Protein AF-A0A927XWP4-F1 (afdb_monomer)

Radius of gyration: 29.41 Å; Cα contacts (8 Å, |Δi|>4): 535; chains: 1; bounding box: 81×92×84 Å

Sequence (425 aa):
MRPLINTHCVRSLQINNTHRIYSVPASEQNDVKWNNGICENERYNKIMNNSNMYHSLSYTDRSGYPLALPHPRPQCYNRPTKLPAAYLSPHPLTPHRRPTMQTPLFEYPNPAPRPQILLLGNGLEHKSGQKSWNKLLDSLKADPALTIPEDVKNSIPFPLLYQLLAARLPMPAQLSTEDIKQEEDRLAKAMQMMIHSSNEHLDRLPGLDVDHILTTNYSYCIEKAFYPKADFGSSRVRGQKRFYLAKKPGTNEPFRERDYRLHTGYLAKSVNRQTGIWHIHGECFTPKGIVLGHDRYGRLLQRIADICASQKYNKTEREAPTKRYTSWPELFLHGDVYVLGLGLETNELDLRWLIRRKQRERYATGRIYYYEREPVDGFTRPKHLLMQANGIRLCSAGCTEAVAFDAFYQAALDEIARRVREARA

pLDDT: mean 75.97, std 27.31, range [21.17, 98.81]

Structure (mmCIF, N/CA/C/O backbone):
data_AF-A0A927XWP4-F1
#
_entry.id   AF-A0A927XWP4-F1
#
loop_
_atom_site.group_PDB
_atom_site.id
_atom_site.type_symbol
_atom_site.label_atom_id
_atom_site.label_alt_id
_atom_site.label_comp_id
_atom_site.label_asym_id
_atom_site.label_entity_id
_atom_site.label_seq_id
_atom_site.pdbx_PDB_ins_code
_atom_site.Cartn_x
_atom_site.Cartn_y
_atom_site.Cartn_z
_atom_site.occupancy
_atom_site.B_iso_or_equiv
_atom_site.auth_seq_id
_atom_site.auth_comp_id
_atom_site.auth_asym_id
_atom_site.auth_atom_id
_atom_site.pdbx_PDB_model_num
ATOM 1 N N . MET A 1 1 ? 8.117 -41.003 51.515 1.00 31.44 1 MET A N 1
ATOM 2 C CA . MET A 1 1 ? 9.497 -41.504 51.284 1.00 31.44 1 MET A CA 1
ATOM 3 C C . MET A 1 1 ? 9.881 -41.237 49.822 1.00 31.44 1 MET A C 1
ATOM 5 O O . MET A 1 1 ? 8.972 -41.038 49.027 1.00 31.44 1 MET A O 1
ATOM 9 N N . ARG A 1 2 ? 11.179 -41.174 49.476 1.00 29.38 2 ARG A N 1
ATOM 10 C CA . ARG A 1 2 ? 11.702 -41.144 48.079 1.00 29.38 2 ARG A CA 1
ATOM 11 C C . ARG A 1 2 ? 12.137 -42.565 47.649 1.00 29.38 2 ARG A C 1
ATOM 13 O O . ARG A 1 2 ? 12.200 -43.417 48.536 1.00 29.38 2 ARG A O 1
ATOM 20 N N . PRO A 1 3 ? 12.392 -42.847 46.351 1.00 37.94 3 PRO A N 1
ATOM 21 C CA . PRO A 1 3 ? 13.735 -42.656 45.729 1.00 37.94 3 PRO A CA 1
ATOM 22 C C . PRO A 1 3 ? 13.744 -41.623 44.562 1.00 37.94 3 PRO A C 1
ATOM 24 O O . PRO A 1 3 ? 12.679 -41.281 44.065 1.00 37.94 3 PRO A O 1
ATOM 27 N N . LEU A 1 4 ? 14.826 -40.872 44.270 1.00 26.20 4 LEU A N 1
ATOM 28 C CA . LEU A 1 4 ? 16.047 -41.173 43.460 1.00 26.20 4 LEU A CA 1
ATOM 29 C C . LEU A 1 4 ? 15.737 -41.421 41.959 1.00 26.20 4 LEU A C 1
ATOM 31 O O . LEU A 1 4 ? 14.947 -42.311 41.682 1.00 26.20 4 LEU A O 1
ATOM 35 N N . ILE A 1 5 ? 16.187 -40.666 40.933 1.00 27.16 5 ILE A N 1
ATOM 36 C CA . ILE A 1 5 ? 17.389 -39.838 40.597 1.00 27.16 5 ILE A CA 1
ATOM 37 C C . ILE A 1 5 ? 18.546 -40.607 39.914 1.00 27.16 5 ILE A C 1
ATOM 39 O O . ILE A 1 5 ? 19.322 -41.273 40.591 1.00 27.16 5 ILE A O 1
ATOM 43 N N . ASN A 1 6 ? 18.663 -40.432 38.585 1.00 23.61 6 ASN A N 1
ATOM 44 C CA . ASN A 1 6 ? 19.865 -40.183 37.740 1.00 23.61 6 ASN A CA 1
ATOM 45 C C . ASN A 1 6 ? 19.393 -40.248 36.260 1.00 23.61 6 ASN A C 1
ATOM 47 O O . ASN A 1 6 ? 18.649 -41.161 35.928 1.00 23.61 6 ASN A O 1
ATOM 51 N N . THR A 1 7 ? 19.587 -39.312 35.318 1.00 26.34 7 THR A N 1
ATOM 52 C CA . THR A 1 7 ? 20.747 -38.529 34.821 1.00 26.34 7 THR A CA 1
ATOM 53 C C . THR A 1 7 ? 21.889 -39.344 34.208 1.00 26.34 7 THR A C 1
ATOM 55 O O . THR A 1 7 ? 22.695 -39.922 34.927 1.00 26.34 7 THR A O 1
ATOM 58 N N . HIS A 1 8 ? 22.025 -39.255 32.881 1.00 25.42 8 HIS A N 1
ATOM 59 C CA . HIS A 1 8 ? 23.279 -39.430 32.138 1.00 25.42 8 HIS A CA 1
ATOM 60 C C . HIS A 1 8 ? 23.352 -38.397 31.001 1.00 25.42 8 HIS A C 1
ATOM 62 O O . HIS A 1 8 ? 22.331 -37.837 30.603 1.00 25.42 8 HIS A O 1
ATOM 68 N N . CYS A 1 9 ? 24.562 -38.095 30.524 1.00 22.00 9 CYS A N 1
ATOM 69 C CA . CYS A 1 9 ? 24.837 -36.975 29.622 1.00 22.00 9 CYS A CA 1
ATOM 70 C C . CYS A 1 9 ? 26.048 -37.269 28.711 1.00 22.00 9 CYS A C 1
ATOM 72 O O . CYS A 1 9 ? 26.849 -38.145 29.024 1.00 22.00 9 CYS A O 1
ATOM 74 N N . VAL A 1 10 ? 26.196 -36.465 27.650 1.00 23.06 10 VAL A N 1
ATOM 75 C CA . VAL A 1 10 ? 27.363 -36.337 26.748 1.00 23.06 10 VAL A CA 1
ATOM 76 C C . VAL A 1 10 ? 27.734 -37.560 25.890 1.00 23.06 10 VAL A C 1
ATOM 78 O O . VAL A 1 10 ? 28.297 -38.539 26.370 1.00 23.06 10 VAL A O 1
ATOM 81 N N . ARG A 1 11 ? 27.646 -37.387 24.562 1.00 23.59 11 ARG A N 1
ATOM 82 C CA . ARG A 1 11 ? 28.803 -37.604 23.671 1.00 23.59 11 ARG A CA 1
ATOM 83 C C . ARG A 1 11 ? 28.729 -36.717 22.429 1.00 23.59 11 ARG A C 1
ATOM 85 O O . ARG A 1 11 ? 27.703 -36.645 21.764 1.00 23.59 11 ARG A O 1
ATOM 92 N N . SER A 1 12 ? 29.827 -36.019 22.163 1.00 23.73 12 SER A N 1
ATOM 93 C CA . SER A 1 12 ? 30.061 -35.190 20.980 1.00 23.73 12 SER A CA 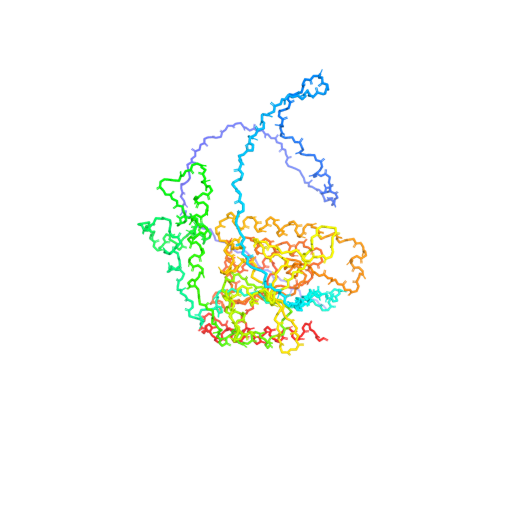1
ATOM 94 C C . SER A 1 12 ? 30.770 -35.991 19.882 1.00 23.73 12 SER A C 1
ATOM 96 O O . SER A 1 12 ? 31.355 -37.042 20.147 1.00 23.73 12 SER A O 1
ATOM 98 N N . LEU A 1 13 ? 30.747 -35.473 18.652 1.00 23.77 13 LEU A N 1
ATOM 99 C CA . LEU A 1 13 ? 31.514 -35.987 17.516 1.00 23.77 13 LEU A CA 1
ATOM 100 C C . LEU A 1 13 ? 32.206 -34.820 16.796 1.00 23.77 13 LEU A C 1
ATOM 102 O O . LEU A 1 13 ? 31.550 -33.860 16.400 1.00 23.77 13 LEU A O 1
ATOM 106 N N . GLN A 1 14 ? 33.526 -34.921 16.626 1.00 22.70 14 GLN A N 1
ATOM 107 C CA . GLN A 1 14 ? 34.341 -34.066 15.757 1.00 22.70 14 GLN A CA 1
ATOM 108 C C . GLN A 1 14 ? 34.963 -34.931 14.660 1.00 22.70 14 GLN A C 1
ATOM 110 O O . GLN A 1 14 ? 35.535 -35.968 14.987 1.00 22.70 14 GLN A O 1
ATOM 115 N N . ILE A 1 15 ? 34.954 -34.466 13.407 1.00 24.75 15 ILE A N 1
ATOM 116 C CA . ILE A 1 15 ? 35.895 -34.882 12.351 1.00 24.75 15 ILE A CA 1
ATOM 117 C C . ILE A 1 15 ? 36.240 -33.638 11.506 1.00 24.75 15 ILE A C 1
ATOM 119 O O . ILE A 1 15 ? 35.397 -32.761 11.325 1.00 24.75 15 ILE A O 1
ATOM 123 N N . ASN A 1 16 ? 37.480 -33.562 11.014 1.00 24.36 16 ASN A N 1
ATOM 124 C CA . ASN A 1 16 ? 38.016 -32.494 10.152 1.00 24.36 16 ASN A CA 1
ATOM 125 C C . ASN A 1 16 ? 38.367 -33.096 8.766 1.00 24.36 16 ASN A C 1
ATOM 127 O O . ASN A 1 16 ? 38.393 -34.316 8.633 1.00 24.36 16 ASN A O 1
ATOM 131 N N . ASN A 1 17 ? 38.689 -32.372 7.691 1.00 26.33 17 ASN A N 1
ATOM 132 C CA . ASN A 1 17 ? 39.116 -30.974 7.494 1.00 26.33 17 ASN A CA 1
ATOM 133 C C . ASN A 1 17 ? 38.682 -30.558 6.045 1.00 26.33 17 ASN A C 1
ATOM 135 O O . ASN A 1 17 ? 38.060 -31.362 5.360 1.00 26.33 17 ASN A O 1
ATOM 139 N N . THR A 1 18 ? 38.928 -29.393 5.428 1.00 25.09 18 THR A N 1
ATOM 140 C CA . THR A 1 18 ? 39.894 -28.291 5.652 1.00 25.09 18 THR A CA 1
ATOM 141 C C . THR A 1 18 ? 39.208 -26.932 5.282 1.00 25.09 18 THR A C 1
ATOM 143 O O . THR A 1 18 ? 38.046 -26.794 5.638 1.00 25.09 18 THR A O 1
ATOM 146 N N . HIS A 1 19 ? 39.729 -25.877 4.617 1.00 25.75 19 HIS A N 1
ATOM 147 C CA . HIS A 1 19 ? 40.982 -25.602 3.890 1.00 25.75 19 HIS A CA 1
ATOM 148 C C . HIS A 1 19 ? 41.358 -24.101 3.885 1.00 25.75 19 HIS A C 1
ATOM 150 O O . HIS A 1 19 ? 40.495 -23.238 3.974 1.00 25.75 19 HIS A O 1
ATOM 156 N N . ARG A 1 20 ? 42.669 -23.838 3.757 1.00 25.52 20 ARG A N 1
ATOM 157 C CA . ARG A 1 20 ? 43.384 -22.580 3.418 1.00 25.52 20 ARG A CA 1
ATOM 158 C C . ARG A 1 20 ? 42.668 -21.222 3.597 1.00 25.52 20 ARG A C 1
ATOM 160 O O . ARG A 1 20 ? 41.929 -20.776 2.726 1.00 25.52 20 ARG A O 1
ATOM 167 N N . ILE A 1 21 ? 43.122 -20.471 4.604 1.00 25.95 21 ILE A N 1
ATOM 168 C CA . ILE A 1 21 ? 43.220 -18.999 4.575 1.00 25.95 21 ILE A CA 1
ATOM 169 C C . ILE A 1 21 ? 44.716 -18.637 4.637 1.00 25.95 21 ILE A C 1
ATOM 171 O O . ILE A 1 21 ? 45.498 -19.372 5.242 1.00 25.95 21 ILE A O 1
ATOM 175 N N . TYR A 1 22 ? 45.130 -17.553 3.974 1.00 25.19 22 TYR A N 1
ATOM 176 C CA . TYR A 1 22 ? 46.528 -17.106 3.938 1.00 25.19 22 TYR A CA 1
ATOM 177 C C . TYR A 1 22 ? 46.957 -16.437 5.253 1.00 25.19 22 TYR A C 1
ATOM 179 O O . TYR A 1 22 ? 46.199 -15.682 5.856 1.00 25.19 22 TYR A O 1
ATOM 187 N N . SER A 1 23 ? 48.197 -16.693 5.670 1.00 24.53 23 SER A N 1
ATOM 188 C CA . SER A 1 23 ? 48.814 -16.145 6.881 1.00 24.53 23 SER A CA 1
ATOM 189 C C . SER A 1 23 ? 49.643 -14.887 6.603 1.00 24.53 23 SER A C 1
ATOM 191 O O . SER A 1 23 ? 50.438 -14.873 5.664 1.00 24.53 23 SER A O 1
ATOM 193 N N . VAL A 1 24 ? 49.544 -13.893 7.488 1.00 26.92 24 VAL A N 1
ATOM 194 C CA . VAL A 1 24 ? 50.471 -12.752 7.607 1.00 26.92 24 VAL A CA 1
ATOM 195 C C . VAL A 1 24 ? 50.978 -12.721 9.062 1.00 26.92 24 VAL A C 1
ATOM 197 O O . VAL A 1 24 ? 50.186 -13.047 9.950 1.00 26.92 24 VAL A O 1
ATOM 200 N N . PRO A 1 25 ? 52.262 -12.416 9.346 1.00 27.33 25 PRO A N 1
ATOM 201 C CA . PRO A 1 25 ? 52.806 -12.530 10.703 1.00 27.33 25 PRO A CA 1
ATOM 202 C C . PRO A 1 25 ? 52.229 -11.504 11.686 1.00 27.33 25 PRO A C 1
ATOM 204 O O . PRO A 1 25 ? 51.873 -10.394 11.300 1.00 27.33 25 PRO A O 1
ATOM 207 N N . ALA A 1 26 ? 52.207 -11.868 12.969 1.00 24.86 26 ALA A N 1
ATOM 208 C CA . ALA A 1 26 ? 51.909 -10.955 14.068 1.00 24.86 26 ALA A CA 1
ATOM 209 C C . ALA A 1 26 ? 53.202 -10.433 14.714 1.00 24.86 26 ALA A C 1
ATOM 211 O O . ALA A 1 26 ? 54.187 -11.164 14.824 1.00 24.86 26 ALA A O 1
ATOM 212 N N . SER A 1 27 ? 53.163 -9.198 15.208 1.00 25.47 27 SER A N 1
ATOM 213 C CA . SER A 1 27 ? 54.183 -8.609 16.076 1.00 25.47 27 SER A CA 1
ATOM 214 C C . SER A 1 27 ? 53.523 -7.736 17.145 1.00 25.47 27 SER A C 1
ATOM 216 O O . SER A 1 27 ? 52.460 -7.174 16.905 1.00 25.47 27 SER A O 1
ATOM 218 N N . GLU A 1 28 ? 54.204 -7.611 18.284 1.00 27.03 28 GLU A N 1
ATOM 219 C CA . GLU A 1 28 ? 53.872 -6.754 19.435 1.00 27.03 28 GLU A CA 1
ATOM 220 C C . GLU A 1 28 ? 52.633 -7.160 20.258 1.00 27.03 28 GLU A C 1
ATOM 222 O O . GLU A 1 28 ? 51.476 -6.894 19.942 1.00 27.03 28 GLU A O 1
ATOM 227 N N . GLN A 1 29 ? 52.925 -7.800 21.392 1.00 25.38 29 GLN A N 1
ATOM 228 C CA . GLN A 1 29 ? 52.006 -7.986 22.513 1.00 25.38 29 GLN A CA 1
ATOM 229 C C . GLN A 1 29 ? 51.829 -6.665 23.275 1.00 25.38 29 GLN A C 1
ATOM 231 O O . GLN A 1 29 ? 52.765 -5.874 23.355 1.00 25.38 29 GLN A O 1
ATOM 236 N N . ASN A 1 30 ? 50.698 -6.497 23.963 1.00 25.78 30 ASN A N 1
ATOM 237 C CA . ASN A 1 30 ? 50.681 -5.834 25.270 1.00 25.78 30 ASN A CA 1
ATOM 238 C C . ASN A 1 30 ? 49.474 -6.302 26.098 1.00 25.78 30 ASN A C 1
ATOM 240 O O . ASN A 1 30 ? 48.344 -6.327 25.609 1.00 25.78 30 ASN A O 1
ATOM 244 N N . ASP A 1 31 ? 49.721 -6.682 27.351 1.00 24.47 31 ASP A N 1
ATOM 245 C CA . ASP A 1 31 ? 48.703 -7.164 28.286 1.00 24.47 31 ASP A CA 1
ATOM 246 C C . ASP A 1 31 ? 47.906 -6.020 28.926 1.00 24.47 31 ASP A C 1
ATOM 248 O O . ASP A 1 31 ? 48.490 -5.133 29.546 1.00 24.47 31 ASP A O 1
ATOM 252 N N . VAL A 1 32 ? 46.573 -6.139 28.962 1.00 25.52 32 VAL A N 1
ATOM 253 C CA . VAL A 1 32 ? 45.780 -5.732 30.140 1.00 25.52 32 VAL A CA 1
ATOM 254 C C . VAL A 1 32 ? 44.690 -6.776 30.400 1.00 25.52 32 VAL A C 1
ATOM 256 O O . VAL A 1 32 ? 44.030 -7.270 29.487 1.00 25.52 32 VAL A O 1
ATOM 259 N N . LYS A 1 33 ? 44.510 -7.125 31.676 1.00 24.91 33 LYS A N 1
ATOM 260 C CA . LYS A 1 33 ? 43.604 -8.180 32.149 1.00 24.91 33 LYS A CA 1
ATOM 261 C C . LYS A 1 33 ? 42.133 -7.772 32.024 1.00 24.91 33 LYS A C 1
ATOM 263 O O . LYS A 1 33 ? 41.750 -6.698 32.483 1.00 24.91 33 LYS A O 1
ATOM 268 N N . TRP A 1 34 ? 41.293 -8.684 31.537 1.00 21.17 34 TRP A N 1
ATOM 269 C CA . TRP A 1 34 ? 39.855 -8.641 31.818 1.00 21.17 34 TRP A CA 1
ATOM 270 C C . TRP A 1 34 ? 39.598 -9.020 33.278 1.00 21.17 34 TRP A C 1
ATOM 272 O O . TRP A 1 34 ? 40.260 -9.910 33.815 1.00 21.17 34 TRP A O 1
ATOM 282 N N . ASN A 1 35 ? 38.626 -8.370 33.917 1.00 24.30 35 ASN A N 1
ATOM 283 C CA . ASN A 1 35 ? 38.164 -8.739 35.251 1.00 24.30 35 ASN A CA 1
ATOM 284 C C . ASN A 1 35 ? 36.635 -8.607 35.342 1.00 24.30 35 ASN A C 1
ATOM 286 O O . ASN A 1 35 ? 36.025 -7.877 34.559 1.00 24.30 35 ASN A O 1
ATOM 290 N N . ASN A 1 36 ? 36.014 -9.372 36.241 1.00 26.61 36 ASN A N 1
ATOM 291 C CA . ASN A 1 36 ? 34.571 -9.630 36.197 1.00 26.61 36 ASN A CA 1
ATOM 292 C C . ASN A 1 36 ? 33.708 -8.417 36.589 1.00 26.61 36 ASN A C 1
ATOM 294 O O . ASN A 1 36 ? 34.111 -7.572 37.385 1.00 26.61 36 ASN A O 1
ATOM 298 N N . GLY A 1 37 ? 32.515 -8.333 35.991 1.00 23.25 37 GLY A N 1
ATOM 299 C CA . GLY A 1 37 ? 31.647 -7.156 36.073 1.00 23.25 37 GLY A CA 1
ATOM 300 C C . GLY A 1 37 ? 30.669 -7.135 37.250 1.00 23.25 37 GLY A C 1
ATOM 301 O O . GLY A 1 37 ? 30.614 -8.053 38.062 1.00 23.25 37 GLY A O 1
ATOM 302 N N . ILE A 1 38 ? 29.838 -6.090 37.265 1.00 23.86 38 ILE A N 1
ATOM 303 C CA . ILE A 1 38 ? 28.607 -5.940 38.056 1.00 23.86 38 ILE A CA 1
ATOM 304 C C . ILE A 1 38 ? 27.566 -5.218 37.179 1.00 23.86 38 ILE A C 1
ATOM 306 O O . ILE A 1 38 ? 27.916 -4.534 36.215 1.00 23.86 38 ILE A O 1
ATOM 310 N N . CYS A 1 39 ? 26.279 -5.425 37.464 1.00 25.73 39 CYS A N 1
ATOM 311 C CA . CYS A 1 39 ? 25.165 -4.845 36.714 1.00 25.73 39 CYS A CA 1
ATOM 312 C C . CYS A 1 39 ? 24.779 -3.465 37.267 1.00 25.73 39 CYS A C 1
ATOM 314 O O . CYS A 1 39 ? 24.546 -3.351 38.466 1.00 25.73 39 CYS A O 1
ATOM 316 N N . GLU A 1 40 ? 24.620 -2.451 36.408 1.00 25.83 40 GLU A N 1
ATOM 317 C CA . GLU A 1 40 ? 23.975 -1.192 36.800 1.00 25.83 40 GLU A CA 1
ATOM 318 C C . GLU A 1 40 ? 23.259 -0.521 35.612 1.00 25.83 40 GLU A C 1
ATOM 320 O O . GLU A 1 40 ? 23.787 -0.441 34.501 1.00 25.83 40 GLU A O 1
ATOM 325 N N . ASN A 1 41 ? 22.011 -0.093 35.823 1.00 36.31 41 ASN A N 1
ATOM 326 C CA . ASN A 1 41 ? 21.003 0.025 34.758 1.00 36.31 41 ASN A CA 1
ATOM 327 C C . ASN A 1 41 ? 20.550 1.474 34.480 1.00 36.31 41 ASN A C 1
ATOM 329 O O . ASN A 1 41 ? 19.358 1.730 34.324 1.00 36.31 41 ASN A O 1
ATOM 333 N N . GLU A 1 42 ? 21.478 2.442 34.449 1.00 29.33 42 GLU A N 1
ATOM 334 C CA . GLU A 1 42 ? 21.089 3.870 34.408 1.00 29.33 42 GLU A CA 1
ATOM 335 C C . GLU A 1 42 ? 21.908 4.791 33.473 1.00 29.33 42 GLU A C 1
ATOM 337 O O . GLU A 1 42 ? 21.663 5.995 33.395 1.00 29.33 42 GLU A O 1
ATOM 342 N N . ARG A 1 43 ? 22.854 4.262 32.678 1.00 27.88 43 ARG A N 1
ATOM 343 C CA . ARG A 1 43 ? 23.800 5.106 31.906 1.00 27.88 43 ARG A CA 1
ATOM 344 C C . ARG A 1 43 ? 23.415 5.439 30.452 1.00 27.88 43 ARG A C 1
ATOM 346 O O . ARG A 1 43 ? 24.166 6.139 29.776 1.00 27.88 43 ARG A O 1
ATOM 353 N N . TYR A 1 44 ? 22.253 4.999 29.959 1.00 27.30 44 TYR A N 1
ATOM 354 C CA . TYR A 1 44 ? 21.909 5.086 28.524 1.00 27.30 44 TYR A CA 1
ATOM 355 C C . TYR A 1 44 ? 21.337 6.441 28.043 1.00 27.30 44 TYR A C 1
ATOM 357 O O . TYR A 1 44 ? 21.219 6.661 26.842 1.00 27.30 44 TYR A O 1
ATOM 365 N N . ASN A 1 45 ? 21.018 7.376 28.948 1.00 30.75 45 ASN A N 1
ATOM 366 C CA . ASN A 1 45 ? 20.410 8.679 28.607 1.00 30.75 45 ASN A CA 1
ATOM 367 C C . ASN A 1 45 ? 21.391 9.873 28.609 1.00 30.75 45 ASN A C 1
ATOM 369 O O . ASN A 1 45 ? 20.949 11.020 28.573 1.00 30.75 45 ASN A O 1
ATOM 373 N N . LYS A 1 46 ? 22.715 9.644 28.661 1.00 27.62 46 LYS A N 1
ATOM 374 C CA . LYS A 1 46 ? 23.717 10.731 28.770 1.00 27.62 46 LYS A CA 1
ATOM 375 C C . LYS A 1 46 ? 24.835 10.716 27.715 1.00 27.62 46 LYS A C 1
ATOM 377 O O . LYS A 1 46 ? 25.765 11.506 27.819 1.00 27.62 46 LYS A O 1
ATOM 382 N N . ILE A 1 47 ? 24.726 9.872 26.681 1.00 28.12 47 ILE A N 1
ATOM 383 C CA . ILE A 1 47 ? 25.692 9.765 2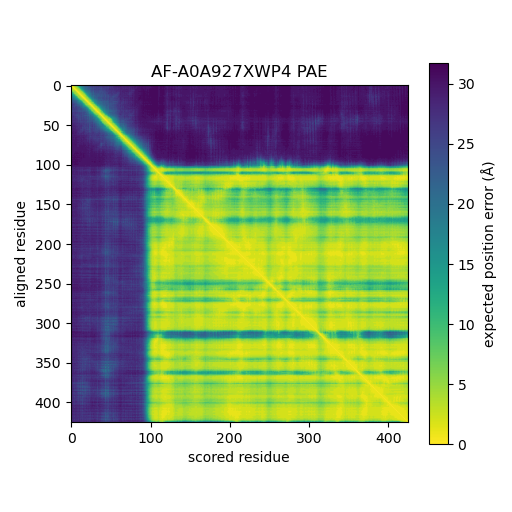5.562 1.00 28.12 47 ILE A CA 1
ATOM 384 C C . ILE A 1 47 ? 24.986 9.988 24.205 1.00 28.12 47 ILE A C 1
ATOM 386 O O . ILE A 1 47 ? 25.191 9.269 23.236 1.00 28.12 47 ILE A O 1
ATOM 390 N N . MET A 1 48 ? 24.101 10.989 24.153 1.00 27.77 48 MET A N 1
ATOM 391 C CA . MET A 1 48 ? 23.509 11.528 22.911 1.00 27.77 48 MET A CA 1
ATOM 392 C C . MET A 1 48 ? 23.609 13.064 22.813 1.00 27.77 48 MET A C 1
ATOM 394 O O . MET A 1 48 ? 23.230 13.641 21.802 1.00 27.77 48 MET A O 1
ATOM 398 N N . ASN A 1 49 ? 24.190 13.724 23.825 1.00 31.06 49 ASN A N 1
ATOM 399 C CA . ASN A 1 49 ? 24.468 15.164 23.846 1.00 31.06 49 ASN A CA 1
ATOM 400 C C . ASN A 1 49 ? 25.985 15.422 23.912 1.00 31.06 49 ASN A C 1
ATOM 402 O O . ASN A 1 49 ? 26.467 15.965 24.901 1.00 31.06 49 ASN A O 1
ATOM 406 N N . ASN A 1 50 ? 26.731 14.970 22.895 1.00 30.61 50 ASN A N 1
ATOM 407 C CA . ASN A 1 50 ? 28.008 15.562 22.450 1.00 30.61 50 ASN A CA 1
ATOM 408 C C . ASN A 1 50 ? 28.572 14.799 21.236 1.00 30.61 50 ASN A C 1
ATOM 410 O O . ASN A 1 50 ? 29.279 13.807 21.388 1.00 30.61 50 ASN A O 1
ATOM 414 N N . SER A 1 51 ? 28.260 15.264 20.022 1.00 26.56 51 SER A N 1
ATOM 415 C CA . SER A 1 51 ? 28.938 14.880 18.763 1.00 26.56 51 SER A CA 1
ATOM 416 C C . SER A 1 51 ? 28.737 15.943 17.664 1.00 26.56 51 SER A C 1
ATOM 418 O O . SER A 1 51 ? 28.586 15.626 16.489 1.00 26.56 51 SER A O 1
ATOM 420 N N . ASN A 1 52 ? 28.734 17.229 18.039 1.00 28.08 52 ASN A N 1
ATOM 421 C CA . ASN A 1 52 ? 28.783 18.339 17.080 1.00 28.08 52 ASN A CA 1
ATOM 422 C C . ASN A 1 52 ? 30.249 18.645 16.731 1.00 28.08 52 ASN A C 1
ATOM 424 O O . ASN A 1 52 ? 30.841 19.554 17.309 1.00 28.08 52 ASN A O 1
ATOM 428 N N . MET A 1 53 ? 30.849 17.880 15.812 1.00 24.11 53 MET A N 1
ATOM 429 C CA . MET A 1 53 ? 32.169 18.228 15.268 1.00 24.11 53 MET A CA 1
ATOM 430 C C . MET A 1 53 ? 32.435 17.631 13.877 1.00 24.11 53 MET A C 1
ATOM 432 O O . MET A 1 53 ? 33.118 16.627 13.724 1.00 24.11 53 MET A O 1
ATOM 436 N N . TYR A 1 54 ? 31.938 18.315 12.846 1.00 24.94 54 TYR A N 1
ATOM 437 C CA . TYR A 1 54 ? 32.633 18.432 11.562 1.00 24.94 54 TYR A CA 1
ATOM 438 C C . TYR A 1 54 ? 32.576 19.900 11.134 1.00 24.94 54 TYR A C 1
ATOM 440 O O . TYR A 1 54 ? 31.526 20.536 11.218 1.00 24.94 54 TYR A O 1
ATOM 448 N N . HIS A 1 55 ? 33.725 20.467 10.764 1.00 25.89 55 HIS A N 1
ATOM 449 C CA . HIS A 1 55 ? 33.876 21.912 10.598 1.00 25.89 55 HIS A CA 1
ATOM 450 C C . HIS A 1 55 ? 33.234 22.433 9.307 1.00 25.89 55 HIS A C 1
ATOM 452 O O . HIS A 1 55 ? 33.666 22.096 8.207 1.00 25.89 55 HIS A O 1
ATOM 458 N N . SER A 1 56 ? 32.301 23.376 9.445 1.00 25.56 56 SER A N 1
ATOM 459 C CA . SER A 1 56 ? 32.066 24.398 8.425 1.00 25.56 56 SER A CA 1
ATOM 460 C C . SER A 1 56 ? 33.129 25.493 8.562 1.00 25.56 56 SER A C 1
ATOM 462 O O . SER A 1 56 ? 33.179 26.172 9.589 1.00 25.56 56 SER A O 1
ATOM 464 N N . LEU A 1 57 ? 33.968 25.689 7.544 1.00 23.84 57 LEU A N 1
ATOM 465 C CA . LEU A 1 57 ? 34.869 26.843 7.486 1.00 23.84 57 LEU A CA 1
ATOM 466 C C . LEU A 1 57 ? 34.076 28.099 7.104 1.00 23.84 57 LEU A C 1
ATOM 468 O O . LEU A 1 57 ? 33.627 28.233 5.968 1.00 23.84 57 LEU A O 1
ATOM 472 N N . SER A 1 58 ? 33.930 29.025 8.050 1.00 24.64 58 SER A N 1
ATOM 473 C CA . SER A 1 58 ? 33.353 30.352 7.828 1.00 24.64 58 SER A CA 1
ATOM 474 C C . SER A 1 58 ? 34.390 31.432 8.129 1.00 24.64 58 SER A C 1
ATOM 476 O O . SER A 1 58 ? 34.720 31.662 9.293 1.00 24.64 58 SER A O 1
ATOM 478 N N . TYR A 1 59 ? 34.872 32.122 7.096 1.00 26.03 59 TYR A N 1
ATOM 479 C CA . TYR A 1 59 ? 35.555 33.402 7.273 1.00 26.03 59 TYR A CA 1
ATOM 480 C C . TYR A 1 59 ? 34.513 34.518 7.394 1.00 26.03 59 TYR A C 1
ATOM 482 O O . TYR A 1 59 ? 33.628 34.644 6.551 1.00 26.03 59 TYR A O 1
ATOM 490 N N . THR A 1 60 ? 34.647 35.344 8.429 1.00 27.83 60 THR A N 1
ATOM 491 C CA . THR A 1 60 ? 33.907 36.600 8.601 1.00 27.83 60 THR A CA 1
ATOM 492 C C . THR A 1 60 ? 34.904 37.712 8.882 1.00 27.83 60 THR A C 1
ATOM 494 O O . THR A 1 60 ? 35.677 37.590 9.833 1.00 27.83 60 THR A O 1
ATOM 497 N N . ASP A 1 61 ? 34.860 38.793 8.108 1.00 26.83 61 ASP A N 1
ATOM 498 C CA . ASP A 1 61 ? 35.581 40.026 8.432 1.00 26.83 61 ASP A CA 1
ATOM 499 C C . ASP A 1 61 ? 34.661 41.040 9.143 1.00 26.83 61 ASP A C 1
ATOM 501 O O . ASP A 1 61 ? 33.431 40.949 9.091 1.00 26.83 61 ASP A O 1
ATOM 505 N N . ARG A 1 62 ? 35.262 41.983 9.870 1.00 35.31 62 ARG A N 1
ATOM 506 C CA . ARG A 1 62 ? 34.600 42.895 10.806 1.00 35.31 62 ARG A CA 1
ATOM 507 C C . ARG A 1 62 ? 34.194 44.219 10.158 1.00 35.31 62 ARG A C 1
ATOM 509 O O . ARG A 1 62 ? 34.792 45.258 10.424 1.00 35.31 62 ARG A O 1
ATOM 516 N N . SER A 1 63 ? 33.089 44.224 9.423 1.00 33.97 63 SER A N 1
ATOM 517 C CA . SER A 1 63 ? 32.254 45.431 9.317 1.00 33.97 63 SER A CA 1
ATOM 518 C C . SER A 1 63 ? 30.791 45.071 9.054 1.00 33.97 63 SER A C 1
ATOM 520 O O . SER A 1 63 ? 30.476 44.205 8.242 1.00 33.97 63 SER A O 1
ATOM 522 N N . GLY A 1 64 ? 29.883 45.702 9.801 1.00 41.66 64 GLY A N 1
ATOM 523 C CA . GLY A 1 64 ? 28.446 45.585 9.555 1.00 41.66 64 GLY A CA 1
ATOM 524 C C . GLY A 1 64 ? 28.018 46.425 8.348 1.00 41.66 64 GLY A C 1
ATOM 525 O O . GLY A 1 64 ? 28.659 47.427 8.048 1.00 41.66 64 GLY A O 1
ATOM 526 N N . TYR A 1 65 ? 26.889 46.043 7.741 1.00 34.31 65 TYR A N 1
ATOM 527 C CA . TYR A 1 65 ? 26.253 46.644 6.554 1.00 34.31 65 TYR A CA 1
ATOM 528 C C . TYR A 1 65 ? 26.933 46.372 5.193 1.00 34.31 65 TYR A C 1
ATOM 530 O O . TYR A 1 65 ? 27.943 46.985 4.859 1.00 34.31 65 TYR A O 1
ATOM 538 N N . PRO A 1 66 ? 26.309 45.550 4.326 1.00 30.55 66 PRO A N 1
ATOM 539 C CA . PRO A 1 66 ? 26.543 45.586 2.884 1.00 30.55 66 PRO A CA 1
ATOM 540 C C . PRO A 1 66 ? 25.853 46.805 2.251 1.00 30.55 66 PRO A C 1
ATOM 542 O O . PRO A 1 66 ? 24.693 47.094 2.553 1.00 30.55 66 PRO A O 1
ATOM 545 N N . LEU A 1 67 ? 26.539 47.495 1.336 1.00 28.02 67 LEU A N 1
ATOM 546 C CA . LEU A 1 67 ? 25.960 48.587 0.546 1.00 28.02 67 LEU A CA 1
ATOM 547 C C . LEU A 1 67 ? 25.044 48.068 -0.574 1.00 28.02 67 LEU A C 1
ATOM 549 O O . LEU A 1 67 ? 25.242 46.978 -1.109 1.00 28.02 67 LEU A O 1
ATOM 553 N N . ALA A 1 68 ? 24.078 48.891 -0.985 1.00 36.19 68 ALA A N 1
ATOM 554 C CA . ALA A 1 68 ? 23.275 48.643 -2.177 1.00 36.19 68 ALA A CA 1
ATOM 555 C C . ALA A 1 68 ? 23.993 49.144 -3.443 1.00 36.19 68 ALA A C 1
ATOM 557 O O . ALA A 1 68 ? 24.373 50.312 -3.515 1.00 36.19 68 ALA A O 1
ATOM 558 N N . LEU A 1 69 ? 24.100 48.292 -4.468 1.00 27.97 69 LEU A N 1
ATOM 559 C CA . LEU A 1 69 ? 24.444 48.681 -5.842 1.00 27.97 69 LEU A CA 1
ATOM 560 C C . LEU A 1 69 ? 23.500 47.992 -6.853 1.00 27.97 69 LEU A C 1
ATOM 562 O O . LEU A 1 69 ? 22.897 46.969 -6.520 1.00 27.97 69 LEU A O 1
ATOM 566 N N . PRO A 1 70 ? 23.277 48.580 -8.046 1.00 29.64 70 PRO A N 1
ATOM 567 C CA . PRO A 1 70 ? 22.057 48.327 -8.812 1.00 29.64 70 PRO A CA 1
ATOM 568 C C . PRO A 1 70 ? 22.191 47.250 -9.898 1.00 29.64 70 PRO A C 1
ATOM 570 O O . PRO A 1 70 ? 23.190 47.181 -10.610 1.00 29.64 70 PRO A O 1
ATOM 573 N N . HIS A 1 71 ? 21.103 46.510 -10.133 1.00 29.94 71 HIS A N 1
ATOM 574 C CA . HIS A 1 71 ? 20.885 45.791 -11.392 1.00 29.94 71 HIS A CA 1
ATOM 575 C C . HIS A 1 71 ? 19.981 46.601 -12.345 1.00 29.94 71 HIS A C 1
ATOM 577 O O . HIS A 1 71 ? 19.038 47.257 -11.888 1.00 29.94 71 HIS A O 1
ATOM 583 N N . PRO A 1 72 ? 20.243 46.575 -13.667 1.00 28.69 72 PRO A N 1
ATOM 584 C CA . PRO A 1 72 ? 19.478 47.337 -14.650 1.00 28.69 72 PRO A CA 1
ATOM 585 C C . PRO A 1 72 ? 18.076 46.752 -14.873 1.00 28.69 72 PRO A C 1
ATOM 587 O O . PRO A 1 72 ? 17.866 45.540 -14.824 1.00 28.69 72 PRO A O 1
ATOM 590 N N . ARG A 1 73 ? 17.104 47.624 -15.163 1.00 30.34 73 ARG A N 1
ATOM 591 C CA . ARG A 1 73 ? 15.727 47.222 -15.492 1.00 30.34 73 ARG A CA 1
ATOM 592 C C . ARG A 1 73 ? 15.639 46.748 -16.951 1.00 30.34 73 ARG A C 1
ATOM 594 O O . ARG A 1 73 ? 16.104 47.481 -17.825 1.00 30.34 73 ARG A O 1
ATOM 601 N N . PRO A 1 74 ? 14.967 45.622 -17.254 1.00 28.44 74 PRO A N 1
ATOM 602 C CA . PRO A 1 74 ? 14.488 45.348 -18.606 1.00 28.44 74 PRO A CA 1
ATOM 603 C C . PRO A 1 74 ? 13.514 46.450 -19.053 1.00 28.44 74 PRO A C 1
ATOM 605 O O . PRO A 1 74 ? 12.665 46.886 -18.274 1.00 28.44 74 PRO A O 1
ATOM 608 N N . GLN A 1 75 ? 13.643 46.915 -20.295 1.00 27.48 75 GLN A N 1
ATOM 609 C CA . GLN A 1 75 ? 12.798 47.979 -20.842 1.00 27.48 75 GLN A CA 1
ATOM 610 C C . GLN A 1 75 ? 11.413 47.452 -21.244 1.00 27.48 75 GLN A C 1
ATOM 612 O O . GLN A 1 75 ? 11.280 46.352 -21.779 1.00 27.48 75 GLN A O 1
ATOM 617 N N . CYS A 1 76 ? 10.376 48.262 -21.025 1.00 25.34 76 CYS A N 1
ATOM 618 C CA . CYS A 1 76 ? 9.027 47.974 -21.505 1.00 25.34 76 CYS A CA 1
ATOM 619 C C . CYS A 1 76 ? 8.969 48.095 -23.035 1.00 25.34 76 CYS A C 1
ATOM 621 O O . CYS A 1 76 ? 9.275 49.159 -23.569 1.00 25.34 76 CYS A O 1
ATOM 623 N N . TYR A 1 77 ? 8.503 47.053 -23.728 1.00 27.86 77 TYR A N 1
ATOM 624 C CA . TYR A 1 77 ? 8.132 47.143 -25.144 1.00 27.86 77 TYR A CA 1
ATOM 625 C C . TYR A 1 77 ? 6.627 47.397 -25.309 1.00 27.86 77 TYR A C 1
ATOM 627 O O . TYR A 1 77 ? 5.800 46.890 -24.548 1.00 27.86 77 TYR A O 1
ATOM 635 N N . ASN A 1 78 ? 6.282 48.232 -26.291 1.00 28.78 78 ASN A N 1
ATOM 636 C CA . ASN A 1 78 ? 4.942 48.795 -26.455 1.00 28.78 78 ASN A CA 1
ATOM 637 C C . ASN A 1 78 ? 3.906 47.786 -26.978 1.00 28.78 78 ASN A C 1
ATOM 639 O O . ASN A 1 78 ? 4.203 46.937 -27.817 1.00 28.78 78 ASN A O 1
ATOM 643 N N . ARG A 1 79 ? 2.648 47.949 -26.546 1.00 28.78 79 ARG A N 1
ATOM 644 C CA . ARG A 1 79 ? 1.483 47.328 -27.196 1.00 28.78 79 ARG A CA 1
ATOM 645 C C . ARG A 1 79 ? 0.996 48.184 -28.376 1.00 28.78 79 ARG A C 1
ATOM 647 O O . ARG A 1 79 ? 0.822 49.388 -28.186 1.00 28.78 79 ARG A O 1
ATOM 654 N N . PRO A 1 80 ? 0.653 47.578 -29.526 1.00 29.36 80 PRO A N 1
ATOM 655 C CA . PRO A 1 80 ? -0.253 48.176 -30.506 1.00 29.36 80 PRO A CA 1
ATOM 656 C C . PRO A 1 80 ? -1.692 48.323 -29.969 1.00 29.36 80 PRO A C 1
ATOM 658 O O . PRO A 1 80 ? -2.049 47.784 -28.917 1.00 29.36 80 PRO A O 1
ATOM 661 N N . THR A 1 81 ? -2.517 49.083 -30.689 1.00 30.09 81 THR A N 1
ATOM 662 C CA . THR A 1 81 ? -3.831 49.587 -30.250 1.00 30.09 81 THR A CA 1
ATOM 663 C C . THR A 1 81 ? -5.037 48.707 -30.637 1.00 30.09 81 THR A C 1
ATOM 665 O O . THR A 1 81 ? -4.911 47.666 -31.275 1.00 30.09 81 THR A O 1
ATOM 668 N N . LYS A 1 82 ? -6.227 49.106 -30.158 1.00 31.77 82 LYS A N 1
ATOM 669 C CA . LYS A 1 82 ? -7.514 48.390 -30.267 1.00 31.77 82 LYS A CA 1
ATOM 670 C C . LYS A 1 82 ? -8.085 48.357 -31.694 1.00 31.77 82 LYS A C 1
ATOM 672 O O . LYS A 1 82 ? -8.026 49.367 -32.386 1.00 31.77 82 LYS A O 1
ATOM 677 N N . LEU A 1 83 ? -8.873 47.319 -31.985 1.00 27.22 83 LEU A N 1
ATOM 678 C CA . LEU A 1 83 ? -10.158 47.431 -32.700 1.00 27.22 83 LEU A CA 1
ATOM 679 C C . LEU A 1 83 ? -11.244 46.622 -31.941 1.00 27.22 83 LEU A C 1
ATOM 681 O O . LEU A 1 83 ? -10.880 45.780 -31.114 1.00 27.22 83 LEU A O 1
ATOM 685 N N . PRO A 1 84 ? -12.550 46.923 -32.107 1.00 32.22 84 PRO A N 1
ATOM 686 C CA . PRO A 1 84 ? -13.604 46.449 -31.202 1.00 32.22 84 PRO A CA 1
ATOM 687 C C . PRO A 1 84 ? -14.311 45.158 -31.656 1.00 32.22 84 PRO A C 1
ATOM 689 O O . PRO A 1 84 ? -14.380 44.852 -32.842 1.00 32.22 84 PRO A O 1
ATOM 692 N N . ALA A 1 85 ? -14.934 44.466 -30.698 1.00 30.12 85 ALA A N 1
ATOM 693 C CA . ALA A 1 85 ? -15.934 43.419 -30.921 1.00 30.12 85 ALA A CA 1
ATOM 694 C C . ALA A 1 85 ? -17.177 43.694 -30.048 1.00 30.12 85 ALA A C 1
ATOM 696 O O . ALA A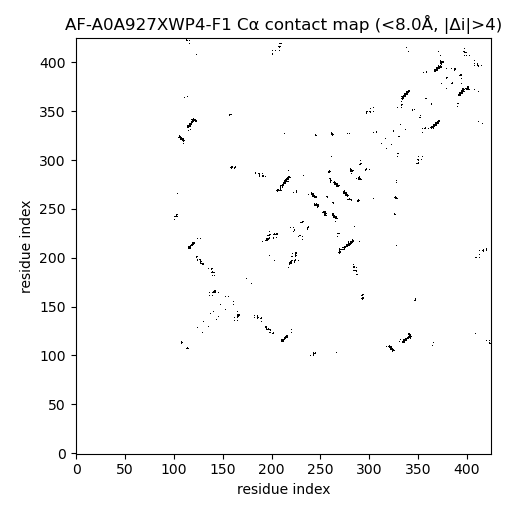 1 85 ? -17.081 44.391 -29.036 1.00 30.12 85 ALA A O 1
ATOM 697 N N . ALA A 1 86 ? -18.345 43.209 -30.476 1.00 28.28 86 ALA A N 1
ATOM 698 C CA . ALA A 1 86 ? -19.648 43.674 -29.993 1.00 28.28 86 ALA A CA 1
ATOM 699 C C . ALA A 1 86 ? -20.011 43.257 -28.552 1.00 28.28 86 ALA A C 1
ATOM 701 O O . ALA A 1 86 ? -19.546 42.244 -28.030 1.00 28.28 86 ALA A O 1
ATOM 702 N N . TYR A 1 87 ? -20.922 44.023 -27.943 1.00 30.55 87 TYR A N 1
ATOM 703 C CA . TYR A 1 87 ? -21.597 43.655 -26.697 1.00 30.55 87 TYR A CA 1
ATOM 704 C C . TYR A 1 87 ? -22.481 42.414 -26.897 1.00 30.55 87 TYR A C 1
ATOM 706 O O . TYR A 1 87 ? -23.428 42.444 -27.678 1.00 30.55 87 TYR A O 1
ATOM 714 N N . LEU A 1 88 ? -22.240 41.373 -26.100 1.00 30.75 88 LEU A N 1
ATOM 715 C CA . LEU A 1 88 ? -23.224 40.341 -25.774 1.00 30.75 88 LEU A CA 1
ATOM 716 C C . LEU A 1 88 ? -23.213 40.141 -24.257 1.00 30.75 88 LEU A C 1
ATOM 718 O O . LEU A 1 88 ? -22.195 39.756 -23.683 1.00 30.75 88 LEU A O 1
ATOM 722 N N . SER A 1 89 ? -24.334 40.444 -23.605 1.00 28.09 89 SER A N 1
ATOM 723 C CA . SER A 1 89 ? -24.465 40.369 -22.148 1.00 28.09 89 SER A CA 1
ATOM 724 C C . SER A 1 89 ? -24.460 38.912 -21.670 1.00 28.09 89 SER A C 1
ATOM 726 O O . SER A 1 89 ? -25.361 38.158 -22.045 1.00 28.09 89 SER A O 1
ATOM 728 N N . PRO A 1 90 ? -23.514 38.486 -20.814 1.00 33.53 90 PRO A N 1
ATOM 729 C CA . PRO A 1 90 ? -23.583 37.167 -20.205 1.00 33.53 90 PRO A CA 1
ATOM 730 C C . PRO A 1 90 ? -24.673 37.157 -19.126 1.00 33.53 90 PRO A C 1
ATOM 732 O O . PRO A 1 90 ? -24.590 37.893 -18.141 1.00 33.53 90 PRO A O 1
ATOM 735 N N . HIS A 1 91 ? -25.677 36.288 -19.274 1.00 30.86 91 HIS A N 1
ATOM 736 C CA . HIS A 1 91 ? -26.561 35.951 -18.156 1.00 30.86 91 HIS A CA 1
ATOM 737 C C . HIS A 1 91 ? -25.724 35.436 -16.968 1.00 30.86 91 HIS A C 1
ATOM 739 O O . HIS A 1 91 ? -24.739 34.719 -17.183 1.00 30.86 91 HIS A O 1
ATOM 745 N N . PRO A 1 92 ? -26.099 35.753 -15.714 1.00 30.64 92 PRO A N 1
ATOM 746 C CA . PRO A 1 92 ? -25.362 35.298 -14.545 1.00 30.64 92 PRO A CA 1
ATOM 747 C C . PRO A 1 92 ? -25.502 33.780 -14.387 1.00 30.64 92 PRO A C 1
ATOM 749 O O . PRO A 1 92 ? -26.481 33.281 -13.832 1.00 30.64 92 PRO A O 1
ATOM 752 N N . LEU A 1 93 ? -24.496 33.038 -14.858 1.00 34.62 93 LEU A N 1
ATOM 753 C CA . LEU A 1 93 ? -24.341 31.619 -14.555 1.00 34.62 93 LEU A CA 1
ATOM 754 C C . LEU A 1 93 ? -24.267 31.456 -13.035 1.00 34.62 93 LEU A C 1
ATOM 756 O O . LEU A 1 93 ? -23.287 31.858 -12.405 1.00 34.62 93 LEU A O 1
ATOM 760 N N . THR A 1 94 ? -25.308 30.863 -12.446 1.00 32.16 94 THR A N 1
ATOM 761 C CA . THR A 1 94 ? -25.356 30.567 -11.012 1.00 32.16 94 THR A CA 1
ATOM 762 C C . THR A 1 94 ? -24.098 29.796 -10.615 1.00 32.16 94 THR A C 1
ATOM 764 O O . THR A 1 94 ? -23.832 28.750 -11.217 1.00 32.16 94 THR A O 1
ATOM 767 N N . PRO A 1 95 ? -23.315 30.257 -9.622 1.00 32.41 95 PRO A N 1
ATOM 768 C CA . PRO A 1 95 ? -22.074 29.593 -9.266 1.00 32.41 95 PRO A CA 1
ATOM 769 C C . PRO A 1 95 ? -22.392 28.204 -8.715 1.00 32.41 95 PRO A C 1
ATOM 771 O O . PRO A 1 95 ? -22.873 28.066 -7.589 1.00 32.41 95 PRO A O 1
ATOM 774 N N . HIS A 1 96 ? -22.112 27.164 -9.507 1.00 34.94 96 HIS A N 1
ATOM 775 C CA . HIS A 1 96 ? -22.197 25.782 -9.054 1.00 34.94 96 HIS A CA 1
ATOM 776 C C . HIS A 1 96 ? -21.301 25.622 -7.823 1.00 34.94 96 HIS A C 1
ATOM 778 O O . HIS A 1 96 ? -20.073 25.542 -7.943 1.00 34.94 96 HIS A O 1
ATOM 784 N N . ARG A 1 97 ? -21.915 25.585 -6.631 1.00 32.47 97 ARG A N 1
ATOM 785 C CA . ARG A 1 97 ? -21.217 25.280 -5.381 1.00 32.47 97 ARG A CA 1
ATOM 786 C C . ARG A 1 97 ? -20.459 23.976 -5.600 1.00 32.47 97 ARG A C 1
ATOM 788 O O . ARG A 1 97 ? -21.074 22.934 -5.823 1.00 32.47 97 ARG A O 1
ATOM 795 N N . ARG A 1 98 ? -19.123 24.032 -5.546 1.00 38.69 98 ARG A N 1
ATOM 796 C CA . ARG A 1 98 ? -18.311 22.811 -5.487 1.00 38.69 98 ARG A CA 1
ATOM 797 C C . ARG A 1 98 ? -18.836 22.004 -4.295 1.00 38.69 98 ARG A C 1
ATOM 799 O O . ARG A 1 98 ? -18.974 22.604 -3.226 1.00 38.69 98 ARG A O 1
ATOM 806 N N . PRO A 1 99 ? -19.157 20.707 -4.451 1.00 38.97 99 PRO A N 1
ATOM 807 C CA . PRO A 1 99 ? -19.631 19.913 -3.329 1.00 38.97 99 PRO A CA 1
ATOM 808 C C . PRO A 1 99 ? -18.587 19.988 -2.216 1.00 38.97 99 PRO A C 1
ATOM 810 O O . PRO A 1 99 ? -17.394 19.792 -2.466 1.00 38.97 99 PRO A O 1
ATOM 813 N N . THR A 1 100 ? -19.031 20.331 -1.009 1.00 42.28 100 THR A N 1
ATOM 814 C CA . THR A 1 100 ? -18.180 20.415 0.176 1.00 42.28 100 THR A CA 1
ATOM 815 C C . THR A 1 100 ? -17.606 19.036 0.456 1.00 42.28 100 THR A C 1
ATOM 817 O O . THR A 1 100 ? -18.293 18.164 0.984 1.00 42.28 100 THR A O 1
ATOM 820 N N . MET A 1 101 ? -16.346 18.831 0.063 1.00 53.47 101 MET A N 1
ATOM 821 C CA . MET A 1 101 ? -15.609 17.602 0.331 1.00 53.47 101 MET A CA 1
ATOM 822 C C . MET A 1 101 ? -15.510 17.421 1.844 1.00 53.47 101 MET A C 1
ATOM 824 O O . MET A 1 101 ? -14.738 18.112 2.507 1.00 53.47 101 MET A O 1
ATOM 828 N N . GLN A 1 102 ? -16.314 16.510 2.389 1.00 54.88 102 GLN A N 1
ATOM 829 C CA . GLN A 1 102 ? -16.202 16.102 3.781 1.00 54.88 102 GLN A CA 1
ATOM 830 C C . GLN A 1 102 ? -14.872 15.363 3.950 1.00 54.88 102 GLN A C 1
ATOM 832 O O . GLN A 1 102 ? -14.734 14.209 3.550 1.00 54.88 102 GLN A O 1
ATOM 837 N N . THR A 1 103 ? -13.879 16.039 4.530 1.00 71.00 103 THR A N 1
ATOM 838 C CA . THR A 1 103 ? -12.683 15.373 5.050 1.00 71.00 103 THR A CA 1
ATOM 839 C C . THR A 1 103 ? -13.133 14.385 6.135 1.00 71.00 103 THR A C 1
ATOM 841 O O . THR A 1 103 ? -13.728 14.827 7.120 1.00 71.00 103 THR A O 1
ATOM 844 N N . PRO A 1 104 ? -12.877 13.073 5.983 1.00 81.69 104 PRO A N 1
ATOM 845 C CA . PRO A 1 104 ? -13.311 12.075 6.944 1.00 81.69 104 PRO A CA 1
ATOM 846 C C . PRO A 1 104 ? -12.558 12.235 8.268 1.00 81.69 104 PRO A C 1
ATOM 848 O O . PRO A 1 104 ? -11.404 12.676 8.320 1.00 81.69 104 PRO A O 1
ATOM 851 N N . LEU A 1 105 ? -13.230 11.855 9.351 1.00 84.00 105 LEU A N 1
ATOM 852 C CA . LEU A 1 105 ? -12.668 11.810 10.694 1.00 84.00 105 LEU A CA 1
ATOM 853 C C . LEU A 1 105 ? -12.245 10.368 10.984 1.00 84.00 105 LEU A C 1
ATOM 855 O O . LEU A 1 105 ? -13.044 9.558 11.440 1.00 84.00 105 LEU A O 1
ATOM 859 N N . PHE A 1 106 ? -10.991 10.036 10.672 1.00 92.25 106 PHE A N 1
ATOM 860 C CA . PHE A 1 106 ? -10.394 8.754 11.055 1.00 92.25 106 PHE A CA 1
ATOM 861 C C . PHE A 1 106 ? -9.984 8.815 12.526 1.00 92.25 106 PHE A C 1
ATOM 863 O O . PHE A 1 106 ? -8.842 9.123 12.871 1.00 92.25 106 PHE A O 1
ATOM 870 N N . GLU A 1 107 ? -10.970 8.588 13.384 1.00 91.94 107 GLU A N 1
ATOM 871 C CA . GLU A 1 107 ? -10.889 8.701 14.832 1.00 91.94 107 GLU A CA 1
ATOM 872 C C . GLU A 1 107 ? -11.414 7.415 15.472 1.00 91.94 107 GLU A C 1
ATOM 874 O O . GLU A 1 107 ? -12.474 6.915 15.099 1.00 91.94 107 GLU A O 1
ATOM 879 N N . TYR A 1 108 ? -10.633 6.857 16.396 1.00 91.56 108 TYR A N 1
ATOM 880 C CA . TYR A 1 108 ? -10.858 5.526 16.959 1.00 91.56 108 TYR A CA 1
ATOM 881 C C . TYR A 1 108 ? -10.726 5.558 18.483 1.00 91.56 108 TYR A C 1
ATOM 883 O O . TYR A 1 108 ? -9.904 6.328 18.990 1.00 91.56 108 TYR A O 1
ATOM 891 N N . PRO A 1 109 ? -11.475 4.721 19.222 1.00 88.44 109 PRO A N 1
ATOM 892 C CA . PRO A 1 109 ? -11.295 4.573 20.660 1.00 88.44 109 PRO A CA 1
ATOM 893 C C . PRO A 1 109 ? -9.865 4.165 21.038 1.00 88.44 109 PRO A C 1
ATOM 895 O O . PRO A 1 109 ? -9.208 3.380 20.350 1.00 88.44 109 PRO A O 1
ATOM 898 N N . ASN A 1 110 ? -9.382 4.703 22.151 1.00 84.06 110 ASN A N 1
ATOM 899 C CA . ASN A 1 110 ? -8.033 4.496 22.663 1.00 84.06 110 ASN A CA 1
ATOM 900 C C . ASN A 1 110 ? -8.118 3.787 24.030 1.00 84.06 110 ASN A C 1
ATOM 902 O O . ASN A 1 110 ? -8.781 4.313 24.922 1.00 84.06 110 ASN A O 1
ATOM 906 N N . PRO A 1 111 ? -7.486 2.610 24.233 1.00 76.31 111 PRO A N 1
ATOM 907 C CA . PRO A 1 111 ? -6.530 1.918 23.355 1.00 76.31 111 PRO A CA 1
ATOM 908 C C . PRO A 1 111 ? -7.143 0.908 22.359 1.00 76.31 111 PRO A C 1
ATOM 910 O O . PRO A 1 111 ? -6.396 0.294 21.588 1.00 76.31 111 PRO A O 1
ATOM 913 N N . ALA A 1 112 ? -8.458 0.671 22.409 1.00 81.75 112 ALA A N 1
ATOM 914 C CA . ALA A 1 112 ? -9.186 -0.276 21.558 1.00 81.75 112 ALA A CA 1
ATOM 915 C C . ALA A 1 112 ? -10.703 0.041 21.545 1.00 81.75 112 ALA A C 1
ATOM 917 O O . ALA A 1 112 ? -11.174 0.638 22.514 1.00 81.75 112 ALA A O 1
ATOM 918 N N . PRO A 1 113 ? -11.481 -0.388 20.523 1.00 85.38 113 PRO A N 1
ATOM 919 C CA . PRO A 1 113 ? -11.069 -1.107 19.310 1.00 85.38 113 PRO A CA 1
ATOM 920 C C . PRO A 1 113 ? -10.211 -0.261 18.359 1.00 85.38 113 PRO A C 1
ATOM 922 O O . PRO A 1 113 ? -10.356 0.954 18.257 1.00 85.38 113 PRO A O 1
ATOM 925 N N . ARG A 1 114 ? -9.292 -0.929 17.657 1.00 91.62 114 ARG A N 1
ATOM 926 C CA . ARG A 1 114 ? -8.276 -0.304 16.793 1.00 91.62 114 ARG A CA 1
ATOM 927 C C . ARG A 1 114 ? -8.723 -0.265 15.330 1.00 91.62 114 ARG A C 1
ATOM 929 O O . ARG A 1 114 ? -9.480 -1.156 14.934 1.00 91.62 114 ARG A O 1
ATOM 936 N N . PRO A 1 115 ? -8.196 0.659 14.500 1.00 95.12 115 PRO A N 1
ATOM 937 C CA . PRO A 1 115 ? -8.389 0.590 13.053 1.00 95.12 115 PRO A CA 1
ATOM 938 C C . PRO A 1 115 ? -7.951 -0.777 12.517 1.00 95.12 115 PRO A C 1
ATOM 940 O O . PRO A 1 115 ? -6.826 -1.218 12.766 1.00 95.12 115 PRO A O 1
ATOM 943 N N . GLN A 1 116 ? -8.848 -1.437 11.787 1.00 97.44 116 GLN A N 1
ATOM 944 C CA . GLN A 1 116 ? -8.595 -2.711 11.123 1.00 97.44 116 GLN A CA 1
ATOM 945 C C . GLN A 1 116 ? -8.146 -2.439 9.686 1.00 97.44 116 GLN A C 1
ATOM 947 O O . GLN A 1 116 ? -8.877 -1.821 8.906 1.00 97.44 116 GLN A O 1
ATOM 952 N N . ILE A 1 117 ? -6.927 -2.859 9.350 1.00 98.62 117 ILE A N 1
ATOM 953 C CA . ILE A 1 117 ? -6.214 -2.417 8.147 1.00 98.62 117 ILE A CA 1
ATOM 954 C C . ILE A 1 117 ? -5.826 -3.624 7.300 1.00 98.62 117 ILE A C 1
ATOM 956 O O . ILE A 1 117 ? -5.149 -4.526 7.779 1.00 98.62 117 ILE A O 1
ATOM 960 N N . LEU A 1 118 ? -6.190 -3.617 6.024 1.00 98.69 118 LEU A N 1
ATOM 961 C CA . LEU A 1 118 ? -5.709 -4.586 5.041 1.00 98.69 118 LEU A CA 1
ATOM 962 C C . LEU A 1 118 ? -4.555 -3.966 4.241 1.00 98.69 118 LEU A C 1
ATOM 964 O O . LEU A 1 118 ? -4.704 -2.864 3.727 1.00 98.69 118 LEU A O 1
ATOM 968 N N . LEU A 1 119 ? -3.416 -4.645 4.120 1.00 98.81 119 LEU A N 1
ATOM 969 C CA . LEU A 1 119 ? -2.299 -4.261 3.254 1.00 98.81 119 LEU A CA 1
ATOM 970 C C . LEU A 1 119 ? -2.224 -5.242 2.078 1.00 98.81 119 LEU A C 1
ATOM 972 O O . LEU A 1 119 ? -1.901 -6.416 2.269 1.00 98.81 119 LEU A O 1
ATOM 976 N N . LEU A 1 120 ? -2.534 -4.753 0.877 1.00 98.00 120 LEU A N 1
ATOM 977 C CA . LEU A 1 120 ? -2.587 -5.542 -0.353 1.00 98.00 120 LEU A CA 1
ATOM 978 C C . LEU A 1 120 ? -1.395 -5.277 -1.271 1.00 98.00 120 LEU A C 1
ATOM 980 O O . LEU A 1 120 ? -1.115 -4.127 -1.618 1.00 98.00 120 LEU A O 1
ATOM 984 N N . GLY A 1 121 ? -0.758 -6.359 -1.713 1.00 94.56 121 GLY A N 1
ATOM 985 C CA . GLY A 1 121 ? 0.198 -6.350 -2.820 1.00 94.56 121 GLY A CA 1
ATOM 986 C C . GLY A 1 121 ? -0.399 -6.869 -4.131 1.00 94.56 121 GLY A C 1
ATOM 987 O O . GLY A 1 121 ? -1.599 -7.142 -4.243 1.00 94.56 121 GLY A O 1
ATOM 988 N N . ASN A 1 122 ? 0.457 -7.025 -5.140 1.00 90.25 122 ASN A N 1
ATOM 989 C CA . ASN A 1 122 ? 0.044 -7.308 -6.517 1.00 90.25 122 ASN A CA 1
ATOM 990 C C . ASN A 1 122 ? -0.505 -8.735 -6.729 1.00 90.25 122 ASN A C 1
ATOM 992 O O . ASN A 1 122 ? -1.109 -9.008 -7.763 1.00 90.25 122 ASN A O 1
ATOM 996 N N . GLY A 1 123 ? -0.342 -9.649 -5.763 1.00 92.06 123 GLY A N 1
ATOM 997 C CA . GLY A 1 123 ? -0.814 -11.035 -5.872 1.00 92.06 123 GLY A CA 1
ATOM 998 C C . GLY A 1 123 ? -2.320 -11.156 -6.136 1.00 92.06 123 GLY A C 1
ATOM 999 O O . GLY A 1 123 ? -2.729 -11.948 -6.983 1.00 92.06 123 GLY A O 1
ATOM 1000 N N . LEU A 1 124 ? -3.141 -10.305 -5.505 1.00 91.62 124 LEU A N 1
ATOM 1001 C CA . LEU A 1 124 ? -4.592 -10.278 -5.749 1.00 91.62 124 LEU A CA 1
ATOM 1002 C C . LEU A 1 124 ? -4.969 -9.660 -7.107 1.00 91.62 124 LEU A C 1
ATOM 1004 O O . LEU A 1 124 ? -6.079 -9.885 -7.577 1.00 91.62 124 LEU A O 1
ATOM 1008 N N . GLU A 1 125 ? -4.078 -8.915 -7.766 1.00 92.44 125 GLU A N 1
ATOM 1009 C CA . GLU A 1 125 ? -4.333 -8.330 -9.093 1.00 92.44 125 GLU A CA 1
ATOM 1010 C C . GLU A 1 125 ? -3.932 -9.245 -10.256 1.00 92.44 125 GLU A C 1
ATOM 1012 O O . GLU A 1 125 ? -4.223 -8.933 -11.411 1.00 92.44 125 GLU A O 1
ATOM 1017 N N . HIS A 1 126 ? -3.324 -10.405 -9.989 1.00 87.81 126 HIS A N 1
ATOM 1018 C CA . HIS A 1 126 ? -2.921 -11.336 -11.045 1.00 87.81 126 HIS A CA 1
ATOM 1019 C C . HIS A 1 126 ? -4.118 -11.779 -11.915 1.00 87.81 126 HIS A C 1
ATOM 1021 O O . HIS A 1 126 ? -4.029 -11.794 -13.142 1.00 87.81 126 HIS A O 1
ATOM 1027 N N . LYS A 1 127 ? -5.285 -12.028 -11.297 1.00 90.06 127 LYS A N 1
ATOM 1028 C CA . LYS A 1 127 ? -6.540 -12.360 -12.005 1.00 90.06 127 LYS A CA 1
ATOM 1029 C C . LYS A 1 127 ? -7.285 -11.155 -12.590 1.00 90.06 127 LYS A C 1
ATOM 1031 O O . LYS A 1 127 ? -8.232 -11.351 -13.342 1.00 90.06 127 LYS A O 1
ATOM 1036 N N . SER A 1 128 ? -6.824 -9.925 -12.351 1.00 90.62 128 SER A N 1
ATOM 1037 C CA . SER A 1 128 ? -7.283 -8.736 -13.089 1.00 90.62 128 SER A CA 1
ATOM 1038 C C . SER A 1 128 ? -6.666 -8.623 -14.492 1.00 90.62 128 SER A C 1
ATOM 1040 O O . SER A 1 128 ? -6.954 -7.668 -15.212 1.00 90.62 128 SER A O 1
ATOM 1042 N N . GLY A 1 129 ? -5.816 -9.579 -14.894 1.00 86.00 129 GLY A N 1
ATOM 1043 C CA . GLY A 1 129 ? -5.215 -9.644 -16.229 1.00 86.00 129 GLY A CA 1
ATOM 1044 C C . GLY A 1 129 ? -3.999 -8.736 -16.424 1.00 86.00 129 GLY A C 1
ATOM 1045 O O . GLY A 1 129 ? -3.631 -8.469 -17.568 1.00 86.00 129 GLY A O 1
ATOM 1046 N N . GLN A 1 130 ? -3.383 -8.246 -15.337 1.00 85.00 130 GLN A N 1
ATOM 1047 C CA . GLN A 1 130 ? -2.208 -7.372 -15.409 1.00 85.00 130 GLN A CA 1
ATOM 1048 C C . GLN A 1 130 ? -1.093 -7.986 -16.271 1.00 85.00 130 GLN A C 1
ATOM 1050 O O . GLN A 1 130 ? -0.841 -9.191 -16.250 1.00 85.00 130 GLN A O 1
ATOM 1055 N N . LYS A 1 131 ? -0.389 -7.137 -17.027 1.00 71.56 131 LYS A N 1
ATOM 1056 C CA . LYS A 1 131 ? 0.739 -7.570 -17.864 1.00 71.56 131 LYS A CA 1
ATOM 1057 C C . LYS A 1 131 ? 1.865 -8.129 -16.994 1.00 71.56 131 LYS A C 1
ATOM 1059 O O . LYS A 1 131 ? 2.160 -7.581 -15.934 1.00 71.56 131 LYS A O 1
ATOM 1064 N N . SER A 1 132 ? 2.540 -9.173 -17.481 1.00 70.06 132 SER A N 1
ATOM 1065 C CA . SER A 1 132 ? 3.737 -9.702 -16.824 1.00 70.06 132 SER A CA 1
ATOM 1066 C C . SER A 1 132 ? 4.796 -8.609 -16.665 1.00 70.06 132 SER A C 1
ATOM 1068 O O . SER A 1 132 ? 5.019 -7.813 -17.580 1.00 70.06 132 SER A O 1
ATOM 1070 N N . TRP A 1 133 ? 5.448 -8.576 -15.499 1.00 69.50 133 TRP A N 1
ATOM 1071 C CA . TRP A 1 133 ? 6.290 -7.452 -15.084 1.00 69.50 133 TRP A CA 1
ATOM 1072 C C . TRP A 1 133 ? 7.395 -7.106 -16.098 1.00 69.50 133 TRP A C 1
ATOM 1074 O O . TRP A 1 133 ? 7.627 -5.934 -16.389 1.00 69.50 133 TRP A O 1
ATOM 1084 N N . ASN A 1 134 ? 7.989 -8.116 -16.740 1.00 70.88 134 ASN A N 1
ATOM 1085 C CA . ASN A 1 134 ? 8.991 -7.937 -17.795 1.00 70.88 134 ASN A CA 1
ATOM 1086 C C . ASN A 1 134 ? 8.504 -7.059 -18.961 1.00 70.88 134 ASN A C 1
ATOM 1088 O O . ASN A 1 134 ? 9.248 -6.195 -19.415 1.00 70.88 134 ASN A O 1
ATOM 1092 N N . LYS A 1 135 ? 7.235 -7.182 -19.379 1.00 74.25 135 LYS A N 1
ATOM 1093 C CA . LYS A 1 135 ? 6.657 -6.332 -20.438 1.00 74.25 135 LYS A CA 1
ATOM 1094 C C . LYS A 1 135 ? 6.499 -4.870 -20.008 1.00 74.25 135 LYS A C 1
ATOM 1096 O O . LYS A 1 135 ? 6.404 -4.001 -20.871 1.00 74.25 135 LYS A O 1
ATOM 1101 N N . LEU A 1 136 ? 6.458 -4.589 -18.702 1.00 77.12 136 LEU A N 1
ATOM 1102 C CA . LEU A 1 136 ? 6.530 -3.224 -18.184 1.00 77.12 136 LEU A CA 1
ATOM 1103 C C . LEU A 1 136 ? 7.986 -2.743 -18.118 1.00 77.12 136 LEU A C 1
ATOM 1105 O O . LEU A 1 136 ? 8.264 -1.634 -18.564 1.00 77.12 136 LEU A O 1
ATOM 1109 N N . LEU A 1 137 ? 8.915 -3.582 -17.644 1.00 78.62 137 LEU A N 1
ATOM 1110 C CA . LEU A 1 137 ? 10.352 -3.273 -17.614 1.00 78.62 137 LEU A CA 1
ATOM 1111 C C . LEU A 1 137 ? 10.902 -2.889 -18.994 1.00 78.62 137 LEU A C 1
ATOM 1113 O O . LEU A 1 137 ? 11.619 -1.897 -19.102 1.00 78.62 137 LEU A O 1
ATOM 1117 N N . ASP A 1 138 ? 10.511 -3.604 -20.052 1.00 80.25 138 ASP A N 1
ATOM 1118 C CA . ASP A 1 138 ? 10.904 -3.267 -21.426 1.00 80.25 138 ASP A CA 1
ATOM 1119 C C . ASP A 1 138 ? 10.418 -1.871 -21.862 1.00 80.25 138 ASP A C 1
ATOM 1121 O O . ASP A 1 138 ? 11.108 -1.197 -22.621 1.00 80.25 138 ASP A O 1
ATOM 1125 N N . SER A 1 139 ? 9.284 -1.387 -21.336 1.00 82.62 139 SER A N 1
ATOM 1126 C CA . SER A 1 139 ? 8.778 -0.026 -21.595 1.00 82.62 139 SER A CA 1
ATOM 1127 C C . SER A 1 139 ? 9.419 1.072 -20.730 1.00 82.62 139 SER A C 1
ATOM 1129 O O . SER A 1 139 ? 9.218 2.258 -20.996 1.00 82.62 139 SER A O 1
ATOM 1131 N N . LEU A 1 140 ? 10.193 0.694 -19.706 1.00 85.62 140 LEU A N 1
ATOM 1132 C CA . LEU A 1 140 ? 10.912 1.612 -18.812 1.00 85.62 140 LEU A CA 1
ATOM 1133 C C . LEU A 1 140 ? 12.376 1.831 -19.234 1.00 85.62 140 LEU A C 1
ATOM 1135 O O . LEU A 1 140 ? 12.996 2.801 -18.786 1.00 85.62 140 LEU A O 1
ATOM 1139 N N . LYS A 1 141 ? 12.902 0.978 -20.127 1.00 89.50 141 LYS A N 1
ATOM 1140 C CA . LYS A 1 141 ? 14.240 1.087 -20.724 1.00 89.50 141 LYS A CA 1
ATOM 1141 C C . LYS A 1 141 ? 14.510 2.478 -21.302 1.00 89.50 141 LYS A C 1
ATOM 1143 O O . LYS A 1 141 ? 13.749 2.978 -22.131 1.00 89.50 141 LYS A O 1
ATOM 1148 N N . ALA A 1 142 ? 15.624 3.085 -20.901 1.00 87.94 142 ALA A N 1
ATOM 1149 C CA . ALA A 1 142 ? 16.146 4.302 -21.520 1.00 87.94 142 ALA A CA 1
ATOM 1150 C C . ALA A 1 142 ? 16.912 4.019 -22.823 1.00 87.94 142 ALA A C 1
ATOM 1152 O O . ALA A 1 142 ? 16.884 4.850 -23.730 1.00 87.94 142 ALA A O 1
ATOM 1153 N N . ASP A 1 143 ? 17.545 2.847 -22.911 1.00 88.44 143 ASP A N 1
ATOM 1154 C CA . ASP A 1 143 ? 18.127 2.277 -24.125 1.00 88.44 143 ASP A CA 1
ATOM 1155 C C . ASP A 1 143 ? 17.350 1.002 -24.525 1.00 88.44 143 ASP A C 1
ATOM 1157 O O . ASP A 1 143 ? 17.391 0.010 -23.791 1.00 88.44 143 ASP A O 1
ATOM 1161 N N . PRO A 1 144 ? 16.640 0.991 -25.670 1.00 85.38 144 PRO A N 1
ATOM 1162 C CA . PRO A 1 144 ? 15.952 -0.197 -26.175 1.00 85.38 144 PRO A CA 1
ATOM 1163 C C . PRO A 1 144 ? 16.872 -1.392 -26.475 1.00 85.38 144 PRO A C 1
ATOM 1165 O O . PRO A 1 144 ? 16.398 -2.528 -26.426 1.00 85.38 144 PRO A O 1
ATOM 1168 N N . ALA A 1 145 ? 18.158 -1.163 -26.770 1.00 87.19 145 ALA A N 1
ATOM 1169 C CA . ALA A 1 145 ? 19.126 -2.225 -27.048 1.00 87.19 145 ALA A CA 1
ATOM 1170 C C . ALA A 1 145 ? 19.625 -2.935 -25.774 1.00 87.19 145 ALA A C 1
ATOM 1172 O O . ALA A 1 145 ? 20.114 -4.068 -25.855 1.00 87.19 145 ALA A O 1
ATOM 1173 N N . LEU A 1 146 ? 19.460 -2.317 -24.594 1.00 87.12 146 LEU A N 1
ATOM 1174 C CA . LEU A 1 146 ? 19.911 -2.869 -23.318 1.00 87.12 146 LEU A CA 1
ATOM 1175 C C . LEU A 1 146 ? 19.240 -4.220 -23.032 1.00 87.12 146 LEU A C 1
ATOM 1177 O O . LEU A 1 146 ? 18.064 -4.318 -22.663 1.00 87.12 146 LEU A O 1
ATOM 1181 N N . THR A 1 147 ? 20.035 -5.277 -23.167 1.00 86.94 147 THR A N 1
ATOM 1182 C CA . THR A 1 147 ? 19.630 -6.659 -22.925 1.00 86.94 147 THR A CA 1
ATOM 1183 C C . THR A 1 147 ? 20.324 -7.163 -21.668 1.00 86.94 147 THR A C 1
ATOM 1185 O O . THR A 1 147 ? 21.548 -7.197 -21.594 1.00 86.94 147 THR A O 1
ATOM 1188 N N . ILE A 1 148 ? 19.528 -7.547 -20.672 1.00 85.75 148 ILE A N 1
ATOM 1189 C CA . ILE A 1 148 ? 19.993 -8.119 -19.405 1.00 85.75 148 ILE A CA 1
ATOM 1190 C C . ILE A 1 148 ? 19.559 -9.594 -19.395 1.00 85.75 148 ILE A C 1
ATOM 1192 O O . ILE A 1 148 ? 18.374 -9.841 -19.648 1.00 85.75 148 ILE A O 1
ATOM 1196 N N . PRO A 1 149 ? 20.454 -10.561 -19.116 1.00 89.44 149 PRO A N 1
ATOM 1197 C CA . PRO A 1 149 ? 20.085 -11.965 -18.929 1.00 89.44 149 PRO A CA 1
ATOM 1198 C C . PRO A 1 149 ? 19.036 -12.150 -17.821 1.00 89.44 149 PRO A C 1
ATOM 1200 O O . PRO A 1 149 ? 18.994 -11.385 -16.858 1.00 89.44 149 PRO A O 1
ATOM 1203 N N . GLU A 1 150 ? 18.147 -13.134 -17.962 1.00 86.25 150 GLU A N 1
ATOM 1204 C CA . GLU A 1 150 ? 16.985 -13.282 -17.070 1.00 86.25 150 GLU A CA 1
ATOM 1205 C C . GLU A 1 150 ? 17.385 -13.722 -15.651 1.00 86.25 150 GLU A C 1
ATOM 1207 O O . GLU A 1 150 ? 16.836 -13.236 -14.665 1.00 86.25 150 GLU A O 1
ATOM 1212 N N . ASP A 1 151 ? 18.398 -14.579 -15.537 1.00 89.69 151 ASP A N 1
ATOM 1213 C CA . ASP A 1 151 ? 19.074 -14.939 -14.287 1.00 89.69 151 ASP A CA 1
ATOM 1214 C C . ASP A 1 151 ? 19.662 -13.702 -13.584 1.00 89.69 151 ASP A C 1
ATOM 1216 O O . ASP A 1 151 ? 19.426 -13.490 -12.391 1.00 89.69 151 ASP A O 1
ATOM 1220 N N . VAL A 1 152 ? 20.328 -12.822 -14.340 1.00 88.94 152 VAL A N 1
ATOM 1221 C CA . VAL A 1 152 ? 20.865 -11.555 -13.826 1.00 88.94 152 VAL A CA 1
ATOM 1222 C C . VAL A 1 152 ? 19.737 -10.631 -13.362 1.00 88.94 152 VAL A C 1
ATOM 1224 O O . VAL A 1 152 ? 19.833 -10.116 -12.250 1.00 88.94 152 VAL A O 1
ATOM 1227 N N . LYS A 1 153 ? 18.639 -10.465 -14.119 1.00 87.19 153 LYS A N 1
ATOM 1228 C CA . LYS A 1 153 ? 17.463 -9.697 -13.649 1.00 87.19 153 LYS A CA 1
ATOM 1229 C C . LYS A 1 153 ? 16.926 -10.241 -12.325 1.00 87.19 153 LYS A C 1
ATOM 1231 O O . LYS A 1 153 ? 16.692 -9.457 -11.411 1.00 87.19 153 LYS A O 1
ATOM 1236 N N . ASN A 1 154 ? 16.764 -11.561 -12.218 1.00 85.88 154 ASN A N 1
ATOM 1237 C CA . ASN A 1 154 ? 16.225 -12.227 -11.030 1.00 85.88 154 ASN A CA 1
ATOM 1238 C C . ASN A 1 154 ? 17.142 -12.095 -9.798 1.00 85.88 154 ASN A C 1
ATOM 1240 O O . ASN A 1 154 ? 16.657 -12.143 -8.670 1.00 85.88 154 ASN A O 1
ATOM 1244 N N . SER A 1 155 ? 18.448 -11.879 -9.995 1.00 88.94 155 SER A N 1
ATOM 1245 C CA . SER A 1 155 ? 19.398 -11.582 -8.909 1.00 88.94 155 SER A CA 1
ATOM 1246 C C . SER A 1 155 ? 19.355 -10.135 -8.392 1.00 88.94 155 SER A C 1
ATOM 1248 O O . SER A 1 155 ? 19.809 -9.871 -7.277 1.00 88.94 155 SER A O 1
ATOM 1250 N N . ILE A 1 156 ? 18.828 -9.184 -9.174 1.00 89.56 156 ILE A N 1
ATOM 1251 C CA . ILE A 1 156 ? 18.888 -7.752 -8.853 1.00 89.56 156 ILE A CA 1
ATOM 1252 C C . ILE A 1 156 ? 17.615 -7.329 -8.096 1.00 89.56 156 ILE A C 1
ATOM 1254 O O . ILE A 1 156 ? 16.514 -7.418 -8.644 1.00 89.56 156 ILE A O 1
ATOM 1258 N N . PRO A 1 157 ? 17.723 -6.777 -6.868 1.00 88.25 157 PRO A N 1
ATOM 1259 C CA . PRO A 1 157 ? 16.570 -6.271 -6.131 1.00 88.25 157 PRO A CA 1
ATOM 1260 C C . PRO A 1 157 ? 15.782 -5.231 -6.933 1.00 88.25 157 PRO A C 1
ATOM 1262 O O . PRO A 1 157 ? 16.346 -4.260 -7.436 1.00 88.25 157 PRO A O 1
ATOM 1265 N N . PHE A 1 158 ? 14.464 -5.406 -7.003 1.00 85.00 158 PHE A N 1
ATOM 1266 C CA . PHE A 1 158 ? 13.577 -4.698 -7.928 1.00 85.00 158 PHE A CA 1
ATOM 1267 C C . PHE A 1 158 ? 13.822 -3.172 -8.115 1.00 85.00 158 PHE A C 1
ATOM 1269 O O . PHE A 1 158 ? 13.959 -2.746 -9.267 1.00 85.00 158 PHE A O 1
ATOM 1276 N N . PRO A 1 159 ? 13.966 -2.327 -7.069 1.00 88.56 159 PRO A N 1
ATOM 1277 C CA . PRO A 1 159 ? 14.245 -0.897 -7.257 1.00 88.56 159 PRO A CA 1
ATOM 1278 C C . PRO A 1 159 ? 15.593 -0.596 -7.938 1.00 88.56 159 PRO A C 1
ATOM 1280 O O . PRO A 1 159 ? 15.731 0.441 -8.583 1.00 88.56 159 PRO A O 1
ATOM 1283 N N . LEU A 1 160 ? 16.580 -1.488 -7.819 1.00 90.62 160 LEU A N 1
ATOM 1284 C CA . LEU A 1 160 ? 17.874 -1.378 -8.500 1.00 90.62 160 LEU A CA 1
ATOM 1285 C C . LEU A 1 160 ? 17.785 -1.855 -9.956 1.00 90.62 160 LEU A C 1
ATOM 1287 O O . LEU A 1 160 ? 18.411 -1.255 -10.825 1.00 90.62 160 LEU A O 1
ATOM 1291 N N . LEU A 1 161 ? 16.952 -2.862 -10.249 1.00 90.19 161 LEU A N 1
ATOM 1292 C CA . LEU A 1 161 ? 16.682 -3.292 -11.626 1.00 90.19 161 LEU A CA 1
ATOM 1293 C C . LEU A 1 161 ? 15.977 -2.181 -12.417 1.00 90.19 161 LEU A C 1
ATOM 1295 O O . LEU A 1 161 ? 16.348 -1.911 -13.556 1.00 90.19 161 LEU A O 1
ATOM 1299 N N . TYR A 1 162 ? 15.022 -1.479 -11.794 1.00 89.56 162 TYR A N 1
ATOM 1300 C CA . TYR A 1 162 ? 14.449 -0.262 -12.373 1.00 89.56 162 TYR A CA 1
ATOM 1301 C C . TYR A 1 162 ? 15.526 0.790 -12.672 1.00 89.56 162 TYR A C 1
ATOM 1303 O O . TYR A 1 162 ? 15.590 1.289 -13.791 1.00 89.56 162 TYR A O 1
ATOM 1311 N N . GLN A 1 163 ? 16.390 1.097 -11.699 1.00 88.56 163 GLN A N 1
ATOM 1312 C CA . GLN A 1 163 ? 17.445 2.103 -11.854 1.00 88.56 163 GLN A CA 1
ATOM 1313 C C . GLN A 1 163 ? 18.424 1.748 -12.987 1.00 88.56 163 GLN A C 1
ATOM 1315 O O . GLN A 1 163 ? 18.817 2.629 -13.745 1.00 88.56 163 GLN A O 1
ATOM 1320 N N . LEU A 1 164 ? 18.770 0.466 -13.146 1.00 89.62 164 LEU A N 1
ATOM 1321 C CA . LEU A 1 164 ? 19.613 -0.030 -14.239 1.00 89.62 164 LEU A CA 1
ATOM 1322 C C . LEU A 1 164 ? 18.946 0.114 -15.618 1.00 89.62 164 LEU A C 1
ATOM 1324 O O . LEU A 1 164 ? 19.621 0.438 -16.588 1.00 89.62 164 LEU A O 1
ATOM 1328 N N . LEU A 1 165 ? 17.630 -0.095 -15.713 1.00 89.50 165 LEU A N 1
ATOM 1329 C CA . LEU A 1 165 ? 16.876 0.055 -16.965 1.00 89.50 165 LEU A CA 1
ATOM 1330 C C . LEU A 1 165 ? 16.588 1.527 -17.307 1.00 89.50 165 LEU A C 1
ATOM 1332 O O . LEU A 1 165 ? 16.561 1.892 -18.481 1.00 89.50 165 LEU A O 1
ATOM 1336 N N . ALA A 1 166 ? 16.378 2.372 -16.297 1.00 87.44 166 ALA A N 1
ATOM 1337 C CA . ALA A 1 166 ? 16.136 3.806 -16.450 1.00 87.44 166 ALA A CA 1
ATOM 1338 C C . ALA A 1 166 ? 17.413 4.612 -16.767 1.00 87.44 166 ALA A C 1
ATOM 1340 O O . ALA A 1 166 ? 17.307 5.721 -17.300 1.00 87.44 166 ALA A O 1
ATOM 1341 N N . ALA A 1 167 ? 18.592 4.061 -16.458 1.00 85.94 167 ALA A N 1
ATOM 1342 C CA . ALA A 1 167 ? 19.898 4.663 -16.704 1.00 85.94 167 ALA A CA 1
ATOM 1343 C C . ALA A 1 167 ? 20.237 4.780 -18.200 1.00 85.94 167 ALA A C 1
ATOM 1345 O O . ALA A 1 167 ? 19.956 3.889 -19.000 1.00 85.94 167 ALA A O 1
ATOM 1346 N N . ARG A 1 168 ? 20.922 5.868 -18.564 1.00 82.75 168 ARG A N 1
ATOM 1347 C CA . ARG A 1 168 ? 21.572 6.037 -19.870 1.00 82.75 168 ARG A CA 1
ATOM 1348 C C . ARG A 1 168 ? 23.048 5.692 -19.737 1.00 82.75 168 ARG A C 1
ATOM 1350 O O . ARG A 1 168 ? 23.683 6.134 -18.788 1.00 82.75 168 ARG A O 1
ATOM 1357 N N . LEU A 1 169 ? 23.593 4.924 -20.677 1.00 82.00 169 LEU A N 1
ATOM 1358 C CA . LEU A 1 169 ? 25.012 4.570 -20.695 1.00 82.00 169 LEU A CA 1
ATOM 1359 C C . LEU A 1 169 ? 25.732 5.326 -21.830 1.00 82.00 169 LEU A C 1
ATOM 1361 O O . LEU A 1 169 ? 25.210 5.343 -22.944 1.00 82.00 169 LEU A O 1
ATOM 1365 N N . PRO A 1 170 ? 26.910 5.935 -21.582 1.00 84.69 170 PRO A N 1
ATOM 1366 C CA . PRO A 1 170 ? 27.559 6.109 -20.278 1.00 84.69 170 PRO A CA 1
ATOM 1367 C C . PRO A 1 170 ? 26.771 7.064 -19.361 1.00 84.69 170 PRO A C 1
ATOM 1369 O O . PRO A 1 170 ? 26.213 8.059 -19.819 1.00 84.69 170 PRO A O 1
ATOM 1372 N N . MET A 1 171 ? 26.741 6.770 -18.057 1.00 83.62 171 MET A N 1
ATOM 1373 C CA . MET A 1 171 ? 26.033 7.607 -17.080 1.00 83.62 171 MET A CA 1
ATOM 1374 C C . MET A 1 171 ? 26.747 8.956 -16.889 1.00 83.62 171 MET A C 1
ATOM 1376 O O . MET A 1 171 ? 27.952 8.963 -16.620 1.00 83.62 171 MET A O 1
ATOM 1380 N N . PRO A 1 172 ? 26.037 10.097 -16.963 1.00 85.81 172 PRO A N 1
ATOM 1381 C CA . PRO A 1 172 ? 26.615 11.396 -16.648 1.00 85.81 172 PRO A CA 1
ATOM 1382 C C . PRO A 1 172 ? 26.811 11.557 -15.133 1.00 85.81 172 PRO A C 1
ATOM 1384 O O . PRO A 1 172 ? 26.064 10.999 -14.329 1.00 85.81 172 PRO A O 1
ATOM 1387 N N . ALA A 1 173 ? 27.781 12.384 -14.732 1.00 87.94 173 ALA A N 1
ATOM 1388 C CA . ALA A 1 173 ? 28.057 12.674 -13.319 1.00 87.94 173 ALA A CA 1
ATOM 1389 C C . ALA A 1 173 ? 26.906 13.413 -12.599 1.00 87.94 173 ALA A C 1
ATOM 1391 O O . ALA A 1 173 ? 26.835 13.405 -11.372 1.00 87.94 173 ALA A O 1
ATOM 1392 N N . GLN A 1 174 ? 26.011 14.055 -13.355 1.00 88.12 174 GLN A N 1
ATOM 1393 C CA . GLN A 1 174 ? 24.773 14.674 -12.880 1.00 88.12 174 GLN A CA 1
ATOM 1394 C C . GLN A 1 174 ? 23.678 14.447 -13.931 1.00 88.12 174 GLN A C 1
ATOM 1396 O O . GLN A 1 174 ? 23.940 14.578 -15.126 1.00 88.12 174 GLN A O 1
ATOM 1401 N N . LEU A 1 175 ? 22.455 14.127 -13.501 1.00 88.25 175 LEU A N 1
ATOM 1402 C CA . LEU A 1 175 ? 21.292 14.061 -14.394 1.00 88.25 175 LEU A CA 1
ATOM 1403 C C . LEU A 1 175 ? 20.764 15.471 -14.670 1.00 88.25 175 LEU A C 1
ATOM 1405 O O . LEU A 1 175 ? 20.607 16.264 -13.739 1.00 88.25 175 LEU A O 1
ATOM 1409 N N . SER A 1 176 ? 20.441 15.776 -15.927 1.00 90.69 176 SER A N 1
ATOM 1410 C CA . SER A 1 176 ? 19.780 17.039 -16.260 1.00 90.69 176 SER A CA 1
ATOM 1411 C C . SER A 1 176 ? 18.290 17.008 -15.895 1.00 90.69 176 SER A C 1
ATOM 1413 O O . SER A 1 176 ? 17.672 15.946 -15.773 1.00 90.69 176 SER A O 1
ATOM 1415 N N . THR A 1 177 ? 17.666 18.186 -15.798 1.00 90.44 177 THR A N 1
ATOM 1416 C CA . THR A 1 177 ? 16.204 18.316 -15.656 1.00 90.44 177 THR A CA 1
ATOM 1417 C C . THR A 1 177 ? 15.446 17.580 -16.767 1.00 90.44 177 THR A C 1
ATOM 1419 O O . THR A 1 177 ? 14.356 17.063 -16.529 1.00 90.44 177 THR A O 1
ATOM 1422 N N . GLU A 1 178 ? 16.019 17.512 -17.973 1.00 90.31 178 GLU A N 1
ATOM 1423 C CA . GLU A 1 178 ? 15.406 16.842 -19.118 1.00 90.31 178 GLU A CA 1
ATOM 1424 C C . GLU A 1 178 ? 15.596 15.315 -19.067 1.00 90.31 178 GLU A C 1
ATOM 1426 O O . GLU A 1 178 ? 14.677 14.595 -19.444 1.00 90.31 178 GLU A O 1
ATOM 1431 N N . ASP A 1 179 ? 16.702 14.797 -18.517 1.00 88.69 179 ASP A N 1
ATOM 1432 C CA . ASP A 1 179 ? 16.852 13.355 -18.249 1.00 88.69 179 ASP A CA 1
ATOM 1433 C C . ASP A 1 179 ? 15.817 12.870 -17.229 1.00 88.69 179 ASP A C 1
ATOM 1435 O O . ASP A 1 179 ? 15.112 11.893 -17.482 1.00 88.69 179 ASP A O 1
ATOM 1439 N N . ILE A 1 180 ? 15.674 13.603 -16.117 1.00 89.00 180 ILE A N 1
ATOM 1440 C CA . ILE A 1 180 ? 14.689 13.318 -15.061 1.00 89.00 180 ILE A CA 1
ATOM 1441 C C . ILE A 1 180 ? 13.267 13.364 -15.636 1.00 89.00 180 ILE A C 1
ATOM 1443 O O . ILE A 1 180 ? 12.465 12.463 -15.394 1.00 89.00 180 ILE A O 1
ATOM 1447 N N . LYS A 1 181 ? 12.951 14.382 -16.445 1.00 90.56 181 LYS A N 1
ATOM 1448 C CA . LYS A 1 181 ? 11.657 14.492 -17.132 1.00 90.56 181 LYS A CA 1
ATOM 1449 C C . LYS A 1 181 ? 11.422 13.337 -18.109 1.00 90.56 181 LYS A C 1
ATOM 1451 O O . LYS A 1 181 ? 10.322 12.800 -18.150 1.00 90.56 181 LYS A O 1
ATOM 1456 N N . GLN A 1 182 ? 12.432 12.917 -18.868 1.00 90.25 182 GLN A N 1
ATOM 1457 C CA . GLN A 1 182 ? 12.299 11.804 -19.811 1.00 90.25 182 GLN A CA 1
ATOM 1458 C C . GLN A 1 182 ? 12.188 10.441 -19.109 1.00 90.25 182 GLN A C 1
ATOM 1460 O O . GLN A 1 182 ? 11.562 9.533 -19.658 1.00 90.25 182 GLN A O 1
ATOM 1465 N N . GLU A 1 183 ? 12.739 10.288 -17.903 1.00 89.31 183 GLU A N 1
ATOM 1466 C CA . GLU A 1 183 ? 12.454 9.152 -17.020 1.00 89.31 183 GLU A CA 1
ATOM 1467 C C . GLU A 1 183 ? 11.003 9.196 -16.509 1.00 89.31 183 GLU A C 1
ATOM 1469 O O . GLU A 1 183 ? 10.273 8.217 -16.679 1.00 89.31 183 GLU A O 1
ATOM 1474 N N . GLU A 1 184 ? 10.541 10.338 -15.980 1.00 89.56 184 GLU A N 1
ATOM 1475 C CA . GLU A 1 184 ? 9.138 10.528 -15.574 1.00 89.56 184 GLU A CA 1
ATOM 1476 C C . GLU A 1 184 ? 8.157 10.265 -16.733 1.00 89.56 184 GLU A C 1
ATOM 1478 O O . GLU A 1 184 ? 7.113 9.651 -16.513 1.00 89.56 184 GLU A O 1
ATOM 1483 N N . ASP A 1 185 ? 8.489 10.668 -17.964 1.00 91.12 185 ASP A N 1
ATOM 1484 C CA . ASP A 1 185 ? 7.680 10.437 -19.167 1.00 91.12 185 ASP A CA 1
ATOM 1485 C C . ASP A 1 185 ? 7.675 8.959 -19.608 1.00 91.12 185 ASP A C 1
ATOM 1487 O O . ASP A 1 185 ? 6.639 8.470 -20.072 1.00 91.12 185 ASP A O 1
ATOM 1491 N N . ARG A 1 186 ? 8.790 8.219 -19.462 1.00 91.38 186 ARG A N 1
ATOM 1492 C CA . ARG A 1 186 ? 8.817 6.752 -19.670 1.00 91.38 186 ARG A CA 1
ATOM 1493 C C . ARG A 1 186 ? 7.929 6.056 -18.639 1.00 91.38 186 ARG A C 1
ATOM 1495 O O . ARG A 1 186 ? 7.046 5.282 -19.011 1.00 91.38 186 ARG A O 1
ATOM 1502 N N . LEU A 1 187 ? 8.099 6.402 -17.363 1.00 90.75 187 LEU A N 1
ATOM 1503 C CA . LEU A 1 187 ? 7.299 5.878 -16.257 1.00 90.75 187 LEU A CA 1
ATOM 1504 C C . LEU A 1 187 ? 5.805 6.185 -16.432 1.00 90.75 187 LEU A C 1
ATOM 1506 O O . LEU A 1 187 ? 4.968 5.299 -16.262 1.00 90.75 187 LEU A O 1
ATOM 1510 N N . ALA A 1 188 ? 5.459 7.407 -16.842 1.00 91.19 188 ALA A N 1
ATOM 1511 C CA . ALA A 1 188 ? 4.086 7.809 -17.124 1.00 91.19 188 ALA A CA 1
ATOM 1512 C C . ALA A 1 188 ? 3.445 6.966 -18.236 1.00 91.19 188 ALA A C 1
ATOM 1514 O O . ALA A 1 188 ? 2.309 6.521 -18.077 1.00 91.19 188 ALA A O 1
ATOM 1515 N N . LYS A 1 189 ? 4.165 6.722 -19.339 1.00 90.38 189 LYS A N 1
ATOM 1516 C CA . LYS A 1 189 ? 3.683 5.895 -20.458 1.00 90.38 189 LYS A CA 1
ATOM 1517 C C . LYS A 1 189 ? 3.499 4.440 -20.040 1.00 90.38 189 LYS A C 1
ATOM 1519 O O . LYS A 1 189 ? 2.438 3.880 -20.289 1.00 90.38 189 LYS A O 1
ATOM 1524 N N . ALA A 1 190 ? 4.479 3.852 -19.353 1.00 89.56 190 ALA A N 1
ATOM 1525 C CA . ALA A 1 190 ? 4.388 2.488 -18.834 1.00 89.56 190 ALA A CA 1
ATOM 1526 C C . ALA A 1 190 ? 3.153 2.311 -17.929 1.00 89.56 190 ALA A C 1
ATOM 1528 O O . ALA A 1 190 ? 2.363 1.384 -18.103 1.00 89.56 190 ALA A O 1
ATOM 1529 N N . MET A 1 191 ? 2.933 3.253 -17.011 1.00 90.69 191 MET A N 1
ATOM 1530 C CA . MET A 1 191 ? 1.844 3.201 -16.032 1.00 90.69 191 MET A CA 1
ATOM 1531 C C . MET A 1 191 ? 0.450 3.399 -16.649 1.00 90.69 191 MET A C 1
ATOM 1533 O O . MET A 1 191 ? -0.516 2.813 -16.162 1.00 90.69 191 MET A O 1
ATOM 1537 N N . GLN A 1 192 ? 0.333 4.129 -17.763 1.00 87.50 192 GLN A N 1
ATOM 1538 C CA . GLN A 1 192 ? -0.910 4.211 -18.551 1.00 87.50 192 GLN A CA 1
ATOM 1539 C C . GLN A 1 192 ? -1.305 2.872 -19.204 1.00 87.50 192 GLN A C 1
ATOM 1541 O O . GLN A 1 192 ? -2.457 2.705 -19.593 1.00 87.50 192 GLN A O 1
ATOM 1546 N N . MET A 1 193 ? -0.378 1.911 -19.308 1.00 87.12 193 MET A N 1
ATOM 1547 C CA . MET A 1 193 ? -0.620 0.594 -19.907 1.00 87.12 193 MET A CA 1
ATOM 1548 C C . MET A 1 193 ? -1.082 -0.480 -18.905 1.00 87.12 193 MET A C 1
ATOM 1550 O O . MET A 1 193 ? -1.184 -1.650 -19.302 1.00 87.12 193 MET A O 1
ATOM 1554 N N . MET A 1 194 ? -1.328 -0.103 -17.642 1.00 89.50 194 MET A N 1
ATOM 1555 C CA . MET A 1 194 ? -1.913 -0.961 -16.605 1.00 89.50 194 MET A CA 1
ATOM 1556 C C . MET A 1 194 ? -3.405 -1.212 -16.837 1.00 89.50 194 MET A C 1
ATOM 1558 O O . MET A 1 194 ? -4.112 -0.383 -17.405 1.00 89.50 194 MET A O 1
ATOM 1562 N N . ILE A 1 195 ? -3.895 -2.355 -16.359 1.00 91.62 195 ILE A N 1
ATOM 1563 C CA . ILE A 1 195 ? -5.311 -2.722 -16.434 1.00 91.62 195 ILE A CA 1
ATOM 1564 C C . ILE A 1 195 ? -6.011 -2.317 -15.132 1.00 91.62 195 ILE A C 1
ATOM 1566 O O . ILE A 1 195 ? -5.402 -2.274 -14.061 1.00 91.62 195 ILE A O 1
ATOM 1570 N N . HIS A 1 196 ? -7.285 -1.936 -15.243 1.00 93.00 196 HIS A N 1
ATOM 1571 C CA . HIS A 1 196 ? -8.116 -1.422 -14.152 1.00 93.00 196 HIS A CA 1
ATOM 1572 C C . HIS A 1 196 ? -9.436 -2.196 -14.129 1.00 93.00 196 HIS A C 1
ATOM 1574 O O . HIS A 1 196 ? -10.488 -1.687 -14.527 1.00 93.00 196 HIS A O 1
ATOM 1580 N N . SER A 1 197 ? -9.338 -3.447 -13.684 1.00 93.81 197 SER A N 1
ATOM 1581 C CA . SER A 1 197 ? -10.418 -4.433 -13.635 1.00 93.81 197 SER A CA 1
ATOM 1582 C C . SER A 1 197 ? -10.446 -5.062 -12.247 1.00 93.81 197 SER A C 1
ATOM 1584 O O . SER A 1 197 ? -9.398 -5.426 -11.717 1.00 93.81 197 SER A O 1
ATOM 1586 N N . SER A 1 198 ? -11.627 -5.225 -11.658 1.00 95.88 198 SER A N 1
ATOM 1587 C CA . SER A 1 198 ? -11.749 -6.058 -10.457 1.00 95.88 198 SER A CA 1
ATOM 1588 C C . SER A 1 198 ? -11.606 -7.548 -10.813 1.00 95.88 198 SER A C 1
ATOM 1590 O O . SER A 1 198 ? -11.496 -7.905 -11.989 1.00 95.88 198 SER A O 1
ATOM 1592 N N . ASN A 1 199 ? -11.606 -8.409 -9.802 1.00 96.62 199 ASN A N 1
ATOM 1593 C CA . ASN A 1 199 ? -11.728 -9.859 -9.937 1.00 96.62 199 ASN A CA 1
ATOM 1594 C C . ASN A 1 199 ? -12.375 -10.447 -8.671 1.00 96.62 199 ASN A C 1
ATOM 1596 O O . ASN A 1 199 ? -12.512 -9.749 -7.668 1.00 96.62 199 ASN A O 1
ATOM 1600 N N . GLU A 1 200 ? -12.699 -11.741 -8.695 1.00 96.81 200 GLU A N 1
ATOM 1601 C CA . GLU A 1 200 ? -13.403 -12.463 -7.622 1.00 96.81 200 GLU A CA 1
ATOM 1602 C C . GLU A 1 200 ? -12.845 -12.256 -6.198 1.00 96.81 200 GLU A C 1
ATOM 1604 O O . GLU A 1 200 ? -13.617 -12.260 -5.243 1.00 96.81 200 GLU A O 1
ATOM 1609 N N . HIS A 1 201 ? -11.532 -12.042 -6.030 1.00 97.12 201 HIS A N 1
ATOM 1610 C CA . HIS A 1 201 ? -10.916 -11.802 -4.716 1.00 97.12 201 HIS A CA 1
ATOM 1611 C C . HIS A 1 201 ? -11.031 -10.336 -4.293 1.00 97.12 201 HIS A C 1
ATOM 1613 O O . HIS A 1 201 ? -11.230 -10.036 -3.115 1.00 97.12 201 HIS A O 1
ATOM 1619 N N . LEU A 1 202 ? -10.928 -9.414 -5.254 1.00 97.75 202 LEU A N 1
ATOM 1620 C CA . LEU A 1 202 ? -11.073 -7.974 -5.029 1.00 97.75 202 LEU A CA 1
ATOM 1621 C C . LEU A 1 202 ? -12.539 -7.587 -4.785 1.00 97.75 202 LEU A C 1
ATOM 1623 O O . LEU A 1 202 ? -12.816 -6.767 -3.912 1.00 97.75 202 LEU A O 1
ATOM 1627 N N . ASP A 1 203 ? -13.488 -8.230 -5.468 1.00 97.50 203 ASP A N 1
ATOM 1628 C CA . ASP A 1 203 ? -14.930 -8.005 -5.298 1.00 97.50 203 ASP A CA 1
ATOM 1629 C C . ASP A 1 203 ? -15.443 -8.395 -3.899 1.00 97.50 203 ASP A C 1
ATOM 1631 O O . ASP A 1 203 ? -16.506 -7.940 -3.474 1.00 97.50 203 ASP A O 1
ATOM 1635 N N . ARG A 1 204 ? -14.660 -9.164 -3.126 1.00 97.44 204 ARG A N 1
ATOM 1636 C CA . ARG A 1 204 ? -14.927 -9.451 -1.705 1.00 97.44 204 ARG A CA 1
ATOM 1637 C C . ARG A 1 204 ? -14.558 -8.304 -0.758 1.00 97.44 204 ARG A C 1
ATOM 1639 O O . ARG A 1 204 ? -15.083 -8.259 0.355 1.00 97.44 204 ARG A O 1
ATOM 1646 N N . LEU A 1 205 ? -13.677 -7.381 -1.158 1.00 97.81 205 LEU A N 1
ATOM 1647 C CA . LEU A 1 205 ? -13.135 -6.332 -0.280 1.00 97.81 205 LEU A CA 1
ATOM 1648 C C . LEU A 1 205 ? -14.204 -5.430 0.375 1.00 97.81 205 LEU A C 1
ATOM 1650 O O . LEU A 1 205 ? -14.067 -5.166 1.573 1.00 97.81 205 LEU A O 1
ATOM 1654 N N . PRO A 1 206 ? -15.297 -5.017 -0.307 1.00 97.31 206 PRO A N 1
ATOM 1655 C CA . PRO A 1 206 ? -16.374 -4.251 0.326 1.00 97.31 206 PRO A CA 1
ATOM 1656 C C . PRO A 1 206 ? -17.118 -5.012 1.435 1.00 97.31 206 PRO A C 1
ATOM 1658 O O . PRO A 1 206 ? -17.716 -4.381 2.304 1.00 97.31 206 PRO A O 1
ATOM 1661 N N . GLY A 1 207 ? -17.083 -6.350 1.420 1.00 96.38 207 GLY A N 1
ATOM 1662 C CA . GLY A 1 207 ? -17.697 -7.223 2.427 1.00 96.38 207 GLY A CA 1
ATOM 1663 C C . GLY A 1 207 ? -16.792 -7.565 3.617 1.00 96.38 207 GLY A C 1
ATOM 1664 O O . GLY A 1 207 ? -17.254 -8.195 4.566 1.00 96.38 207 GLY A O 1
ATOM 1665 N N . LEU A 1 208 ? -15.517 -7.153 3.601 1.00 96.38 208 LEU A N 1
ATOM 1666 C CA . LEU A 1 208 ? -14.630 -7.280 4.766 1.00 96.38 208 LEU A CA 1
ATOM 1667 C C . LEU A 1 208 ? -14.900 -6.204 5.829 1.00 96.38 208 LEU A C 1
ATOM 1669 O O . LEU A 1 208 ? -14.493 -6.365 6.977 1.00 96.38 208 LEU A O 1
ATOM 1673 N N . ASP A 1 209 ? -15.516 -5.082 5.434 1.00 93.88 209 ASP A N 1
ATOM 1674 C CA . ASP A 1 209 ? -15.724 -3.885 6.260 1.00 93.88 209 ASP A CA 1
ATOM 1675 C C . ASP A 1 209 ? -14.454 -3.378 6.978 1.00 93.88 209 ASP A C 1
ATOM 1677 O O . ASP A 1 209 ? -14.548 -2.765 8.041 1.00 93.88 209 ASP A O 1
ATOM 1681 N N . VAL A 1 210 ? -13.251 -3.607 6.438 1.00 97.00 210 VAL A N 1
ATOM 1682 C CA . VAL A 1 210 ? -12.004 -3.038 6.990 1.00 97.00 210 VAL A CA 1
ATOM 1683 C C . VAL A 1 210 ? -12.055 -1.509 6.991 1.00 97.00 210 VAL A C 1
ATOM 1685 O O . VAL A 1 210 ? -12.650 -0.895 6.108 1.00 97.00 210 VAL A O 1
ATOM 1688 N N . ASP A 1 211 ? -11.440 -0.873 7.985 1.00 97.31 211 ASP A N 1
ATOM 1689 C CA . ASP A 1 211 ? -11.449 0.591 8.096 1.00 97.31 211 ASP A CA 1
ATOM 1690 C C . ASP A 1 211 ? -10.525 1.234 7.051 1.00 97.31 211 ASP A C 1
ATOM 1692 O O . ASP A 1 211 ? -10.834 2.288 6.487 1.00 97.31 211 ASP A O 1
ATOM 1696 N N . HIS A 1 212 ? -9.415 0.560 6.728 1.00 98.50 212 HIS A N 1
ATOM 1697 C CA . HIS A 1 212 ? -8.483 0.992 5.692 1.00 98.50 212 HIS A CA 1
ATOM 1698 C C . HIS A 1 212 ? -7.971 -0.157 4.821 1.00 98.50 212 HIS A C 1
ATOM 1700 O O . HIS A 1 212 ? -7.759 -1.272 5.297 1.00 98.50 212 HIS A O 1
ATOM 1706 N N . ILE A 1 213 ? -7.699 0.163 3.556 1.00 98.75 213 ILE A N 1
ATOM 1707 C CA . ILE A 1 213 ? -6.919 -0.663 2.632 1.00 98.75 213 ILE A CA 1
ATOM 1708 C C . ILE A 1 213 ? -5.679 0.141 2.241 1.00 98.75 213 ILE A C 1
ATOM 1710 O O . ILE A 1 213 ? -5.788 1.198 1.627 1.00 98.75 213 ILE A O 1
ATOM 1714 N N . LEU A 1 214 ? -4.498 -0.343 2.604 1.00 98.81 214 LEU A N 1
ATOM 1715 C CA . LEU A 1 214 ? -3.218 0.136 2.096 1.00 98.81 214 LEU A CA 1
ATOM 1716 C C . LEU A 1 214 ? -2.828 -0.729 0.896 1.00 98.81 214 LEU A C 1
ATOM 1718 O O . LEU A 1 214 ? -3.053 -1.939 0.916 1.00 98.81 214 LEU A O 1
ATOM 1722 N N . THR A 1 215 ? -2.211 -0.152 -0.130 1.00 98.06 215 THR A N 1
ATOM 1723 C CA . THR A 1 215 ? -1.660 -0.944 -1.233 1.00 98.06 215 THR A CA 1
ATOM 1724 C C . THR A 1 215 ? -0.369 -0.375 -1.805 1.00 98.06 215 THR A C 1
ATOM 1726 O O . THR A 1 215 ? -0.205 0.841 -1.940 1.00 98.06 215 THR A O 1
ATOM 1729 N N . THR A 1 216 ? 0.542 -1.280 -2.155 1.00 95.44 216 THR A N 1
ATOM 1730 C CA . THR A 1 216 ? 1.740 -0.989 -2.952 1.00 95.44 216 THR A CA 1
ATOM 1731 C C . THR A 1 216 ? 1.436 -0.956 -4.457 1.00 95.44 216 THR A C 1
ATOM 1733 O O . THR A 1 216 ? 2.285 -0.554 -5.251 1.00 95.44 216 THR A O 1
ATOM 1736 N N . ASN A 1 217 ? 0.218 -1.333 -4.866 1.00 94.56 217 ASN A N 1
ATOM 1737 C CA . ASN A 1 217 ? -0.186 -1.421 -6.264 1.00 94.56 217 ASN A CA 1
ATOM 1738 C C . ASN A 1 217 ? -0.526 -0.037 -6.833 1.00 94.56 217 ASN A C 1
ATOM 1740 O O . ASN A 1 217 ? -1.277 0.744 -6.239 1.00 94.56 217 ASN A O 1
ATOM 1744 N N . TYR A 1 218 ? -0.020 0.235 -8.037 1.00 94.44 218 TYR A N 1
ATOM 1745 C CA . TYR A 1 218 ? -0.242 1.503 -8.735 1.00 94.44 218 TYR A CA 1
ATOM 1746 C C . TYR A 1 218 ? -1.571 1.557 -9.512 1.00 94.44 218 TYR A C 1
ATOM 1748 O O . TYR A 1 218 ? -1.958 2.630 -9.973 1.00 94.44 218 TYR A O 1
ATOM 1756 N N . SER A 1 219 ? -2.248 0.423 -9.713 1.00 95.19 219 SER A N 1
ATOM 1757 C CA . SER A 1 219 ? -3.472 0.328 -10.519 1.00 95.19 219 SER A CA 1
ATOM 1758 C C . SER A 1 219 ? -4.730 0.710 -9.719 1.00 95.19 219 SER A C 1
ATOM 1760 O O . SER A 1 219 ? -4.682 0.829 -8.500 1.00 95.19 219 SER A O 1
ATOM 1762 N N . TYR A 1 220 ? -5.872 0.856 -10.402 1.00 96.81 220 TYR A N 1
ATOM 1763 C CA . TYR A 1 220 ? -7.184 1.095 -9.784 1.00 96.81 220 TYR A CA 1
ATOM 1764 C C . TYR A 1 220 ? -8.080 -0.162 -9.731 1.00 96.81 220 TYR A C 1
ATOM 1766 O O . TYR A 1 220 ? -9.308 -0.062 -9.785 1.00 96.81 220 TYR A O 1
ATOM 1774 N N . CYS A 1 221 ? -7.495 -1.364 -9.673 1.00 97.12 221 CYS A N 1
ATOM 1775 C CA . CYS A 1 221 ? -8.253 -2.618 -9.566 1.00 97.12 221 CYS A CA 1
ATOM 1776 C C . CYS A 1 221 ? -9.036 -2.728 -8.244 1.00 97.12 221 CYS A C 1
ATOM 1778 O O . CYS A 1 221 ? -10.173 -3.196 -8.252 1.00 97.12 221 CYS A O 1
ATOM 1780 N N . ILE A 1 222 ? -8.486 -2.235 -7.127 1.00 97.69 222 ILE A N 1
ATOM 1781 C CA . ILE A 1 222 ? -9.187 -2.193 -5.829 1.00 97.69 222 ILE A CA 1
ATOM 1782 C C . ILE A 1 222 ? -10.382 -1.232 -5.911 1.00 97.69 222 ILE A C 1
ATOM 1784 O O . ILE A 1 222 ? -11.507 -1.596 -5.575 1.00 97.69 222 ILE A O 1
ATOM 1788 N N . GLU A 1 223 ? -10.180 -0.023 -6.438 1.00 97.62 223 GLU A N 1
ATOM 1789 C CA . GLU A 1 223 ? -11.231 0.977 -6.659 1.00 97.62 223 GLU A CA 1
ATOM 1790 C C . GLU A 1 223 ? -12.384 0.451 -7.523 1.00 97.62 223 GLU A C 1
ATOM 1792 O O . GLU A 1 223 ? -13.527 0.879 -7.338 1.00 97.62 223 GLU A O 1
ATOM 1797 N N . LYS A 1 224 ? -12.109 -0.476 -8.451 1.00 97.06 224 LYS A N 1
ATOM 1798 C CA . LYS A 1 224 ? -13.133 -1.118 -9.281 1.00 97.06 224 LYS A CA 1
ATOM 1799 C C . LYS A 1 224 ? -14.050 -2.061 -8.510 1.00 97.06 224 LYS A C 1
ATOM 1801 O O . LYS A 1 224 ? -15.222 -2.091 -8.864 1.00 97.06 224 LYS A O 1
ATOM 1806 N N . ALA A 1 225 ? -13.588 -2.735 -7.457 1.00 96.81 225 ALA A N 1
ATOM 1807 C CA . ALA A 1 225 ? -14.464 -3.529 -6.590 1.00 96.81 225 ALA A CA 1
ATOM 1808 C C . ALA A 1 225 ? -15.513 -2.646 -5.887 1.00 96.81 225 ALA A C 1
ATOM 1810 O O . ALA A 1 225 ? -16.702 -2.954 -5.854 1.00 96.81 225 ALA A O 1
ATOM 1811 N N . PHE A 1 226 ? -15.085 -1.487 -5.377 1.00 97.12 226 PHE A N 1
ATOM 1812 C CA . PHE A 1 226 ? -15.972 -0.529 -4.706 1.00 97.12 226 PHE A CA 1
ATOM 1813 C C . PHE A 1 226 ? -16.820 0.302 -5.677 1.00 97.12 226 PHE A C 1
ATOM 1815 O O . PHE A 1 226 ? -17.913 0.754 -5.331 1.00 97.12 226 PHE A O 1
ATOM 1822 N N . TYR A 1 227 ? -16.316 0.550 -6.888 1.00 96.00 227 TYR A N 1
ATOM 1823 C CA . TYR A 1 227 ? -16.936 1.443 -7.864 1.00 96.00 227 TYR A CA 1
ATOM 1824 C C . TYR A 1 227 ? -16.813 0.924 -9.317 1.00 96.00 227 TYR A C 1
ATOM 1826 O O . TYR A 1 227 ? -16.195 1.601 -10.146 1.00 96.00 227 TYR A O 1
A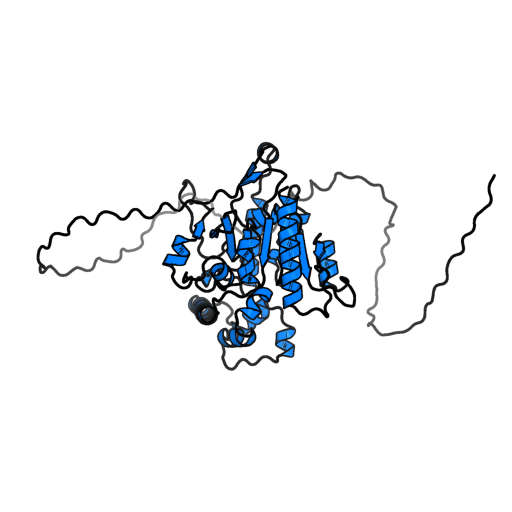TOM 1834 N N . PRO A 1 228 ? -17.452 -0.204 -9.700 1.00 95.25 228 PRO A N 1
ATOM 1835 C CA . PRO A 1 228 ? -17.238 -0.840 -11.012 1.00 95.25 228 PRO A CA 1
ATOM 1836 C C . PRO A 1 228 ? -17.453 0.099 -12.211 1.00 95.25 228 PRO A C 1
ATOM 1838 O O . PRO A 1 228 ? -16.658 0.136 -13.156 1.00 95.25 228 PRO A O 1
ATOM 1841 N N . LYS A 1 229 ? -18.503 0.929 -12.132 1.00 95.50 229 LYS A N 1
ATOM 1842 C CA . LYS A 1 229 ? -18.911 1.900 -13.165 1.00 95.50 229 LYS A CA 1
ATOM 1843 C C . LYS A 1 229 ? -18.103 3.209 -13.164 1.00 95.50 229 LYS A C 1
ATOM 1845 O O . LYS A 1 229 ? -18.346 4.062 -14.010 1.00 95.50 229 LYS A O 1
ATOM 1850 N N . ALA A 1 230 ? -17.179 3.410 -12.223 1.00 95.19 230 ALA A N 1
ATOM 1851 C CA . ALA A 1 230 ? -16.362 4.620 -12.167 1.00 95.19 230 ALA A CA 1
ATOM 1852 C C . ALA A 1 230 ? -15.104 4.481 -13.035 1.00 95.19 230 ALA A C 1
ATOM 1854 O O . ALA A 1 230 ? -14.395 3.475 -12.965 1.00 95.19 230 ALA A O 1
ATOM 1855 N N . ASP A 1 231 ? -14.802 5.507 -13.827 1.00 94.56 231 ASP A N 1
ATOM 1856 C CA . ASP A 1 231 ? -13.519 5.633 -14.513 1.00 94.56 231 ASP A CA 1
ATOM 1857 C C . ASP A 1 231 ? -12.517 6.386 -13.626 1.00 94.56 231 ASP A C 1
ATOM 1859 O O . ASP A 1 231 ? -12.611 7.602 -13.470 1.00 94.56 231 ASP A O 1
ATOM 1863 N N . PHE A 1 232 ? -11.542 5.676 -13.058 1.00 93.88 232 PHE A N 1
ATOM 1864 C CA . PHE A 1 232 ? -10.442 6.299 -12.317 1.00 93.88 232 PHE A CA 1
ATOM 1865 C C . PHE A 1 232 ? -9.326 6.848 -13.227 1.00 93.88 232 PHE A C 1
ATOM 1867 O O . PHE A 1 232 ? -8.446 7.548 -12.728 1.00 93.88 232 PHE A O 1
ATOM 1874 N N . GLY A 1 233 ? -9.398 6.660 -14.551 1.00 91.75 233 GLY A N 1
ATOM 1875 C CA . GLY A 1 233 ? -8.631 7.426 -15.543 1.00 91.75 233 GLY A CA 1
ATOM 1876 C C . GLY A 1 233 ? -8.986 8.913 -15.554 1.00 91.75 233 GLY A C 1
ATOM 1877 O O . GLY A 1 233 ? -8.104 9.774 -15.658 1.00 91.75 233 GLY A O 1
ATOM 1878 N N . SER A 1 234 ? -10.248 9.245 -15.292 1.00 93.62 234 SER A N 1
ATOM 1879 C CA . SER A 1 234 ? -10.718 10.616 -15.136 1.00 93.62 234 SER A CA 1
ATOM 1880 C C . SER A 1 234 ? -10.210 11.275 -13.849 1.00 93.62 234 SER A C 1
ATOM 1882 O O . SER A 1 234 ? -10.560 10.904 -12.724 1.00 93.62 234 SER A O 1
ATOM 1884 N N . SER A 1 235 ? -9.450 12.362 -14.007 1.00 92.44 235 SER A N 1
ATOM 1885 C CA . SER A 1 235 ? -9.004 13.213 -12.895 1.00 92.44 235 SER A CA 1
ATOM 1886 C C . SER A 1 235 ? -10.170 13.841 -12.114 1.00 92.44 235 SER A C 1
ATOM 1888 O O . SER A 1 235 ? -10.028 14.110 -10.920 1.00 92.44 235 SER A O 1
ATOM 1890 N N . ARG A 1 236 ? -11.341 14.016 -12.751 1.00 94.25 236 ARG A N 1
ATOM 1891 C CA . ARG A 1 236 ? -12.588 14.464 -12.107 1.00 94.25 236 ARG A CA 1
ATOM 1892 C C . ARG A 1 236 ? -13.123 13.412 -11.137 1.00 94.25 236 ARG A C 1
ATOM 1894 O O . ARG A 1 236 ? -13.446 13.762 -10.005 1.00 94.25 236 ARG A O 1
ATOM 1901 N N . VAL A 1 237 ? -13.173 12.145 -11.550 1.00 94.50 237 VAL A N 1
ATOM 1902 C CA . VAL A 1 237 ? -13.638 11.028 -10.709 1.00 94.50 237 VAL A CA 1
ATOM 1903 C C . VAL A 1 237 ? -12.672 10.794 -9.549 1.00 94.50 237 VAL A C 1
ATOM 1905 O O . VAL A 1 237 ? -13.114 10.741 -8.399 1.00 94.50 237 VAL A O 1
ATOM 1908 N N . ARG A 1 238 ? -11.353 10.770 -9.821 1.00 93.56 238 ARG A N 1
ATOM 1909 C CA . ARG A 1 238 ? -10.325 10.740 -8.763 1.00 93.56 238 ARG A CA 1
ATOM 1910 C C . ARG A 1 238 ? -10.498 11.911 -7.796 1.00 93.56 238 ARG A C 1
ATOM 1912 O O . ARG A 1 238 ? -10.412 11.719 -6.591 1.00 93.56 238 ARG A O 1
ATOM 1919 N N . GLY A 1 239 ? -10.771 13.115 -8.300 1.00 92.19 239 GLY A N 1
ATOM 1920 C CA . GLY A 1 239 ? -11.014 14.300 -7.476 1.00 92.19 239 GLY A CA 1
ATOM 1921 C C . GLY A 1 239 ? -12.247 14.180 -6.577 1.00 92.19 239 GLY A C 1
ATOM 1922 O O . GLY A 1 239 ? -12.160 14.500 -5.399 1.00 92.19 239 GLY A O 1
ATOM 1923 N N . GLN A 1 240 ? -13.375 13.692 -7.102 1.00 92.12 240 GLN A N 1
ATOM 1924 C CA . GLN A 1 240 ? -14.647 13.576 -6.371 1.00 92.12 240 GLN A CA 1
ATOM 1925 C C . GLN A 1 240 ? -14.626 12.556 -5.223 1.00 92.12 240 GLN A C 1
ATOM 1927 O O . GLN A 1 240 ? -15.404 12.698 -4.285 1.00 92.12 240 GLN A O 1
ATOM 1932 N N . LYS A 1 241 ? -13.772 11.528 -5.301 1.00 93.25 241 LYS A N 1
ATOM 1933 C CA . LYS A 1 241 ? -13.702 10.425 -4.321 1.00 93.25 241 LYS A CA 1
ATOM 1934 C C . LYS A 1 241 ? -12.551 10.550 -3.320 1.00 93.25 241 LYS A C 1
ATOM 1936 O O . LYS A 1 241 ? -12.433 9.721 -2.420 1.00 93.25 241 LYS A O 1
ATOM 1941 N N . ARG A 1 242 ? -11.666 11.531 -3.505 1.00 93.25 242 ARG A N 1
ATOM 1942 C CA . ARG A 1 242 ? -10.418 11.667 -2.749 1.00 93.25 242 ARG A CA 1
ATOM 1943 C C . ARG A 1 242 ? -10.604 12.519 -1.503 1.00 93.25 242 ARG A C 1
ATOM 1945 O O . ARG A 1 242 ? -11.117 13.633 -1.582 1.00 93.25 242 ARG A O 1
ATOM 1952 N N . PHE A 1 243 ? -10.123 12.010 -0.376 1.00 93.88 243 PHE A N 1
ATOM 1953 C CA . PHE A 1 243 ? -9.979 12.778 0.850 1.00 93.88 243 PHE A CA 1
ATOM 1954 C C . PHE A 1 243 ? -8.570 13.364 0.976 1.00 93.88 243 PHE A C 1
ATOM 1956 O O . PHE A 1 243 ? -7.607 12.853 0.402 1.00 93.88 243 PHE A O 1
ATOM 1963 N N . TYR A 1 244 ? -8.456 14.412 1.789 1.00 93.12 244 TYR A N 1
ATOM 1964 C CA . TYR A 1 244 ? -7.195 15.044 2.164 1.00 93.12 244 TYR A CA 1
ATOM 1965 C C . TYR A 1 244 ? -7.252 15.347 3.665 1.00 93.12 244 TYR A C 1
ATOM 1967 O O . TYR A 1 244 ? -8.175 16.036 4.114 1.00 93.12 244 TYR A O 1
ATOM 1975 N N . LEU A 1 245 ? -6.311 14.803 4.439 1.00 92.44 245 LEU A N 1
ATOM 1976 C CA . LEU A 1 245 ? -6.247 14.972 5.898 1.00 92.44 245 LEU A CA 1
ATOM 1977 C C . LEU A 1 245 ? -5.252 16.063 6.319 1.00 92.44 245 LEU A C 1
ATOM 1979 O O . LEU A 1 245 ? -5.454 16.717 7.342 1.00 92.44 245 LEU A O 1
ATOM 1983 N N . ALA A 1 246 ? -4.207 16.283 5.516 1.00 89.00 246 ALA A N 1
ATOM 1984 C CA . ALA A 1 246 ? -3.289 17.402 5.686 1.00 89.00 246 ALA A CA 1
ATOM 1985 C C . ALA A 1 246 ? -4.015 18.739 5.463 1.00 89.00 246 ALA A C 1
ATOM 1987 O O . ALA A 1 246 ? -4.918 18.844 4.629 1.00 89.00 246 ALA A O 1
ATOM 1988 N N . LYS A 1 247 ? -3.579 19.779 6.177 1.00 87.25 247 LYS A N 1
ATOM 1989 C CA . LYS A 1 247 ? -4.087 21.156 6.068 1.00 87.25 247 LYS A CA 1
ATOM 1990 C C . LYS A 1 247 ? -2.979 22.096 5.602 1.00 87.25 247 LYS A C 1
ATOM 1992 O O . LYS A 1 247 ? -1.806 21.832 5.865 1.00 87.25 247 LYS A O 1
ATOM 1997 N N . LYS A 1 248 ? -3.322 23.207 4.943 1.00 86.44 248 LYS A N 1
ATOM 1998 C CA . LYS A 1 248 ? -2.332 24.266 4.672 1.00 86.44 248 LYS A CA 1
ATOM 1999 C C . LYS A 1 248 ? -1.959 24.965 5.993 1.00 86.44 248 LYS A C 1
ATOM 2001 O O . LYS A 1 248 ? -2.874 25.228 6.782 1.00 86.44 248 LYS A O 1
ATOM 2006 N N . PRO A 1 249 ? -0.677 25.311 6.232 1.00 84.44 249 PRO A N 1
ATOM 2007 C CA . PRO A 1 249 ? -0.245 26.006 7.447 1.00 84.44 249 PRO A CA 1
ATOM 2008 C C . PRO A 1 249 ? -1.104 27.236 7.765 1.00 84.44 249 PRO A C 1
ATOM 2010 O O . PRO A 1 249 ? -1.435 28.008 6.869 1.00 84.44 249 PRO A O 1
ATOM 2013 N N . GLY A 1 250 ? -1.486 27.398 9.035 1.00 86.06 250 GLY A N 1
ATOM 2014 C CA . GLY A 1 250 ? -2.322 28.514 9.496 1.00 86.06 250 GLY A CA 1
ATOM 2015 C C . GLY A 1 250 ? -3.802 28.462 9.087 1.00 86.06 250 GLY A C 1
ATOM 2016 O O . GLY A 1 250 ? -4.524 29.414 9.359 1.00 86.06 250 GLY A O 1
ATOM 2017 N N . THR A 1 251 ? -4.286 27.385 8.452 1.00 86.62 251 THR A N 1
ATOM 2018 C CA . THR A 1 251 ? -5.676 27.299 7.961 1.00 86.62 251 THR A CA 1
ATOM 2019 C C . THR A 1 251 ? -6.353 25.965 8.290 1.00 86.62 251 THR A C 1
ATOM 2021 O O . THR A 1 251 ? -5.708 24.978 8.644 1.00 86.62 251 THR A O 1
ATOM 2024 N N . ASN A 1 252 ? -7.673 25.909 8.086 1.00 82.25 252 ASN A N 1
ATOM 2025 C CA . ASN A 1 252 ? -8.429 24.656 8.000 1.00 82.25 252 ASN A CA 1
ATOM 2026 C C . ASN A 1 252 ? -8.597 24.139 6.555 1.00 82.25 252 ASN A C 1
ATOM 2028 O O . ASN A 1 252 ? -9.297 23.149 6.351 1.00 82.25 252 ASN A O 1
ATOM 2032 N N . GLU A 1 253 ? -7.977 24.774 5.554 1.00 84.56 253 GLU A N 1
ATOM 2033 C CA . GLU A 1 253 ? -8.098 24.337 4.161 1.00 84.56 253 GLU A CA 1
ATOM 2034 C C . GLU A 1 253 ? -7.301 23.050 3.904 1.00 84.56 253 GLU A C 1
ATOM 2036 O O . GLU A 1 253 ? -6.137 22.971 4.315 1.00 84.56 253 GLU A O 1
ATOM 2041 N N . PRO A 1 254 ? -7.852 22.064 3.170 1.00 84.44 254 PRO A N 1
ATOM 2042 C CA . PRO A 1 254 ? -7.121 20.844 2.866 1.00 84.44 254 PRO A CA 1
ATOM 2043 C C . PRO A 1 254 ? -5.898 21.096 1.972 1.00 84.44 254 PRO A C 1
ATOM 2045 O O . PRO A 1 254 ? -5.954 21.834 0.982 1.00 84.44 254 PRO A O 1
ATOM 2048 N N . PHE A 1 255 ? -4.785 20.445 2.302 1.00 86.50 255 PHE A N 1
ATOM 2049 C CA . PHE A 1 255 ? -3.565 20.454 1.504 1.00 86.50 255 PHE A CA 1
ATOM 2050 C C . PHE A 1 255 ? -3.531 19.243 0.568 1.00 86.50 255 PHE A C 1
ATOM 2052 O O . PHE A 1 255 ? -3.547 18.093 1.005 1.00 86.50 255 PHE A O 1
ATOM 2059 N N . ARG A 1 256 ? -3.444 19.506 -0.739 1.00 85.00 256 ARG A N 1
ATOM 2060 C CA . ARG A 1 256 ? -3.228 18.468 -1.748 1.00 85.00 256 ARG A CA 1
ATOM 2061 C C . ARG A 1 256 ? -1.735 18.189 -1.890 1.00 85.00 256 ARG A C 1
ATOM 2063 O O . ARG A 1 256 ? -1.024 18.941 -2.559 1.00 85.00 256 ARG A O 1
ATOM 2070 N N . GLU A 1 257 ? -1.300 17.065 -1.330 1.00 87.19 257 GLU A N 1
ATOM 2071 C CA . GLU A 1 257 ? 0.001 16.466 -1.634 1.00 87.19 257 GLU A CA 1
ATOM 2072 C C . GLU A 1 257 ? 0.175 16.307 -3.154 1.00 87.19 257 GLU A C 1
ATOM 2074 O O . GLU A 1 257 ? -0.783 16.007 -3.880 1.00 87.19 257 GLU A O 1
ATOM 2079 N N . ARG A 1 258 ? 1.398 16.479 -3.659 1.00 78.50 258 ARG A N 1
ATOM 2080 C CA . ARG A 1 258 ? 1.704 16.294 -5.087 1.00 78.50 258 ARG A CA 1
ATOM 2081 C C . ARG A 1 258 ? 2.279 14.913 -5.352 1.00 78.50 258 ARG A C 1
ATOM 2083 O O . ARG A 1 258 ? 1.713 14.185 -6.168 1.00 78.50 258 ARG A O 1
ATOM 2090 N N . ASP A 1 259 ? 3.304 14.567 -4.587 1.00 85.56 259 ASP A N 1
ATOM 2091 C CA . ASP A 1 259 ? 4.143 13.393 -4.796 1.00 85.56 259 ASP A CA 1
ATOM 2092 C C . ASP A 1 259 ? 3.654 12.242 -3.893 1.00 85.56 259 ASP A C 1
ATOM 2094 O O . ASP A 1 259 ? 2.640 11.614 -4.200 1.00 85.56 259 ASP A O 1
ATOM 2098 N N . TYR A 1 260 ? 4.319 12.004 -2.762 1.00 92.50 260 TYR A N 1
ATOM 2099 C CA . TYR A 1 260 ? 3.980 10.973 -1.775 1.00 92.50 260 TYR A CA 1
ATOM 2100 C C . TYR A 1 260 ? 2.569 11.176 -1.187 1.00 92.50 260 TYR A C 1
ATOM 2102 O O . TYR A 1 260 ? 2.129 12.306 -0.973 1.00 92.50 260 TYR A O 1
ATOM 2110 N N . ARG A 1 261 ? 1.853 10.069 -0.952 1.00 92.94 261 ARG A N 1
ATOM 2111 C CA . ARG A 1 261 ? 0.430 10.018 -0.557 1.00 92.94 261 ARG A CA 1
ATOM 2112 C C . ARG A 1 261 ? 0.275 9.654 0.921 1.00 92.94 261 ARG A C 1
ATOM 2114 O O . ARG A 1 261 ? -0.321 8.636 1.256 1.00 92.94 261 ARG A O 1
ATOM 2121 N N . LEU A 1 262 ? 0.864 10.439 1.816 1.00 96.00 262 LEU A N 1
ATOM 2122 C CA . LEU A 1 262 ? 0.905 10.127 3.250 1.00 96.00 262 LEU A CA 1
ATOM 2123 C C . LEU A 1 262 ? -0.413 10.497 3.940 1.00 96.00 262 LEU A C 1
ATOM 2125 O O . LEU A 1 262 ? -0.865 9.771 4.822 1.00 96.00 262 LEU A O 1
ATOM 2129 N N . HIS A 1 263 ? -1.054 11.579 3.488 1.00 95.69 263 HIS A N 1
ATOM 2130 C CA . HIS A 1 263 ? -2.259 12.182 4.072 1.00 95.69 263 HIS A CA 1
ATOM 2131 C C . HIS A 1 263 ? -3.478 12.183 3.120 1.00 95.69 263 HIS A C 1
ATOM 2133 O O . HIS A 1 263 ? -4.476 12.861 3.385 1.00 95.69 263 HIS A O 1
ATOM 2139 N N . THR A 1 264 ? -3.400 11.458 1.998 1.00 94.31 264 THR A N 1
ATOM 2140 C CA . THR A 1 264 ? -4.365 11.495 0.885 1.00 94.31 264 THR A CA 1
ATOM 2141 C C . THR A 1 264 ? -4.713 10.086 0.410 1.00 94.31 264 THR A C 1
ATOM 2143 O O . THR A 1 264 ? -3.817 9.311 0.085 1.00 94.31 264 THR A O 1
ATOM 2146 N N . GLY A 1 265 ? -6.004 9.796 0.243 1.00 95.50 265 GLY A N 1
ATOM 2147 C CA . GLY A 1 265 ? -6.507 8.520 -0.279 1.00 95.50 265 GLY A CA 1
ATOM 2148 C C . GLY A 1 265 ? -7.939 8.639 -0.806 1.00 95.50 265 GLY A C 1
ATOM 2149 O O . GLY A 1 265 ? -8.458 9.748 -0.950 1.00 95.50 265 GLY A O 1
ATOM 2150 N N . TYR A 1 266 ? -8.590 7.515 -1.099 1.00 95.88 266 TYR A N 1
ATOM 2151 C CA . TYR A 1 266 ? -9.985 7.463 -1.546 1.00 95.88 266 TYR A CA 1
ATOM 2152 C C . TYR A 1 266 ? -10.928 7.032 -0.435 1.00 95.88 266 TYR A C 1
ATOM 2154 O O . TYR A 1 266 ? -10.639 6.097 0.307 1.00 95.88 266 TYR A O 1
ATOM 2162 N N . LEU A 1 267 ? -12.087 7.684 -0.348 1.00 94.81 267 LEU A N 1
ATOM 2163 C CA . LEU A 1 267 ? -13.153 7.269 0.554 1.00 94.81 267 LEU A CA 1
ATOM 2164 C C . LEU A 1 267 ? -14.081 6.305 -0.195 1.00 94.81 267 LEU A C 1
ATOM 2166 O O . LEU A 1 267 ? -14.832 6.695 -1.095 1.00 94.81 267 LEU A O 1
ATOM 2170 N N . ALA A 1 268 ? -13.980 5.024 0.137 1.00 94.31 268 ALA A N 1
ATOM 2171 C CA . ALA 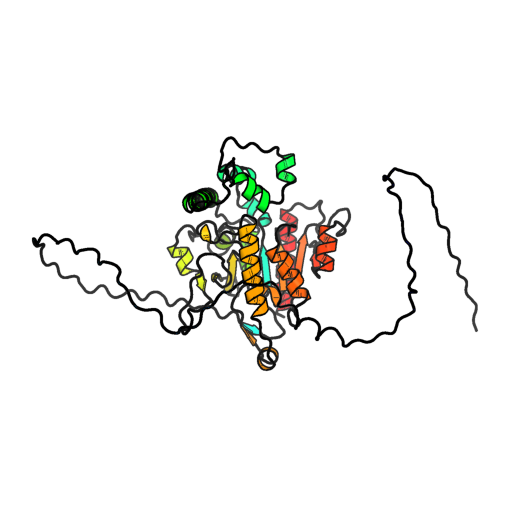A 1 268 ? -14.840 3.963 -0.364 1.00 94.31 268 ALA A CA 1
ATOM 2172 C C . ALA A 1 268 ? -16.031 3.729 0.576 1.00 94.31 268 ALA A C 1
ATOM 2174 O O . ALA A 1 268 ? -15.972 4.064 1.761 1.00 94.31 268 ALA A O 1
ATOM 2175 N N . LYS A 1 269 ? -17.109 3.137 0.052 1.00 91.12 269 LYS A N 1
ATOM 2176 C CA . LYS A 1 269 ? -18.219 2.615 0.857 1.00 91.12 269 LYS A CA 1
ATOM 2177 C C . LYS A 1 269 ? -18.174 1.084 0.824 1.00 91.12 269 LYS A C 1
ATOM 2179 O O . LYS A 1 269 ? -18.430 0.497 -0.223 1.00 91.12 269 LYS A O 1
ATOM 2184 N N . SER A 1 270 ? -17.860 0.484 1.966 1.00 89.00 270 SER A N 1
ATOM 2185 C CA . SER A 1 270 ? -18.066 -0.939 2.260 1.00 89.00 270 SER A CA 1
ATOM 2186 C C . SER A 1 270 ? -19.532 -1.192 2.639 1.00 89.00 270 SER A C 1
ATOM 2188 O O . SER A 1 270 ? -20.337 -0.255 2.674 1.00 89.00 270 SER A O 1
ATOM 2190 N N . VAL A 1 271 ? -19.909 -2.446 2.900 1.00 86.56 271 VAL A N 1
ATOM 2191 C CA . VAL A 1 271 ? -21.306 -2.817 3.198 1.00 86.56 271 VAL A CA 1
ATOM 2192 C C . VAL A 1 271 ? -21.856 -2.035 4.399 1.00 86.56 271 VAL A C 1
ATOM 2194 O O . VAL A 1 271 ? -22.917 -1.418 4.283 1.00 86.56 271 VAL A O 1
ATOM 2197 N N . ASN A 1 272 ? -21.118 -1.995 5.513 1.00 86.19 272 ASN A N 1
ATOM 2198 C CA . ASN A 1 272 ? -21.566 -1.403 6.778 1.00 86.19 272 ASN A CA 1
ATOM 2199 C C . ASN A 1 272 ? -20.824 -0.114 7.176 1.00 86.19 272 ASN A C 1
ATOM 2201 O O . ASN A 1 272 ? -21.258 0.566 8.108 1.00 86.19 272 ASN A O 1
ATOM 2205 N N . ARG A 1 273 ? -19.716 0.257 6.513 1.00 86.75 273 ARG A N 1
ATOM 2206 C CA . ARG A 1 273 ? -18.968 1.496 6.825 1.00 86.75 273 ARG A CA 1
ATOM 2207 C C . ARG A 1 273 ? -18.260 2.141 5.633 1.00 86.75 273 ARG A C 1
ATOM 2209 O O . ARG A 1 273 ? -18.299 1.651 4.509 1.00 86.75 273 ARG A O 1
ATOM 2216 N N . GLN A 1 274 ? -17.612 3.278 5.882 1.00 92.19 274 GLN A N 1
ATOM 2217 C CA . GLN A 1 274 ? -16.630 3.844 4.959 1.00 92.19 274 GLN A CA 1
ATOM 2218 C C . GLN A 1 274 ? -15.262 3.184 5.164 1.00 92.19 274 GLN A C 1
ATOM 2220 O O . GLN A 1 274 ? -14.899 2.849 6.289 1.00 92.19 274 GLN A O 1
ATOM 2225 N N . THR A 1 275 ? -14.498 3.056 4.081 1.00 96.12 275 THR A N 1
ATOM 2226 C CA . THR A 1 275 ? -13.145 2.486 4.077 1.00 96.12 275 THR A CA 1
ATOM 2227 C C . THR A 1 275 ? -12.199 3.452 3.373 1.00 96.12 275 THR A C 1
ATOM 2229 O O . THR A 1 275 ? -12.488 3.908 2.267 1.00 96.12 275 THR A O 1
ATOM 2232 N N . GLY A 1 276 ? -11.071 3.793 3.996 1.00 97.56 276 GLY A N 1
ATOM 2233 C CA . GLY A 1 276 ? -10.039 4.610 3.347 1.00 97.56 276 GLY A CA 1
ATOM 2234 C C . GLY A 1 276 ? -9.085 3.742 2.526 1.00 97.56 276 GLY A C 1
ATOM 2235 O O . GLY A 1 276 ? -8.386 2.925 3.120 1.00 97.56 276 GLY A O 1
ATOM 2236 N N . ILE A 1 277 ? -9.031 3.921 1.204 1.00 98.19 277 ILE A N 1
ATOM 2237 C CA . ILE A 1 277 ? -8.054 3.254 0.327 1.00 98.19 277 ILE A CA 1
ATOM 2238 C C . ILE A 1 277 ? -6.845 4.174 0.112 1.00 98.19 277 ILE A C 1
ATOM 2240 O O . ILE A 1 277 ? -7.008 5.363 -0.176 1.00 98.19 277 ILE A O 1
ATOM 2244 N N . TRP A 1 278 ? -5.636 3.634 0.245 1.00 98.12 278 TRP A N 1
ATOM 2245 C CA . TRP A 1 278 ? -4.378 4.376 0.203 1.00 98.12 278 TRP A CA 1
ATOM 2246 C C . TRP A 1 278 ? -3.360 3.671 -0.701 1.00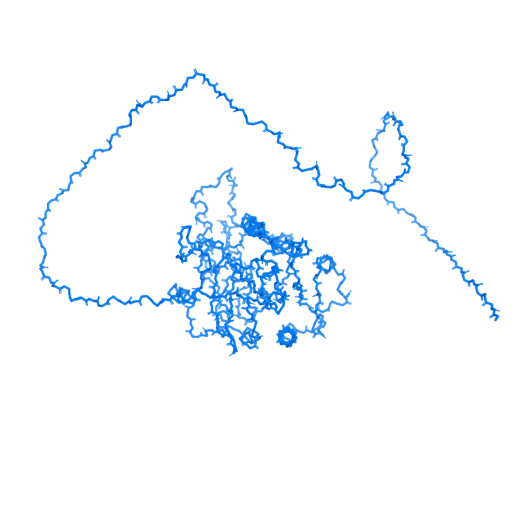 98.12 278 TRP A C 1
ATOM 2248 O O . TRP A 1 278 ? -2.811 2.633 -0.328 1.00 98.12 278 TRP A O 1
ATOM 2258 N N . HIS A 1 279 ? -3.037 4.261 -1.854 1.00 97.44 279 HIS A N 1
ATOM 2259 C CA . HIS A 1 279 ? -1.874 3.835 -2.639 1.00 97.44 279 HIS A CA 1
ATOM 2260 C C . HIS A 1 279 ? -0.599 4.373 -1.979 1.00 97.44 279 HIS A C 1
ATOM 2262 O O . HIS A 1 279 ? -0.153 5.487 -2.274 1.00 97.44 279 HIS A O 1
ATOM 2268 N N . ILE A 1 280 ? -0.030 3.605 -1.050 1.00 97.50 280 ILE A N 1
ATOM 2269 C CA . ILE A 1 280 ? 1.114 4.036 -0.234 1.00 97.50 280 ILE A CA 1
ATOM 2270 C C . ILE A 1 280 ? 2.389 4.213 -1.071 1.00 97.50 280 ILE A C 1
ATOM 2272 O O . ILE A 1 280 ? 3.229 5.051 -0.746 1.00 97.50 280 ILE A O 1
ATOM 2276 N N . HIS A 1 281 ? 2.479 3.502 -2.201 1.00 95.75 281 HIS A N 1
ATOM 2277 C CA . HIS A 1 281 ? 3.542 3.631 -3.206 1.00 95.75 281 HIS A CA 1
ATOM 2278 C C . HIS A 1 281 ? 3.143 4.482 -4.427 1.00 95.75 281 HIS A C 1
ATOM 2280 O O . HIS A 1 281 ? 3.896 4.563 -5.394 1.00 95.75 281 HIS A O 1
ATOM 2286 N N . GLY A 1 282 ? 1.999 5.173 -4.386 1.00 94.88 282 GLY A N 1
ATOM 2287 C CA . GLY A 1 282 ? 1.523 6.029 -5.478 1.00 94.88 282 GLY A CA 1
ATOM 2288 C C . GLY A 1 282 ? 0.672 5.307 -6.525 1.00 94.88 282 GLY A C 1
ATOM 2289 O O . GLY A 1 282 ? 0.395 4.122 -6.423 1.00 94.88 282 GLY A O 1
ATOM 2290 N N . GLU A 1 283 ? 0.205 6.050 -7.527 1.00 93.38 283 GLU A N 1
ATOM 2291 C CA . GLU A 1 283 ? -0.911 5.651 -8.399 1.00 93.38 283 GLU A CA 1
ATOM 2292 C C . GLU A 1 283 ? -0.610 5.969 -9.877 1.00 93.38 283 GLU A C 1
ATOM 2294 O O . GLU A 1 283 ? -0.006 7.004 -10.177 1.00 93.38 283 GLU A O 1
ATOM 2299 N N . CYS A 1 284 ? -1.034 5.112 -10.810 1.00 93.19 284 CYS A N 1
ATOM 2300 C CA . CYS A 1 284 ? -0.558 5.106 -12.200 1.00 93.19 284 CYS A CA 1
ATOM 2301 C C . CYS A 1 284 ? -0.834 6.422 -12.951 1.00 93.19 284 CYS A C 1
ATOM 2303 O O . CYS A 1 284 ? 0.042 6.947 -13.638 1.00 93.19 284 CYS A O 1
ATOM 2305 N N . PHE A 1 285 ? -2.010 7.030 -12.746 1.00 91.75 285 PHE A N 1
ATOM 2306 C CA . PHE A 1 285 ? -2.367 8.336 -13.314 1.00 91.75 285 PHE A CA 1
ATOM 2307 C C . PHE A 1 285 ? -1.918 9.532 -12.446 1.00 91.75 285 PHE A C 1
ATOM 2309 O O . PHE A 1 285 ? -2.463 10.635 -12.582 1.00 91.75 285 PHE A O 1
ATOM 2316 N N . THR A 1 286 ? -0.943 9.342 -11.546 1.00 88.94 286 THR A N 1
ATOM 2317 C CA . THR A 1 286 ? -0.141 10.423 -10.940 1.00 88.94 286 THR A CA 1
ATOM 2318 C C . THR A 1 286 ? 1.345 10.021 -10.814 1.00 88.94 286 THR A C 1
ATOM 2320 O O . THR A 1 286 ? 1.830 9.825 -9.698 1.00 88.94 286 THR A O 1
ATOM 2323 N N . PRO A 1 287 ? 2.106 9.950 -11.929 1.00 85.38 287 PRO A N 1
ATOM 2324 C CA . PRO A 1 287 ? 3.473 9.406 -11.954 1.00 85.38 287 PRO A CA 1
ATOM 2325 C C . PRO A 1 287 ? 4.447 10.047 -10.956 1.00 85.38 287 PRO A C 1
ATOM 2327 O O . PRO A 1 287 ? 5.232 9.349 -10.323 1.00 85.38 287 PRO A O 1
ATOM 2330 N N . LYS A 1 288 ? 4.327 11.360 -10.708 1.00 87.38 288 LYS A N 1
ATOM 2331 C CA . LYS A 1 288 ? 5.132 12.085 -9.704 1.00 87.38 288 LYS A CA 1
ATOM 2332 C C . LYS A 1 288 ? 4.993 11.560 -8.271 1.00 87.38 288 LYS A C 1
ATOM 2334 O O . LYS A 1 288 ? 5.844 11.871 -7.442 1.00 87.38 288 LYS A O 1
ATOM 2339 N N . GLY A 1 289 ? 3.963 10.770 -7.965 1.00 90.25 289 GLY A N 1
ATOM 2340 C CA . GLY A 1 289 ? 3.781 10.113 -6.668 1.00 90.25 289 GLY A CA 1
ATOM 2341 C C . GLY A 1 289 ? 4.285 8.673 -6.583 1.00 90.25 289 GLY A C 1
ATOM 2342 O O . GLY A 1 289 ? 4.249 8.107 -5.497 1.00 90.25 289 GLY A O 1
ATOM 2343 N N . ILE A 1 290 ? 4.753 8.083 -7.686 1.00 92.75 290 ILE A N 1
ATOM 2344 C CA . ILE A 1 290 ? 5.137 6.667 -7.742 1.00 92.75 290 ILE A CA 1
ATOM 2345 C C . ILE A 1 290 ? 6.436 6.410 -6.968 1.00 92.75 290 ILE A C 1
ATOM 2347 O O . ILE A 1 290 ? 7.387 7.197 -7.020 1.00 92.75 290 ILE A O 1
ATOM 2351 N N . VAL A 1 291 ? 6.469 5.303 -6.234 1.00 93.31 291 VAL A N 1
ATOM 2352 C CA . VAL A 1 291 ? 7.608 4.844 -5.435 1.00 93.31 291 VAL A CA 1
ATOM 2353 C C . VAL A 1 291 ? 8.232 3.653 -6.152 1.00 93.31 291 VAL A C 1
ATOM 2355 O O . VAL A 1 291 ? 7.808 2.508 -6.009 1.00 93.31 291 VAL A O 1
ATOM 2358 N N . LEU A 1 292 ? 9.201 3.970 -7.008 1.00 89.75 292 LEU A N 1
ATOM 2359 C CA . LEU A 1 292 ? 9.917 3.045 -7.877 1.00 89.75 292 LEU A CA 1
ATOM 2360 C C . LEU A 1 292 ? 11.353 3.558 -8.048 1.00 89.75 292 LEU A C 1
ATOM 2362 O O . LEU A 1 292 ? 11.547 4.743 -8.291 1.00 89.75 292 LEU A O 1
ATOM 2366 N N . GLY A 1 293 ? 12.358 2.699 -7.881 1.00 89.19 293 GLY A N 1
ATOM 2367 C CA . GLY A 1 293 ? 13.759 3.134 -7.802 1.00 89.19 293 GLY A CA 1
ATOM 2368 C C . GLY A 1 293 ? 14.200 3.533 -6.388 1.00 89.19 293 GLY A C 1
ATOM 2369 O O . GLY A 1 293 ? 13.402 3.991 -5.568 1.00 89.19 293 GLY A O 1
ATOM 2370 N N . HIS A 1 294 ? 15.482 3.325 -6.077 1.00 89.75 294 HIS A N 1
ATOM 2371 C CA . HIS A 1 294 ? 15.992 3.378 -4.698 1.00 89.75 294 HIS A CA 1
ATOM 2372 C C . HIS A 1 294 ? 15.863 4.771 -4.045 1.00 89.75 294 HIS A C 1
ATOM 2374 O O . HIS A 1 294 ? 15.484 4.877 -2.878 1.00 89.75 294 HIS A O 1
ATOM 2380 N N . ASP A 1 295 ? 16.086 5.842 -4.816 1.00 90.81 295 ASP A N 1
ATOM 2381 C CA . ASP A 1 295 ? 15.863 7.237 -4.400 1.00 90.81 295 ASP A CA 1
ATOM 2382 C C . ASP A 1 295 ? 14.439 7.464 -3.858 1.00 90.81 295 ASP A C 1
ATOM 2384 O O . ASP A 1 295 ? 14.247 8.049 -2.789 1.00 90.81 295 ASP A O 1
ATOM 2388 N N . ARG A 1 296 ? 13.434 6.943 -4.569 1.00 92.69 296 ARG A N 1
ATOM 2389 C CA . ARG A 1 296 ? 12.015 7.146 -4.259 1.00 92.69 296 ARG A CA 1
ATOM 2390 C C . ARG A 1 296 ? 11.614 6.434 -2.969 1.00 92.69 296 ARG A C 1
ATOM 2392 O O . ARG A 1 296 ? 10.882 7.011 -2.165 1.00 92.69 296 ARG A O 1
ATOM 2399 N N . TYR A 1 297 ? 12.148 5.232 -2.733 1.00 94.31 297 TYR A N 1
ATOM 2400 C CA . TYR A 1 297 ? 12.005 4.521 -1.458 1.00 94.31 297 TYR A CA 1
ATOM 2401 C C . TYR A 1 297 ? 12.669 5.286 -0.303 1.00 94.31 297 TYR A C 1
ATOM 2403 O O . TYR A 1 297 ? 12.037 5.482 0.735 1.00 94.31 297 TYR A O 1
ATOM 2411 N N . GLY A 1 298 ? 13.891 5.800 -0.487 1.00 94.56 298 GLY A N 1
ATOM 2412 C CA . GLY A 1 298 ? 14.576 6.615 0.525 1.00 94.56 298 GLY A CA 1
ATOM 2413 C C . GLY A 1 298 ? 13.816 7.900 0.885 1.00 94.56 298 GLY A C 1
ATOM 2414 O O . GLY A 1 298 ? 13.643 8.223 2.062 1.00 94.56 298 GLY A O 1
ATOM 2415 N N . ARG A 1 299 ? 13.281 8.607 -0.120 1.00 95.31 299 ARG A N 1
ATOM 2416 C CA . ARG A 1 299 ? 12.464 9.820 0.068 1.00 95.31 299 ARG A CA 1
ATOM 2417 C C . ARG A 1 299 ? 11.108 9.541 0.720 1.00 95.31 299 ARG A C 1
ATOM 2419 O O . ARG A 1 299 ? 10.632 10.400 1.469 1.00 95.31 299 ARG A O 1
ATOM 2426 N N . LEU A 1 300 ? 10.490 8.386 0.461 1.00 96.19 300 LEU A N 1
ATOM 2427 C CA . LEU A 1 300 ? 9.293 7.953 1.187 1.00 96.19 300 LEU A CA 1
ATOM 2428 C C . LEU A 1 300 ? 9.637 7.652 2.654 1.00 96.19 300 LEU A C 1
ATOM 2430 O O . LEU A 1 300 ? 9.003 8.204 3.553 1.00 96.19 300 LEU A O 1
ATOM 2434 N N . LEU A 1 301 ? 10.668 6.833 2.889 1.00 96.44 301 LEU A N 1
ATOM 2435 C CA . LEU A 1 301 ? 11.118 6.421 4.220 1.00 96.44 301 LEU A CA 1
ATOM 2436 C C . LEU A 1 301 ? 11.442 7.619 5.125 1.00 96.44 301 LEU A C 1
ATOM 2438 O O . LEU A 1 301 ? 11.013 7.633 6.276 1.00 96.44 301 LEU A O 1
ATOM 2442 N N . GLN A 1 302 ? 12.119 8.648 4.603 1.00 96.44 302 GLN A N 1
ATOM 2443 C CA . GLN A 1 302 ? 12.360 9.902 5.329 1.00 96.44 302 GLN A CA 1
ATOM 2444 C C . GLN A 1 302 ? 11.055 10.495 5.886 1.00 96.44 302 GLN A C 1
ATOM 2446 O O . GLN A 1 302 ? 10.940 10.729 7.084 1.00 96.44 302 GLN A O 1
ATOM 2451 N N . ARG A 1 303 ? 10.040 10.665 5.032 1.00 96.12 303 ARG A N 1
ATOM 2452 C CA . ARG A 1 303 ? 8.764 11.300 5.405 1.00 96.12 303 ARG A CA 1
ATOM 2453 C C . ARG A 1 303 ? 7.935 10.438 6.356 1.00 96.12 303 ARG A C 1
ATOM 2455 O O . ARG A 1 303 ? 7.250 10.967 7.227 1.00 96.12 303 ARG A O 1
ATOM 2462 N N . ILE A 1 304 ? 8.008 9.114 6.207 1.00 96.06 304 ILE A N 1
ATOM 2463 C CA . ILE A 1 304 ? 7.442 8.165 7.173 1.00 96.06 304 ILE A CA 1
ATOM 2464 C C . ILE A 1 304 ? 8.119 8.354 8.535 1.00 96.06 304 ILE A C 1
ATOM 2466 O O . ILE A 1 304 ? 7.425 8.467 9.543 1.00 96.06 304 ILE A O 1
ATOM 2470 N N . ALA A 1 305 ? 9.452 8.441 8.574 1.00 94.56 305 ALA A N 1
ATOM 2471 C CA . ALA A 1 305 ? 10.195 8.659 9.809 1.00 94.56 305 ALA A CA 1
ATOM 2472 C C . ALA A 1 305 ? 9.854 10.009 10.462 1.00 94.56 305 ALA A C 1
ATOM 2474 O O . ALA A 1 305 ? 9.622 10.030 11.670 1.00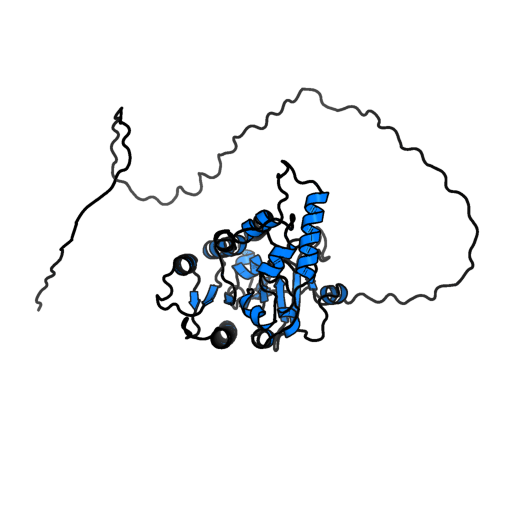 94.56 305 ALA A O 1
ATOM 2475 N N . ASP A 1 306 ? 9.724 11.088 9.682 1.00 94.12 306 ASP A N 1
ATOM 2476 C CA . ASP A 1 306 ? 9.308 12.415 10.162 1.00 94.12 306 ASP A CA 1
ATOM 2477 C C . ASP A 1 306 ? 7.917 12.369 10.826 1.00 94.12 306 ASP A C 1
ATOM 2479 O O . ASP A 1 306 ? 7.754 12.811 11.966 1.00 94.12 306 ASP A O 1
ATOM 2483 N N . ILE A 1 307 ? 6.924 11.753 10.166 1.00 92.19 307 ILE A N 1
ATOM 2484 C CA . ILE A 1 307 ? 5.567 11.544 10.712 1.00 92.19 307 ILE A CA 1
ATOM 2485 C C . ILE A 1 307 ? 5.610 10.689 11.988 1.00 92.19 307 ILE A C 1
ATOM 2487 O O . ILE A 1 307 ? 4.952 10.997 12.983 1.00 92.19 307 ILE A O 1
ATOM 2491 N N . CYS A 1 308 ? 6.396 9.611 11.986 1.00 90.12 308 CYS A N 1
ATOM 2492 C CA . CYS A 1 308 ? 6.563 8.738 13.147 1.00 90.12 308 CYS A CA 1
ATOM 2493 C C . CYS A 1 308 ? 7.370 9.389 14.287 1.00 90.12 308 CYS A C 1
ATOM 2495 O O . CYS A 1 308 ? 7.307 8.896 15.412 1.00 90.12 308 CYS A O 1
ATOM 2497 N N . ALA A 1 309 ? 8.128 10.458 14.031 1.00 87.50 309 ALA A N 1
ATOM 2498 C CA . ALA A 1 309 ? 8.838 11.244 15.041 1.00 87.50 309 ALA A CA 1
ATOM 2499 C C . ALA A 1 309 ? 7.980 12.400 15.584 1.00 87.50 309 ALA A C 1
ATOM 2501 O O . ALA A 1 309 ? 8.122 12.778 16.747 1.00 87.50 309 ALA A O 1
ATOM 2502 N N . SER A 1 310 ? 7.044 12.931 14.787 1.00 82.06 310 SER A N 1
ATOM 2503 C CA . SER A 1 310 ? 6.129 13.998 15.211 1.00 82.06 310 SER A CA 1
ATOM 2504 C C . SER A 1 310 ? 5.019 13.535 16.167 1.00 82.06 310 SER A C 1
ATOM 2506 O O . SER A 1 310 ? 4.284 14.378 16.679 1.00 82.06 310 SER A O 1
ATOM 2508 N N . GLN A 1 311 ? 4.896 12.228 16.436 1.00 75.62 311 GLN A N 1
ATOM 2509 C CA . GLN A 1 311 ? 3.959 11.646 17.409 1.00 75.62 311 GLN A CA 1
ATOM 2510 C C . GLN A 1 311 ? 4.348 12.011 18.857 1.00 75.62 311 GLN A C 1
ATOM 2512 O O . GLN A 1 311 ? 4.960 11.234 19.592 1.00 75.62 311 GLN A O 1
ATOM 2517 N N . LYS A 1 312 ? 4.002 13.230 19.280 1.00 65.56 312 LYS A N 1
ATOM 2518 C CA . LYS A 1 312 ? 4.312 13.774 20.610 1.00 65.56 312 LYS A CA 1
ATOM 2519 C C . LYS A 1 312 ? 3.328 13.282 21.675 1.00 65.56 312 LYS A C 1
ATOM 2521 O O . LYS A 1 312 ? 2.538 14.076 22.175 1.00 65.56 312 LYS A O 1
ATOM 2526 N N . TYR A 1 313 ? 3.461 12.016 22.090 1.00 65.19 313 TYR A N 1
ATOM 2527 C CA . TYR A 1 313 ? 2.686 11.374 23.169 1.00 65.19 313 TYR A CA 1
ATOM 2528 C C . TYR A 1 313 ? 2.833 12.065 24.546 1.00 65.19 313 TYR A C 1
ATOM 2530 O O . TYR A 1 313 ? 3.421 11.516 25.487 1.00 65.19 313 TYR A O 1
ATOM 2538 N N . ASN A 1 314 ? 2.294 13.273 24.689 1.00 63.03 314 ASN A N 1
ATOM 2539 C CA . ASN A 1 314 ? 2.102 13.969 25.956 1.00 63.03 314 ASN A CA 1
ATOM 2540 C C . ASN A 1 314 ? 1.076 13.215 26.824 1.00 63.03 314 ASN A C 1
ATOM 2542 O O . ASN A 1 314 ? 0.474 12.242 26.374 1.00 63.03 314 ASN A O 1
ATOM 2546 N N . LYS A 1 315 ? 0.912 13.602 28.095 1.00 65.12 315 LYS A N 1
ATOM 2547 C CA . LYS A 1 315 ? 0.021 12.872 29.014 1.00 65.12 315 LYS A CA 1
ATOM 2548 C C . LYS A 1 315 ? -1.435 12.885 28.518 1.00 65.12 315 LYS A C 1
ATOM 2550 O O . LYS A 1 315 ? -2.058 11.831 28.448 1.00 65.12 315 LYS A O 1
ATOM 2555 N N . THR A 1 316 ? -1.924 14.047 28.091 1.00 64.56 316 THR A N 1
ATOM 2556 C CA . THR A 1 316 ? -3.307 14.264 27.645 1.00 64.56 316 THR A CA 1
ATOM 2557 C C . THR A 1 316 ? -3.676 13.412 26.427 1.00 64.56 316 THR A C 1
ATOM 2559 O O . THR A 1 316 ? -4.736 12.798 26.416 1.00 64.56 316 THR A O 1
ATOM 2562 N N . GLU A 1 317 ? -2.788 13.281 25.436 1.00 66.38 317 GLU A N 1
ATOM 2563 C CA . GLU A 1 317 ? -3.007 12.418 24.259 1.00 66.38 317 GLU A CA 1
ATOM 2564 C C . GLU A 1 317 ? -3.041 10.911 24.571 1.00 66.38 317 GLU A C 1
ATOM 2566 O O . GLU A 1 317 ? -3.542 10.137 23.759 1.00 66.38 317 GLU A O 1
ATOM 2571 N N . ARG A 1 318 ? -2.516 10.472 25.725 1.00 66.44 318 ARG A N 1
ATOM 2572 C CA . ARG A 1 318 ? -2.605 9.065 26.168 1.00 66.44 318 ARG A CA 1
ATOM 2573 C C . ARG A 1 318 ? -3.931 8.770 26.859 1.00 66.44 318 ARG A C 1
ATOM 2575 O O . ARG A 1 318 ? -4.422 7.653 26.759 1.00 66.44 318 ARG A O 1
ATOM 2582 N N . GLU A 1 319 ? -4.452 9.760 27.579 1.00 71.56 319 GLU A N 1
ATOM 2583 C CA . GLU A 1 319 ? -5.660 9.679 28.410 1.00 71.56 319 GLU A CA 1
ATOM 2584 C C . GLU A 1 319 ? -6.927 10.107 27.646 1.00 71.56 319 GLU A C 1
ATOM 2586 O O . GLU A 1 319 ? -8.039 9.913 28.132 1.00 71.56 319 GLU A O 1
ATOM 2591 N N . ALA A 1 320 ? -6.777 10.640 26.429 1.00 81.69 320 ALA A N 1
ATOM 2592 C CA . ALA A 1 320 ? -7.882 10.911 25.519 1.00 81.69 320 ALA A CA 1
ATOM 2593 C C . ALA A 1 320 ? -8.646 9.610 25.174 1.00 81.69 320 ALA A C 1
ATOM 2595 O O . ALA A 1 320 ? -8.011 8.625 24.785 1.00 81.69 320 ALA A O 1
ATOM 2596 N N . PRO A 1 321 ? -9.993 9.586 25.264 1.00 87.19 321 PRO A N 1
ATOM 2597 C CA . PRO A 1 321 ? -10.793 8.380 25.017 1.00 87.19 321 PRO A CA 1
ATOM 2598 C C . PRO A 1 321 ? -10.811 7.968 23.539 1.00 87.19 321 PRO A C 1
ATOM 2600 O O . PRO A 1 321 ? -11.063 6.808 23.217 1.00 87.19 321 PRO A O 1
ATOM 2603 N N . THR A 1 322 ? -10.517 8.904 22.636 1.00 88.75 322 THR A N 1
ATOM 2604 C CA . THR A 1 322 ? -10.330 8.675 21.204 1.00 88.75 322 THR A CA 1
ATOM 2605 C C . THR A 1 322 ? -8.983 9.232 20.750 1.00 88.75 322 THR A C 1
ATOM 2607 O O . THR A 1 322 ? -8.504 10.244 21.266 1.00 88.75 322 THR A O 1
ATOM 2610 N N . LYS A 1 323 ? -8.369 8.591 19.748 1.00 87.62 323 LYS A N 1
ATOM 2611 C CA . LYS A 1 323 ? -7.248 9.157 18.990 1.00 87.62 323 LYS A CA 1
ATOM 2612 C C . LYS A 1 323 ? -7.636 9.301 17.523 1.00 87.62 323 LYS A C 1
ATOM 2614 O O . LYS A 1 323 ? -8.075 8.350 16.874 1.00 87.62 323 LYS A O 1
ATOM 2619 N N . ARG A 1 324 ? -7.430 10.508 16.997 1.00 89.44 324 ARG A N 1
ATOM 2620 C CA . ARG A 1 324 ? -7.529 10.827 15.572 1.00 89.44 324 ARG A CA 1
ATOM 2621 C C . ARG A 1 324 ? -6.188 10.600 14.880 1.00 89.44 324 ARG A C 1
ATOM 2623 O O . ARG A 1 324 ? -5.146 10.967 15.417 1.00 89.44 324 ARG A O 1
ATOM 2630 N N . TYR A 1 325 ? -6.234 10.072 13.663 1.00 91.31 325 TYR A N 1
ATOM 2631 C CA . TYR A 1 325 ? -5.075 9.901 12.790 1.00 91.31 325 TYR A CA 1
ATOM 2632 C C . TYR A 1 325 ? -5.187 10.790 11.549 1.00 91.31 325 TYR A C 1
ATOM 2634 O O . TYR A 1 325 ? -6.285 11.120 11.089 1.00 91.31 325 TYR A O 1
ATOM 2642 N N . THR A 1 326 ? -4.043 11.205 11.006 1.00 92.44 326 THR A N 1
ATOM 2643 C CA . THR A 1 326 ? -3.960 12.137 9.868 1.00 92.44 326 THR A CA 1
ATOM 2644 C C . THR A 1 326 ? -3.208 11.566 8.671 1.00 92.44 326 THR A C 1
ATOM 2646 O O . THR A 1 326 ? -3.116 12.227 7.638 1.00 92.44 326 THR A O 1
ATOM 2649 N N . SER A 1 327 ? -2.672 10.352 8.785 1.00 95.25 327 SER A N 1
ATOM 2650 C CA . SER A 1 327 ? -1.817 9.731 7.779 1.00 95.25 327 SER A CA 1
ATOM 2651 C C . SER A 1 327 ? -1.843 8.204 7.860 1.00 95.25 327 SER A C 1
ATOM 2653 O O . SER A 1 327 ? -2.157 7.628 8.907 1.00 95.25 327 SER A O 1
ATOM 2655 N N . TRP A 1 328 ? -1.481 7.528 6.767 1.00 97.38 328 TRP A N 1
ATOM 2656 C CA . TRP A 1 328 ? -1.406 6.065 6.771 1.00 97.38 328 TRP A CA 1
ATOM 2657 C C . TRP A 1 328 ? -0.283 5.478 7.650 1.00 97.38 328 TRP A C 1
ATOM 2659 O O . TRP A 1 328 ? -0.527 4.410 8.214 1.00 97.38 328 TRP A O 1
ATOM 2669 N N . PRO A 1 329 ? 0.893 6.115 7.868 1.00 96.50 329 PRO A N 1
ATOM 2670 C CA . PRO A 1 329 ? 1.893 5.568 8.786 1.00 96.50 329 PRO A CA 1
ATOM 2671 C C . PRO A 1 329 ? 1.425 5.574 10.246 1.00 96.50 329 PRO A C 1
ATOM 2673 O O . PRO A 1 329 ? 1.672 4.610 10.965 1.00 96.50 329 PRO A O 1
ATOM 2676 N N . GLU A 1 330 ? 0.689 6.605 10.680 1.00 93.50 330 GLU A N 1
ATOM 2677 C CA . GLU A 1 330 ? 0.049 6.624 12.006 1.00 93.50 330 GLU A CA 1
ATOM 2678 C C . GLU A 1 330 ? -0.953 5.474 12.165 1.00 93.50 330 GLU A C 1
ATOM 2680 O O . GLU A 1 330 ? -0.927 4.746 13.160 1.00 93.50 330 GLU A O 1
ATOM 2685 N N . LEU A 1 331 ? -1.807 5.282 11.154 1.00 95.31 331 LEU A N 1
ATOM 2686 C CA . LEU A 1 331 ? -2.775 4.189 11.118 1.00 95.31 331 LEU A CA 1
ATOM 2687 C C . LEU A 1 331 ? -2.071 2.829 11.168 1.00 95.31 331 LEU A C 1
ATOM 2689 O O . LEU A 1 331 ? -2.446 1.987 11.978 1.00 95.31 331 LEU A O 1
ATOM 2693 N N . PHE A 1 332 ? -1.009 2.630 10.384 1.00 96.75 332 PHE A N 1
ATOM 2694 C CA . PHE A 1 332 ? -0.208 1.404 10.405 1.00 96.75 332 PHE A CA 1
ATOM 2695 C C . PHE A 1 332 ? 0.457 1.161 11.768 1.00 96.75 332 PHE A C 1
ATOM 2697 O O . PHE A 1 332 ? 0.500 0.017 12.226 1.00 96.75 332 PHE A O 1
ATOM 2704 N N . LEU A 1 333 ? 0.956 2.201 12.450 1.00 93.12 333 LEU A N 1
ATOM 2705 C CA . LEU A 1 333 ? 1.538 2.062 13.789 1.00 93.12 333 LEU A CA 1
ATOM 2706 C C . LEU A 1 333 ? 0.501 1.581 14.811 1.00 93.12 333 LEU A C 1
ATOM 2708 O O . LEU A 1 333 ? 0.779 0.641 15.556 1.00 93.12 333 LEU A O 1
ATOM 2712 N N . HIS A 1 334 ? -0.703 2.150 14.837 1.00 91.06 334 HIS A N 1
ATOM 2713 C CA . HIS A 1 334 ? -1.682 1.826 15.881 1.00 91.06 334 HIS A CA 1
ATOM 2714 C C . HIS A 1 334 ? -2.645 0.680 15.535 1.00 91.06 334 HIS A C 1
ATOM 2716 O O . HIS A 1 334 ? -3.048 -0.046 16.440 1.00 91.06 334 HIS A O 1
ATOM 2722 N N . GLY A 1 335 ? -2.989 0.484 14.262 1.00 94.69 335 GLY A N 1
ATOM 2723 C CA . GLY A 1 335 ? -3.971 -0.504 13.808 1.00 94.69 335 GLY A CA 1
ATOM 2724 C C . GLY A 1 335 ? -3.505 -1.957 13.855 1.00 94.69 335 GLY A C 1
ATOM 2725 O O . GLY A 1 335 ? -2.307 -2.248 13.948 1.00 94.69 335 GLY A O 1
ATOM 2726 N N . ASP A 1 336 ? -4.467 -2.874 13.767 1.00 97.50 336 ASP A N 1
ATOM 2727 C CA . ASP A 1 336 ? -4.200 -4.281 13.469 1.00 97.50 336 ASP A CA 1
ATOM 2728 C C . ASP A 1 336 ? -4.139 -4.443 11.940 1.00 97.50 336 ASP A C 1
ATOM 2730 O O . ASP A 1 336 ? -5.085 -4.089 11.233 1.00 97.50 336 ASP A O 1
ATOM 2734 N N . VAL A 1 337 ? -3.001 -4.925 11.431 1.00 98.50 337 VAL A N 1
ATOM 2735 C CA . VAL A 1 337 ? -2.693 -4.984 9.994 1.00 98.50 337 VAL A CA 1
ATOM 2736 C C . VAL A 1 337 ? -2.730 -6.428 9.497 1.00 98.50 337 VAL A C 1
ATOM 2738 O O . VAL A 1 337 ? -2.022 -7.284 10.024 1.00 98.50 337 VAL A O 1
ATOM 2741 N N . TYR A 1 338 ? -3.511 -6.685 8.454 1.00 98.75 338 TYR A N 1
ATOM 2742 C CA . TYR A 1 338 ? -3.607 -7.955 7.739 1.00 98.75 338 TYR A CA 1
ATOM 2743 C C . TYR A 1 338 ? -2.913 -7.802 6.381 1.00 98.75 338 TYR A C 1
ATOM 2745 O O . TYR A 1 338 ? -3.369 -7.029 5.547 1.00 98.75 338 TYR A O 1
ATOM 2753 N N . VAL A 1 339 ? -1.798 -8.491 6.156 1.00 98.62 339 VAL A N 1
ATOM 2754 C CA . VAL A 1 339 ? -1.003 -8.406 4.921 1.00 98.62 339 VAL A CA 1
ATOM 2755 C C . VAL A 1 339 ? -1.334 -9.595 4.024 1.00 98.62 339 VAL A C 1
ATOM 2757 O O . VAL A 1 339 ? -1.212 -10.735 4.471 1.00 98.62 339 VAL A O 1
ATOM 2760 N N . LEU A 1 340 ? -1.745 -9.341 2.778 1.00 98.44 340 LEU A N 1
ATOM 2761 C CA . LEU A 1 340 ? -2.166 -10.375 1.828 1.00 98.44 340 LEU A CA 1
ATOM 2762 C C . LEU A 1 340 ? -1.711 -10.038 0.397 1.00 98.44 340 LEU A C 1
ATOM 2764 O O . LEU A 1 340 ? -1.826 -8.903 -0.062 1.00 98.44 340 LEU A O 1
ATOM 2768 N N . GLY A 1 341 ? -1.189 -11.032 -0.329 1.00 96.12 341 GLY A N 1
ATOM 2769 C CA . GLY A 1 341 ? -0.757 -10.861 -1.726 1.00 96.12 341 GLY A CA 1
ATOM 2770 C C . GLY A 1 341 ? 0.473 -9.960 -1.923 1.00 96.12 341 GLY A C 1
ATOM 2771 O O . GLY A 1 341 ? 0.757 -9.568 -3.054 1.00 96.12 341 GLY A O 1
ATOM 2772 N N . LEU A 1 342 ? 1.191 -9.631 -0.845 1.00 94.69 342 LEU A N 1
ATOM 2773 C CA . LEU A 1 342 ? 2.430 -8.852 -0.832 1.00 94.69 342 LEU A CA 1
ATOM 2774 C C . LEU A 1 342 ? 3.597 -9.756 -0.409 1.00 94.69 342 LEU A C 1
ATOM 2776 O O . LEU A 1 342 ? 3.483 -10.469 0.587 1.00 94.69 342 LEU A O 1
ATOM 2780 N N . GLY A 1 343 ? 4.716 -9.721 -1.136 1.00 90.94 343 GLY A N 1
ATOM 2781 C CA . GLY A 1 343 ? 5.905 -10.514 -0.791 1.00 90.94 343 GLY A CA 1
ATOM 2782 C C . GLY A 1 343 ? 6.596 -10.036 0.491 1.00 90.94 343 GLY A C 1
ATOM 2783 O O . GLY A 1 343 ? 7.138 -10.851 1.235 1.00 90.94 343 GLY A O 1
ATOM 2784 N N . LEU A 1 344 ? 6.509 -8.732 0.783 1.00 90.06 344 LEU A N 1
ATOM 2785 C CA . LEU A 1 344 ? 7.281 -8.051 1.821 1.00 90.06 344 LEU A CA 1
ATOM 2786 C C . LEU A 1 344 ? 8.784 -8.272 1.602 1.00 90.06 344 LEU A C 1
ATOM 2788 O O . LEU A 1 344 ? 9.520 -8.657 2.513 1.00 90.06 344 LEU A O 1
ATOM 2792 N N . GLU A 1 345 ? 9.245 -8.080 0.368 1.00 85.31 345 GLU A N 1
ATOM 2793 C CA . GLU A 1 345 ? 10.612 -8.413 -0.037 1.00 85.31 345 GLU A CA 1
ATOM 2794 C C . GLU A 1 345 ? 11.661 -7.498 0.603 1.00 85.31 345 GLU A C 1
ATOM 2796 O O . GLU A 1 345 ? 11.347 -6.464 1.196 1.00 85.31 345 GLU A O 1
ATOM 2801 N N . THR A 1 346 ? 12.938 -7.889 0.555 1.00 81.00 346 THR A N 1
ATOM 2802 C CA . THR A 1 346 ? 14.046 -7.168 1.229 1.00 81.00 346 THR A CA 1
ATOM 2803 C C . THR A 1 346 ? 14.186 -5.700 0.812 1.00 81.00 346 THR A C 1
ATOM 2805 O O . THR A 1 346 ? 14.755 -4.903 1.556 1.00 81.00 346 THR A O 1
ATOM 2808 N N . ASN A 1 347 ? 13.641 -5.347 -0.350 1.00 82.88 347 ASN A N 1
ATOM 2809 C CA . ASN A 1 347 ? 13.648 -4.017 -0.950 1.00 82.88 347 ASN A CA 1
ATOM 2810 C C . ASN A 1 347 ? 12.439 -3.132 -0.574 1.00 82.88 347 ASN A C 1
ATOM 2812 O O . ASN A 1 347 ? 12.485 -1.933 -0.845 1.00 82.88 347 ASN A O 1
ATOM 2816 N N . GLU A 1 348 ? 11.419 -3.667 0.109 1.00 89.62 348 GLU A N 1
ATOM 2817 C CA . GLU A 1 348 ? 10.299 -2.907 0.692 1.00 89.62 348 GLU A CA 1
ATOM 2818 C C . GLU A 1 348 ? 10.755 -2.212 1.995 1.00 89.62 348 GLU A C 1
ATOM 2820 O O . GLU A 1 348 ? 10.275 -2.481 3.100 1.00 89.62 348 GLU A O 1
ATOM 2825 N N . LEU A 1 349 ? 11.790 -1.372 1.871 1.00 89.56 349 LEU A N 1
ATOM 2826 C CA . LEU A 1 349 ? 12.553 -0.784 2.979 1.00 89.56 349 LEU A CA 1
ATOM 2827 C C . LEU A 1 349 ? 11.700 0.117 3.880 1.00 89.56 349 LEU A C 1
ATOM 2829 O O . LEU A 1 349 ? 11.915 0.159 5.090 1.00 89.56 349 LEU A O 1
ATOM 2833 N N . ASP A 1 350 ? 10.730 0.814 3.296 1.00 94.88 350 ASP A N 1
ATOM 2834 C CA . ASP A 1 350 ? 9.775 1.683 3.976 1.00 94.88 350 ASP A CA 1
ATOM 2835 C C . ASP A 1 350 ? 8.844 0.884 4.901 1.00 94.88 350 ASP A C 1
ATOM 2837 O O . ASP A 1 350 ? 8.740 1.187 6.093 1.00 94.88 350 ASP A O 1
ATOM 2841 N N . LEU A 1 351 ? 8.244 -0.195 4.388 1.00 95.94 351 LEU A N 1
ATOM 2842 C CA . LEU A 1 351 ? 7.385 -1.090 5.160 1.00 95.94 351 LEU A CA 1
ATOM 2843 C C . LEU A 1 351 ? 8.189 -1.865 6.207 1.00 95.94 351 LEU A C 1
ATOM 2845 O O . LEU A 1 351 ? 7.793 -1.913 7.372 1.00 95.94 351 LEU A O 1
ATOM 2849 N N . ARG A 1 352 ? 9.354 -2.411 5.842 1.00 93.50 352 ARG A N 1
ATOM 2850 C CA . ARG A 1 352 ? 10.240 -3.132 6.775 1.00 93.50 352 ARG A CA 1
ATOM 2851 C C . ARG A 1 352 ? 10.731 -2.242 7.917 1.00 93.50 352 ARG A C 1
ATOM 2853 O O . ARG A 1 352 ? 10.736 -2.684 9.069 1.00 93.50 352 ARG A O 1
ATOM 2860 N N . TRP A 1 353 ? 11.077 -0.983 7.639 1.00 95.12 353 TRP A N 1
ATOM 2861 C CA . TRP A 1 353 ? 11.392 -0.007 8.683 1.00 95.12 353 TRP A CA 1
ATOM 2862 C C . TRP A 1 353 ? 10.176 0.284 9.564 1.00 95.12 353 TRP A C 1
ATOM 2864 O O . TRP A 1 353 ? 10.297 0.259 10.789 1.00 95.12 353 TRP A O 1
ATOM 2874 N N . LEU A 1 354 ? 8.999 0.509 8.970 1.00 95.12 354 LEU A N 1
ATOM 2875 C CA . LEU A 1 354 ? 7.787 0.872 9.707 1.00 95.12 354 LEU A CA 1
ATOM 2876 C C . LEU A 1 354 ? 7.293 -0.262 10.620 1.00 95.12 354 LEU A C 1
ATOM 2878 O O . LEU A 1 354 ? 6.868 -0.009 11.747 1.00 95.12 354 LEU A O 1
ATOM 2882 N N . ILE A 1 355 ? 7.443 -1.515 10.193 1.00 95.38 355 ILE A N 1
ATOM 2883 C CA . ILE A 1 355 ? 7.217 -2.716 11.009 1.00 95.38 355 ILE A CA 1
ATOM 2884 C C . ILE A 1 355 ? 8.145 -2.724 12.237 1.00 95.38 355 ILE A C 1
ATOM 2886 O O . ILE A 1 355 ? 7.681 -2.868 13.371 1.00 95.38 355 ILE A O 1
ATOM 2890 N N . ARG A 1 356 ? 9.454 -2.494 12.053 1.00 93.00 356 ARG A N 1
ATOM 2891 C CA . ARG A 1 356 ? 10.403 -2.430 13.179 1.00 93.00 356 ARG A CA 1
ATOM 2892 C C . ARG A 1 356 ? 10.187 -1.189 14.056 1.00 93.00 356 ARG A C 1
ATOM 2894 O O . ARG A 1 356 ? 10.402 -1.254 15.268 1.00 93.00 356 ARG A O 1
ATOM 2901 N N . ARG A 1 357 ? 9.720 -0.070 13.488 1.00 92.12 357 ARG A N 1
ATOM 2902 C CA . ARG A 1 357 ? 9.296 1.135 14.224 1.00 92.12 357 ARG A CA 1
ATOM 2903 C C . ARG A 1 357 ? 8.064 0.854 15.084 1.00 92.12 357 ARG A C 1
ATOM 2905 O O . ARG A 1 357 ? 8.054 1.320 16.220 1.00 92.12 357 ARG A O 1
ATOM 2912 N N . LYS A 1 358 ? 7.100 0.064 14.587 1.00 92.69 358 LYS A N 1
ATOM 2913 C CA . LYS A 1 358 ? 5.896 -0.394 15.305 1.00 92.69 358 LYS A CA 1
ATOM 2914 C C . LYS A 1 358 ? 6.265 -1.196 16.554 1.00 92.69 358 LYS A C 1
ATOM 2916 O O . LYS A 1 358 ? 5.866 -0.809 17.642 1.00 92.69 358 LYS A O 1
ATOM 2921 N N . GLN A 1 359 ? 7.126 -2.215 16.446 1.00 89.38 359 GLN A N 1
ATOM 2922 C CA . GLN A 1 359 ? 7.629 -2.947 17.627 1.00 89.38 359 GLN A CA 1
ATOM 2923 C C . GLN A 1 359 ? 8.302 -2.048 18.678 1.00 89.38 359 GLN A C 1
ATOM 2925 O O . GLN A 1 359 ? 8.256 -2.341 19.870 1.00 89.38 359 GLN A O 1
ATOM 2930 N N . ARG A 1 360 ? 8.987 -0.988 18.233 1.00 86.88 360 ARG A N 1
ATOM 2931 C CA . ARG A 1 360 ? 9.715 -0.052 19.103 1.00 86.88 360 ARG A CA 1
ATOM 2932 C C . ARG A 1 360 ? 8.846 1.102 19.608 1.00 86.88 360 ARG A C 1
ATOM 2934 O O . ARG A 1 360 ? 9.351 1.951 20.340 1.00 86.88 360 ARG A O 1
ATOM 2941 N N . GLU A 1 361 ? 7.576 1.167 19.213 1.00 85.19 361 GLU A N 1
ATOM 2942 C CA . GLU A 1 361 ? 6.672 2.252 19.569 1.00 85.19 361 GLU A CA 1
ATOM 2943 C C . GLU A 1 361 ? 5.862 1.913 20.820 1.00 85.19 361 GLU A C 1
ATOM 2945 O O . GLU A 1 361 ? 5.085 0.961 20.839 1.00 85.19 361 GLU A O 1
ATOM 2950 N N . ARG A 1 362 ? 5.985 2.744 21.863 1.00 73.19 362 ARG A N 1
ATOM 2951 C CA . ARG A 1 362 ? 5.408 2.476 23.198 1.00 73.19 362 ARG A CA 1
ATOM 2952 C C . ARG A 1 362 ? 3.877 2.359 23.226 1.00 73.19 362 ARG A C 1
ATOM 2954 O O . ARG A 1 362 ? 3.337 1.858 24.206 1.00 73.19 362 ARG A O 1
ATOM 2961 N N . TYR A 1 363 ? 3.196 2.811 22.172 1.00 73.06 363 TYR A N 1
ATOM 2962 C CA . TYR A 1 363 ? 1.733 2.847 22.062 1.00 73.06 363 TYR A CA 1
ATOM 2963 C C . TYR A 1 363 ? 1.199 2.183 20.774 1.00 73.06 363 TYR A C 1
ATOM 2965 O O . TYR A 1 363 ? 0.006 2.263 20.473 1.00 73.06 363 TYR A O 1
ATOM 2973 N N . ALA A 1 364 ? 2.054 1.487 20.018 1.00 79.19 364 ALA A N 1
ATOM 2974 C CA . ALA A 1 364 ? 1.660 0.695 18.852 1.00 79.19 364 ALA A CA 1
ATOM 2975 C C . ALA A 1 364 ? 1.143 -0.691 19.274 1.00 79.19 364 ALA A C 1
ATOM 2977 O O . ALA A 1 364 ? 1.778 -1.716 19.044 1.00 79.19 364 ALA A O 1
ATOM 2978 N N . THR A 1 365 ? -0.013 -0.725 19.940 1.00 80.38 365 THR A N 1
ATOM 2979 C CA . THR A 1 365 ? -0.546 -1.969 20.527 1.00 80.38 365 THR A CA 1
ATOM 2980 C C . THR A 1 365 ? -1.203 -2.912 19.508 1.00 80.38 365 THR A C 1
ATOM 2982 O O . THR A 1 365 ? -1.450 -4.080 19.825 1.00 80.38 365 THR A O 1
ATOM 2985 N N . GLY A 1 366 ? -1.480 -2.426 18.294 1.00 89.12 366 GLY A N 1
ATOM 2986 C CA . GLY A 1 366 ? -1.990 -3.222 17.180 1.00 89.12 366 GLY A CA 1
ATOM 2987 C C . GLY A 1 366 ? -0.993 -4.265 16.670 1.00 89.12 366 GLY A C 1
ATOM 2988 O O . GLY A 1 366 ? 0.221 -4.121 16.806 1.00 89.12 366 GLY A O 1
ATOM 2989 N N . ARG A 1 367 ? -1.506 -5.342 16.082 1.00 94.69 367 ARG A N 1
ATOM 2990 C CA . ARG A 1 367 ? -0.739 -6.516 15.633 1.00 94.69 367 ARG A CA 1
ATOM 2991 C C . ARG A 1 367 ? -0.479 -6.472 14.126 1.00 94.69 367 ARG A C 1
ATOM 2993 O O . ARG A 1 367 ? -1.079 -5.675 13.412 1.00 94.69 367 ARG A O 1
ATOM 3000 N N . ILE A 1 368 ? 0.406 -7.339 13.637 1.00 97.94 368 ILE A N 1
ATOM 3001 C CA . ILE A 1 368 ? 0.542 -7.621 12.202 1.00 97.94 368 ILE A CA 1
ATOM 3002 C C . ILE A 1 368 ? 0.327 -9.117 11.988 1.00 97.94 368 ILE A C 1
ATOM 3004 O O . ILE A 1 368 ? 0.948 -9.936 12.667 1.00 97.94 368 ILE A O 1
ATOM 3008 N N . TYR A 1 369 ? -0.546 -9.447 11.046 1.00 98.44 369 TYR A N 1
ATOM 3009 C CA . TYR A 1 369 ? -0.807 -10.786 10.539 1.00 98.44 369 TYR A CA 1
ATOM 3010 C C . TYR A 1 369 ? -0.380 -10.810 9.073 1.00 98.44 369 TYR A C 1
ATOM 3012 O O . TYR A 1 369 ? -0.808 -9.950 8.309 1.00 98.44 369 TYR A O 1
ATOM 3020 N N . TYR A 1 370 ? 0.465 -11.753 8.680 1.00 98.44 370 TYR A N 1
ATOM 3021 C CA . TYR A 1 370 ? 0.943 -11.898 7.307 1.00 98.44 370 TYR A CA 1
ATOM 3022 C C . TYR A 1 370 ? 0.504 -13.255 6.773 1.00 98.44 370 TYR A C 1
ATOM 3024 O O . TYR A 1 370 ? 0.803 -14.287 7.378 1.00 98.44 370 TYR A O 1
ATOM 3032 N N . TYR A 1 371 ? -0.237 -13.228 5.669 1.00 98.38 371 TYR A N 1
ATOM 3033 C CA . TYR A 1 371 ? -0.839 -14.410 5.081 1.00 98.38 371 TYR A CA 1
ATOM 3034 C C . TYR A 1 371 ? -0.003 -14.929 3.916 1.00 98.38 371 TYR A C 1
ATOM 3036 O O . TYR A 1 371 ? 0.105 -14.283 2.872 1.00 98.38 371 TYR A O 1
ATOM 3044 N N . GLU A 1 372 ? 0.512 -16.144 4.078 1.00 97.19 372 GLU A N 1
ATOM 3045 C CA . GLU A 1 372 ? 1.185 -16.921 3.039 1.00 97.19 372 GLU A CA 1
ATOM 3046 C C . GLU A 1 372 ? 0.880 -18.409 3.246 1.00 97.19 372 GLU A C 1
ATOM 3048 O O . GLU A 1 372 ? 0.707 -18.861 4.377 1.00 97.19 372 GLU A O 1
ATOM 3053 N N . ARG A 1 373 ? 0.800 -19.162 2.145 1.00 97.19 373 ARG A N 1
ATOM 3054 C CA . ARG A 1 373 ? 0.601 -20.616 2.163 1.00 97.19 373 ARG A CA 1
ATOM 3055 C C . ARG A 1 373 ? 1.729 -21.290 2.945 1.00 97.19 373 ARG A C 1
ATOM 3057 O O . ARG A 1 373 ? 2.893 -20.956 2.750 1.00 97.19 373 ARG A O 1
ATOM 3064 N N . GLU A 1 374 ? 1.386 -22.235 3.812 1.00 96.94 374 GLU A N 1
ATOM 3065 C CA . GLU A 1 374 ? 2.343 -22.865 4.719 1.00 96.94 374 GLU A CA 1
ATOM 3066 C C . GLU A 1 374 ? 3.395 -23.678 3.953 1.00 96.94 374 GLU A C 1
ATOM 3068 O O . GLU A 1 374 ? 3.022 -24.587 3.199 1.00 96.94 374 GLU A O 1
ATOM 3073 N N . PRO A 1 375 ? 4.694 -23.377 4.126 1.00 95.62 375 PRO A N 1
ATOM 3074 C CA . PRO A 1 375 ? 5.749 -24.106 3.443 1.00 95.62 375 PRO A CA 1
ATOM 3075 C C . PRO A 1 375 ? 5.820 -25.580 3.829 1.00 95.62 375 PRO A C 1
ATOM 3077 O O . PRO A 1 375 ? 5.495 -25.952 4.955 1.00 95.62 375 PRO A O 1
ATOM 3080 N N . VAL A 1 376 ? 6.345 -26.413 2.927 1.00 93.44 376 VAL A N 1
ATOM 3081 C CA . VAL A 1 376 ? 6.642 -27.832 3.223 1.00 93.44 376 VAL A CA 1
ATOM 3082 C C . VAL A 1 376 ? 7.658 -27.965 4.371 1.00 93.44 376 VAL A C 1
ATOM 3084 O O . VAL A 1 376 ? 7.558 -28.862 5.201 1.00 93.44 376 VAL A O 1
ATOM 3087 N N . ASP A 1 377 ? 8.602 -27.027 4.450 1.00 93.25 377 ASP A N 1
ATOM 3088 C CA . ASP A 1 377 ? 9.590 -26.837 5.519 1.00 93.25 377 ASP A CA 1
ATOM 3089 C C . ASP A 1 377 ? 9.061 -26.021 6.723 1.00 93.25 377 ASP A C 1
ATOM 3091 O O . ASP A 1 377 ? 9.826 -25.648 7.618 1.00 93.25 377 ASP A O 1
ATOM 3095 N N . GLY A 1 378 ? 7.757 -25.728 6.757 1.00 94.06 378 GLY A N 1
ATOM 3096 C CA . GLY A 1 378 ? 7.126 -24.821 7.713 1.00 94.06 378 GLY A CA 1
ATOM 3097 C C . GLY A 1 378 ? 7.620 -23.375 7.587 1.00 94.06 378 GLY A C 1
ATOM 3098 O O . GLY A 1 378 ? 8.413 -23.012 6.718 1.00 94.06 378 GLY A O 1
ATOM 3099 N N . PHE A 1 379 ? 7.178 -22.499 8.488 1.00 95.25 379 PHE A N 1
ATOM 3100 C CA . PHE A 1 379 ? 7.578 -21.086 8.487 1.00 95.25 379 PHE A CA 1
ATOM 3101 C C . PHE A 1 379 ? 9.018 -20.849 9.012 1.00 95.25 379 PHE A C 1
ATOM 3103 O O . PHE A 1 379 ? 9.233 -20.086 9.952 1.00 95.25 379 PHE A O 1
ATOM 3110 N N . THR A 1 380 ? 10.008 -21.505 8.395 1.00 94.81 380 THR A N 1
ATOM 3111 C CA . THR A 1 380 ? 11.419 -21.578 8.834 1.00 94.81 380 THR A CA 1
ATOM 3112 C C . THR A 1 380 ? 12.406 -20.863 7.901 1.00 94.81 380 THR A C 1
ATOM 3114 O O . THR A 1 380 ? 13.488 -20.475 8.338 1.00 94.81 380 THR A O 1
ATOM 3117 N N . ARG A 1 381 ? 12.040 -20.632 6.630 1.00 93.75 381 ARG A N 1
ATOM 3118 C CA . ARG A 1 381 ? 12.846 -19.871 5.646 1.00 93.75 381 ARG A CA 1
ATOM 3119 C C . ARG A 1 381 ? 13.277 -18.489 6.179 1.00 93.75 381 ARG A C 1
ATOM 3121 O O . ARG A 1 381 ? 12.513 -17.868 6.921 1.00 93.75 381 ARG A O 1
ATOM 3128 N N . PRO A 1 382 ? 14.419 -17.915 5.739 1.00 92.88 382 PRO A N 1
ATOM 3129 C CA . PRO A 1 382 ? 14.959 -16.665 6.293 1.00 92.88 382 PRO A CA 1
ATOM 3130 C C . PRO A 1 382 ? 13.983 -15.479 6.347 1.00 92.88 382 PRO A C 1
ATOM 3132 O O . PRO A 1 382 ? 14.011 -14.714 7.313 1.00 92.88 382 PRO A O 1
ATOM 3135 N N . LYS A 1 383 ? 13.076 -15.330 5.365 1.00 91.62 383 LYS A N 1
ATOM 3136 C CA . LYS A 1 383 ? 12.043 -14.279 5.413 1.00 91.62 383 LYS A CA 1
ATOM 3137 C C . LYS A 1 383 ? 11.078 -14.459 6.591 1.00 91.62 383 LYS A C 1
ATOM 3139 O O . LYS A 1 383 ? 10.776 -13.477 7.261 1.00 91.62 383 LYS A O 1
ATOM 3144 N N . HIS A 1 384 ? 10.679 -15.693 6.903 1.00 94.88 384 HIS A N 1
ATOM 3145 C CA . HIS A 1 384 ? 9.767 -16.022 7.999 1.00 94.88 384 HIS A CA 1
ATOM 3146 C C . HIS A 1 384 ? 10.401 -15.741 9.362 1.00 94.88 384 HIS A C 1
ATOM 3148 O O . HIS A 1 384 ? 9.781 -15.082 10.194 1.00 94.88 384 HIS A O 1
ATOM 3154 N N . LEU A 1 385 ? 11.665 -16.135 9.554 1.00 94.81 385 LEU A N 1
ATOM 3155 C CA . LEU A 1 385 ? 12.416 -15.848 10.782 1.00 94.81 385 LEU A CA 1
ATOM 3156 C C . LEU A 1 385 ? 12.553 -14.335 11.011 1.00 94.81 385 LEU A C 1
ATOM 3158 O O . LEU A 1 385 ? 12.332 -13.842 12.118 1.00 94.81 385 LEU A O 1
ATOM 3162 N N . LEU A 1 386 ? 12.847 -13.571 9.951 1.00 92.69 386 LEU A N 1
ATOM 3163 C CA . LEU A 1 386 ? 12.894 -12.108 10.014 1.00 92.69 386 LEU A CA 1
ATOM 3164 C C . LEU A 1 386 ? 11.515 -11.494 10.298 1.00 92.69 386 LEU A C 1
ATOM 3166 O O . LEU A 1 386 ? 11.434 -10.541 11.071 1.00 92.69 386 LEU A O 1
ATOM 3170 N N . MET A 1 387 ? 10.433 -12.023 9.724 1.00 94.25 387 MET A N 1
ATOM 3171 C CA . MET A 1 387 ? 9.059 -11.584 10.006 1.00 94.25 387 MET A CA 1
ATOM 3172 C C . MET A 1 387 ? 8.678 -11.841 11.477 1.00 94.25 387 MET A C 1
ATOM 3174 O O . MET A 1 387 ? 8.226 -10.923 12.163 1.00 94.25 387 MET A O 1
ATOM 3178 N N . GLN A 1 388 ? 8.937 -13.047 11.991 1.00 94.88 388 GLN A N 1
ATOM 3179 C CA . GLN A 1 388 ? 8.673 -13.445 13.380 1.00 94.88 388 GLN A CA 1
ATOM 3180 C C . GLN A 1 388 ? 9.492 -12.622 14.387 1.00 94.88 388 GLN A C 1
ATOM 3182 O O . GLN A 1 388 ? 8.934 -12.115 15.360 1.00 94.88 388 GLN A O 1
ATOM 3187 N N . ALA A 1 389 ? 10.786 -12.395 14.130 1.00 94.06 389 ALA A N 1
ATOM 3188 C CA . ALA A 1 389 ? 11.629 -11.511 14.947 1.00 94.06 389 ALA A CA 1
ATOM 3189 C C . ALA A 1 389 ? 11.120 -10.053 14.958 1.00 94.06 389 ALA A C 1
ATOM 3191 O O . ALA A 1 389 ? 11.275 -9.328 15.946 1.00 94.06 389 ALA A O 1
ATOM 3192 N N . ASN A 1 390 ? 10.451 -9.637 13.877 1.00 92.31 390 ASN A N 1
ATOM 3193 C CA . ASN A 1 390 ? 9.741 -8.365 13.767 1.00 92.31 390 ASN A CA 1
ATOM 3194 C C . ASN A 1 390 ? 8.290 -8.402 14.309 1.00 92.31 390 ASN A C 1
ATOM 3196 O O . ASN A 1 390 ? 7.544 -7.437 14.152 1.00 92.31 390 ASN A O 1
ATOM 3200 N N . GLY A 1 391 ? 7.896 -9.467 15.017 1.00 93.81 391 GLY A N 1
ATOM 3201 C CA . GLY A 1 391 ? 6.612 -9.574 15.722 1.00 93.81 391 GLY A CA 1
ATOM 3202 C C . GLY A 1 391 ? 5.407 -9.854 14.821 1.00 93.81 391 GLY A C 1
ATOM 3203 O O . GLY A 1 391 ? 4.267 -9.764 15.282 1.00 93.81 391 GLY A O 1
ATOM 3204 N N . ILE A 1 392 ? 5.645 -10.183 13.550 1.00 96.81 392 ILE A N 1
ATOM 3205 C CA . ILE A 1 392 ? 4.604 -10.542 12.591 1.00 96.81 392 ILE A CA 1
ATOM 3206 C C . ILE A 1 392 ? 4.111 -11.959 12.890 1.00 96.81 392 ILE A C 1
ATOM 3208 O O . ILE A 1 392 ? 4.896 -12.895 13.045 1.00 96.81 392 ILE A O 1
ATOM 3212 N N . ARG A 1 393 ? 2.789 -12.120 12.937 1.00 97.62 393 ARG A N 1
ATOM 3213 C CA . ARG A 1 393 ? 2.119 -13.416 13.051 1.00 97.62 393 ARG A CA 1
ATOM 3214 C C . ARG A 1 393 ? 1.916 -13.980 11.651 1.00 97.62 393 ARG A C 1
ATOM 3216 O O . ARG A 1 393 ? 1.132 -13.432 10.884 1.00 97.62 393 ARG A O 1
ATOM 3223 N N . LEU A 1 394 ? 2.625 -15.049 11.321 1.00 98.06 394 LEU A N 1
ATOM 3224 C CA . LEU A 1 394 ? 2.435 -15.769 10.062 1.00 98.06 394 LEU A CA 1
ATOM 3225 C C . LEU A 1 394 ? 1.134 -16.582 10.151 1.00 98.06 394 LEU A C 1
ATOM 3227 O O . LEU A 1 394 ? 0.823 -17.126 11.213 1.00 98.06 394 LEU A O 1
ATOM 3231 N N . CYS A 1 395 ? 0.328 -16.579 9.091 1.00 98.12 395 CYS A N 1
ATOM 3232 C CA . CYS A 1 395 ? -1.009 -17.177 9.068 1.00 98.12 395 CYS A CA 1
ATOM 3233 C C . CYS A 1 395 ? -1.232 -17.910 7.740 1.00 98.12 395 CYS A C 1
ATOM 3235 O O . CYS A 1 395 ? -1.237 -17.286 6.682 1.00 98.12 395 CYS A O 1
ATOM 3237 N N . SER A 1 396 ? -1.449 -19.225 7.790 1.00 97.44 396 SER A N 1
ATOM 3238 C CA . SER A 1 396 ? -1.650 -20.049 6.593 1.00 97.44 396 SER A CA 1
ATOM 3239 C C . SER A 1 396 ? -3.102 -20.147 6.123 1.00 97.44 396 SER A C 1
ATOM 3241 O O . SER A 1 396 ? -3.349 -20.656 5.033 1.00 97.44 396 SER A O 1
ATOM 3243 N N . ALA A 1 397 ? -4.073 -19.694 6.928 1.00 97.19 397 ALA A N 1
ATOM 3244 C CA . ALA A 1 397 ? -5.504 -19.948 6.722 1.00 97.19 397 ALA A CA 1
ATOM 3245 C C . ALA A 1 397 ? -5.821 -21.443 6.465 1.00 97.19 397 ALA A C 1
ATOM 3247 O O . ALA A 1 397 ? -6.707 -21.781 5.683 1.00 97.19 397 ALA A O 1
ATOM 3248 N N . GLY A 1 398 ? -5.048 -22.348 7.083 1.00 96.38 398 GLY A N 1
ATOM 3249 C CA . GLY A 1 398 ? -5.143 -23.801 6.883 1.00 96.38 398 GLY A CA 1
ATOM 3250 C C . GLY A 1 398 ? -4.608 -24.315 5.538 1.00 96.38 398 GLY A C 1
ATOM 3251 O O . GLY A 1 398 ? -4.750 -25.499 5.244 1.00 96.38 398 GLY A O 1
ATOM 3252 N N . CYS A 1 399 ? -4.003 -23.457 4.713 1.00 97.56 399 CYS A N 1
ATOM 3253 C CA . CYS A 1 399 ? -3.553 -23.786 3.362 1.00 97.56 399 CYS A CA 1
ATOM 3254 C C . CYS A 1 399 ? -2.032 -23.978 3.297 1.00 97.56 399 CYS A C 1
ATOM 3256 O O . CYS A 1 399 ? -1.281 -23.063 3.627 1.00 97.56 399 CYS A O 1
ATOM 3258 N N . THR A 1 400 ? -1.567 -25.123 2.793 1.00 97.00 400 THR A N 1
ATOM 3259 C CA . THR A 1 400 ? -0.143 -25.387 2.509 1.00 97.00 400 THR A CA 1
ATOM 3260 C C . THR A 1 400 ? 0.270 -24.891 1.117 1.00 97.00 400 THR A C 1
ATOM 3262 O O . THR A 1 400 ? -0.577 -24.547 0.291 1.00 97.00 400 THR A O 1
ATOM 3265 N N . GLU A 1 401 ? 1.570 -24.883 0.804 1.00 94.81 401 GLU A N 1
ATOM 3266 C CA . GLU A 1 401 ? 2.103 -24.532 -0.527 1.00 94.81 401 GLU A CA 1
ATOM 3267 C C . GLU A 1 401 ? 1.567 -25.399 -1.684 1.00 94.81 401 GLU A C 1
ATOM 3269 O O . GLU A 1 401 ? 1.656 -24.981 -2.842 1.00 94.81 401 GLU A O 1
ATOM 3274 N N . ALA A 1 402 ? 0.968 -26.559 -1.398 1.00 94.81 402 ALA A N 1
ATOM 3275 C CA . ALA A 1 402 ? 0.275 -27.384 -2.389 1.00 94.81 402 ALA A CA 1
ATOM 3276 C C . ALA A 1 402 ? -1.118 -26.836 -2.776 1.00 94.81 402 ALA A C 1
ATOM 3278 O O . ALA A 1 402 ? -1.636 -27.164 -3.842 1.00 94.81 402 ALA A O 1
ATOM 3279 N N . VAL A 1 403 ? -1.732 -25.992 -1.939 1.00 96.75 403 VAL A N 1
ATOM 3280 C CA . VAL A 1 403 ? -3.052 -25.395 -2.199 1.00 96.75 403 VAL A CA 1
ATOM 3281 C C . VAL A 1 403 ? -2.932 -24.295 -3.255 1.00 96.75 403 VAL A C 1
ATOM 3283 O O . VAL A 1 403 ? -2.057 -23.432 -3.171 1.00 96.75 403 VAL A O 1
ATOM 3286 N N . ALA A 1 404 ? -3.819 -24.292 -4.252 1.00 96.38 404 ALA A N 1
ATOM 3287 C CA . ALA A 1 404 ? -3.840 -23.264 -5.292 1.00 96.38 404 ALA A CA 1
ATOM 3288 C C . ALA A 1 404 ? -4.054 -21.853 -4.705 1.00 96.38 404 ALA A C 1
ATOM 3290 O O . ALA A 1 404 ? -4.818 -21.677 -3.755 1.00 96.38 404 ALA A O 1
ATOM 3291 N N . PHE A 1 405 ? -3.412 -20.838 -5.298 1.00 94.88 405 PHE A N 1
ATOM 3292 C CA . PHE A 1 405 ? -3.481 -19.452 -4.808 1.00 94.88 405 PHE A CA 1
ATOM 3293 C C . PHE A 1 405 ? -4.915 -18.920 -4.667 1.00 94.88 405 PHE A C 1
ATOM 3295 O O . PHE A 1 405 ? -5.181 -18.203 -3.711 1.00 94.88 405 PHE A O 1
ATOM 3302 N N . ASP A 1 406 ? -5.843 -19.309 -5.547 1.00 95.56 406 ASP A N 1
ATOM 3303 C CA . ASP A 1 406 ? -7.245 -18.879 -5.463 1.00 95.56 406 ASP A CA 1
ATOM 3304 C C . ASP A 1 406 ? -7.955 -19.400 -4.208 1.00 95.56 406 ASP A C 1
ATOM 3306 O O . ASP A 1 406 ? -8.580 -18.622 -3.489 1.00 95.56 406 ASP A O 1
ATOM 3310 N N . ALA A 1 407 ? -7.811 -20.692 -3.898 1.00 97.19 407 ALA A N 1
ATOM 3311 C CA . ALA A 1 407 ? -8.388 -21.284 -2.691 1.00 97.19 407 ALA A CA 1
ATOM 3312 C C . ALA A 1 407 ? -7.751 -20.697 -1.418 1.00 97.19 407 ALA A C 1
ATOM 3314 O O . ALA A 1 407 ? -8.450 -20.404 -0.449 1.00 97.19 407 ALA A O 1
ATOM 3315 N N . PHE A 1 408 ? -6.438 -20.444 -1.450 1.00 98.12 408 PHE A N 1
ATOM 3316 C CA . PHE A 1 408 ? -5.734 -19.757 -0.368 1.00 98.12 408 PHE A CA 1
ATOM 3317 C C . PHE A 1 408 ? -6.218 -18.311 -0.168 1.00 98.12 408 PHE A C 1
ATOM 3319 O O . PHE A 1 408 ? -6.480 -17.914 0.966 1.00 98.12 408 PHE A O 1
ATOM 3326 N N . TYR A 1 409 ? -6.370 -17.519 -1.236 1.00 98.06 409 TYR A N 1
ATOM 3327 C CA . TYR A 1 409 ? -6.869 -16.147 -1.122 1.00 98.06 409 TYR A CA 1
ATOM 3328 C C . TYR A 1 409 ? -8.314 -16.109 -0.624 1.00 98.06 409 TYR A C 1
ATOM 3330 O O . TYR A 1 409 ? -8.627 -15.265 0.213 1.00 98.06 409 TYR A O 1
ATOM 3338 N N . GLN A 1 410 ? -9.167 -17.051 -1.039 1.00 97.50 410 GLN A N 1
ATOM 3339 C CA . GLN A 1 410 ? -10.511 -17.195 -0.476 1.00 97.50 410 GLN A CA 1
ATOM 3340 C C . GLN A 1 410 ? -10.449 -17.468 1.038 1.00 97.50 410 GLN A C 1
ATOM 3342 O O . GLN A 1 410 ? -10.963 -16.661 1.811 1.00 97.50 410 GLN A O 1
ATOM 3347 N N . ALA A 1 411 ? -9.736 -18.514 1.473 1.00 98.44 411 ALA A N 1
ATOM 3348 C CA . ALA A 1 411 ? -9.609 -18.869 2.891 1.00 98.44 411 ALA A CA 1
ATOM 3349 C C . ALA A 1 411 ? -9.003 -17.741 3.751 1.00 98.44 411 ALA A C 1
ATOM 3351 O O . ALA A 1 411 ? -9.487 -17.463 4.851 1.00 98.44 411 ALA A O 1
ATOM 3352 N N . ALA A 1 412 ? -7.984 -17.041 3.245 1.00 98.62 412 ALA A N 1
ATOM 3353 C CA . ALA A 1 412 ? -7.375 -15.906 3.934 1.00 98.62 412 ALA A CA 1
ATOM 3354 C C . ALA A 1 412 ? -8.340 -14.713 4.057 1.00 98.62 412 ALA A C 1
ATOM 3356 O O . ALA A 1 412 ? -8.408 -14.092 5.117 1.00 98.62 412 ALA A O 1
ATOM 3357 N N . LEU A 1 413 ? -9.127 -14.408 3.018 1.00 98.62 413 LEU A N 1
ATOM 3358 C CA . LEU A 1 413 ? -10.157 -13.362 3.072 1.00 98.62 413 LEU A CA 1
ATOM 3359 C C . LEU A 1 413 ? -11.277 -13.714 4.068 1.00 98.62 413 LEU A C 1
ATOM 3361 O O . LEU A 1 413 ? -11.748 -12.827 4.781 1.00 98.62 413 LEU A O 1
ATOM 3365 N N . ASP A 1 414 ? -11.659 -14.989 4.178 1.00 98.44 414 ASP A N 1
ATOM 3366 C CA . ASP A 1 414 ? -12.610 -15.468 5.191 1.00 98.44 414 ASP A CA 1
ATOM 3367 C C . ASP A 1 414 ? -12.060 -15.354 6.620 1.00 98.44 414 ASP A C 1
ATOM 3369 O O . ASP A 1 414 ? -12.756 -14.874 7.524 1.00 98.44 414 ASP A O 1
ATOM 3373 N N . GLU A 1 415 ? -10.791 -15.713 6.836 1.00 98.56 415 GLU A N 1
ATOM 3374 C CA . GLU A 1 415 ? -10.150 -15.578 8.145 1.00 98.56 415 GLU A CA 1
ATOM 3375 C C . GLU A 1 415 ? -9.970 -14.106 8.553 1.00 98.56 415 GLU A C 1
ATOM 3377 O O . GLU A 1 415 ? -10.223 -13.746 9.707 1.00 98.56 415 GLU A O 1
ATOM 3382 N N . ILE A 1 416 ? -9.606 -13.231 7.608 1.00 98.50 416 ILE A N 1
ATOM 3383 C CA . ILE A 1 416 ? -9.544 -11.778 7.818 1.00 98.50 416 ILE A CA 1
ATOM 3384 C C . ILE A 1 416 ? -10.934 -11.240 8.167 1.00 98.50 416 ILE A C 1
ATOM 3386 O O . ILE A 1 416 ? -11.073 -10.551 9.176 1.00 98.50 416 ILE A O 1
ATOM 3390 N N . ALA A 1 417 ? -11.979 -11.596 7.412 1.00 97.62 417 ALA A N 1
ATOM 3391 C CA . ALA A 1 417 ? -13.347 -11.161 7.697 1.00 97.62 417 ALA A CA 1
ATOM 3392 C C . ALA A 1 417 ? -13.813 -11.594 9.101 1.00 97.62 417 ALA A C 1
ATOM 3394 O O . ALA A 1 417 ? -14.467 -10.821 9.804 1.00 97.62 417 ALA A O 1
ATOM 3395 N N . ARG A 1 418 ? -13.444 -12.805 9.543 1.00 97.56 418 ARG A N 1
ATOM 3396 C CA . ARG A 1 418 ? -13.686 -13.281 10.914 1.00 97.56 418 ARG A CA 1
ATOM 3397 C C . ARG A 1 418 ? -12.946 -12.423 11.946 1.00 97.56 418 ARG A C 1
ATOM 3399 O O . ARG A 1 418 ? -13.588 -11.896 12.851 1.00 97.56 418 ARG A O 1
ATOM 3406 N N . ARG A 1 419 ? -11.633 -12.218 11.787 1.00 97.12 419 ARG A N 1
ATOM 3407 C CA . ARG A 1 419 ? -10.808 -11.417 12.716 1.00 97.12 419 ARG A CA 1
ATOM 3408 C C . ARG A 1 419 ? -11.265 -9.957 12.812 1.00 97.12 419 ARG A C 1
ATOM 3410 O O . ARG A 1 419 ? -11.261 -9.396 13.901 1.00 97.12 419 ARG A O 1
ATOM 3417 N N . VAL A 1 420 ? -11.704 -9.357 11.704 1.00 96.12 420 VAL A N 1
ATOM 3418 C CA . VAL A 1 420 ? -12.228 -7.978 11.659 1.00 96.12 420 VAL A CA 1
ATOM 3419 C C . VAL A 1 420 ? -13.567 -7.848 12.396 1.00 96.12 420 VAL A C 1
ATOM 3421 O O . VAL A 1 420 ? -13.825 -6.801 12.989 1.00 96.12 420 VAL A O 1
ATOM 3424 N N . ARG A 1 421 ? -14.405 -8.897 12.410 1.00 94.44 421 ARG A N 1
ATOM 3425 C CA . ARG A 1 421 ? -15.609 -8.954 13.261 1.00 94.44 421 ARG A CA 1
ATOM 3426 C C . ARG A 1 421 ? -15.245 -9.136 14.737 1.00 94.44 421 ARG A C 1
ATOM 3428 O O . ARG A 1 421 ? -15.742 -8.393 15.572 1.00 94.44 421 ARG A O 1
ATOM 3435 N N . GLU A 1 422 ? -14.340 -10.064 15.048 1.00 94.19 422 GLU A N 1
ATOM 3436 C CA . GLU A 1 422 ? -13.881 -10.343 16.421 1.00 94.19 422 GLU A CA 1
ATOM 3437 C C . GLU A 1 422 ? -13.177 -9.148 17.081 1.00 94.19 422 GLU A C 1
ATOM 3439 O O . GLU A 1 422 ? -13.334 -8.931 18.274 1.00 94.19 422 GLU A O 1
ATOM 3444 N N . ALA A 1 423 ? -12.442 -8.331 16.322 1.00 91.19 423 ALA A N 1
ATOM 3445 C CA . ALA A 1 423 ? -11.789 -7.116 16.823 1.00 91.19 423 ALA A CA 1
ATOM 3446 C C . ALA A 1 423 ? -12.752 -5.929 17.068 1.00 91.19 423 ALA A C 1
ATOM 3448 O O . ALA A 1 423 ? -12.298 -4.810 17.326 1.00 91.19 423 ALA A O 1
ATOM 3449 N N . ARG A 1 424 ? -14.066 -6.150 16.924 1.00 83.25 424 ARG A N 1
ATOM 3450 C CA . ARG A 1 424 ? -15.140 -5.146 17.036 1.00 83.25 424 ARG A CA 1
ATOM 3451 C C . ARG A 1 424 ? -16.339 -5.613 17.875 1.00 83.25 424 ARG A C 1
ATOM 3453 O O . ARG A 1 424 ? -17.307 -4.859 17.969 1.00 83.25 424 ARG A O 1
ATOM 3460 N N . ALA A 1 425 ? -16.275 -6.826 18.423 1.00 79.12 425 ALA A N 1
ATOM 3461 C CA . ALA A 1 425 ? -17.191 -7.345 19.435 1.00 79.12 425 ALA A CA 1
ATOM 3462 C C . ALA A 1 425 ? -16.653 -7.032 20.842 1.00 79.12 425 ALA A C 1
ATOM 3464 O O . ALA A 1 425 ? -17.500 -6.853 21.741 1.00 79.12 425 ALA A O 1
#

Foldseek 3Di:
DDDDDDDDDDDDDDDDDDDDDDDDDDDDDDDDDDDDDDDDDPDPPPPPPDDPDDDDDDDDDDDDDDDDDDDDDDDDDDDDDDDDDDDDDDDPDDPPPDPPPPQDWQKAFPQDDAQFEEEAECQQCVVVVWDDVVVLLCLLAPDNVDDDDPVRLVPDDFLVSSV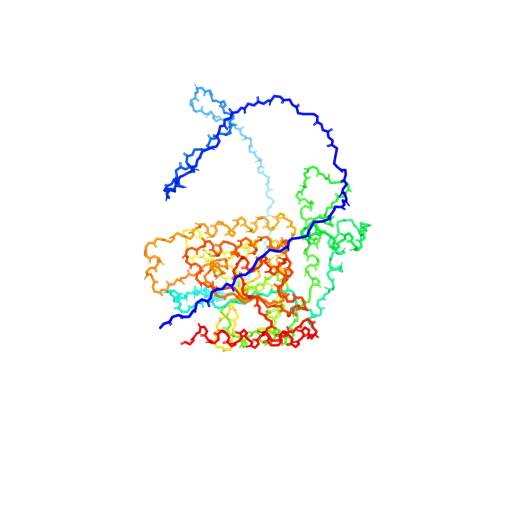VRLADPPHDPDDDPVSVVVSLVSLLVSLVPTGQAEDPLLLCVLVLPGQEYEYLDQHNRNVCSQPVPDDPLDPVSVVNFKHFLDADPPDPHGDDDQAAFFQMFGWGHRPPGTYTYHNRQYHNSRSNHHQGHLVSLVVSLVVLVVQLVPPPPDPCQNVPRMDTDRGVLVSVLSAAYEYDNDPCDPSNVSVLVSLLSSVVDPSSPHAAEYEDAAEPVGLPPPVSVSCVVSRYHYDNLPGHPVDDPVVSSVSSSVVSSVVSVVSVD

Nearest PDB structures (foldseek):
  7uxt-assembly1_A  TM=6.412E-01  e=1.277E-06  Streptococcus equi

Mean predicted aligned error: 14.08 Å

Secondary structure (DSSP, 8-state):
-------------------------------------------TTSSSS------------S---PPP-PPPPPPPPPPP--------PPP---------------EEESSSSPPEEEEE-GGGGGGGTPPPHHHHHHHH-SSTT----HHHHHHS-HHHHHHHHH--SSPPSS--HHHHHHHHHHHHHHHHT------TTTTTGGGS--SEEEE---SSHHHHHH-TT--TTSHHHHHHHEEE--B-TTSSSBP--SS--SSEEEEEE-SSSEEEEEETT--TT-GGG---SHHHHHHHHHHHHHHHHS----HHHHH-SEEE--SHHHHHHHSEEEEES----TT-HHHHHHHHHHHT-TT----EEEE-PBPTT-TTSHHHHHHHHTTEEEE-TT-BTTS-HHHHHHHHHHHHHHHHHHTT-

Solvent-accessible surface area (backbone atoms only — not comparable to full-atom values): 26158 Å² total; per-residue (Å²): 136,84,84,87,91,83,90,86,80,90,85,88,88,88,86,87,88,88,81,90,81,90,88,77,90,86,80,85,89,84,92,79,85,88,76,88,88,84,91,80,95,77,74,85,86,72,82,83,85,83,82,92,82,79,88,80,90,76,92,79,79,97,71,84,81,86,81,90,80,87,80,86,80,86,79,89,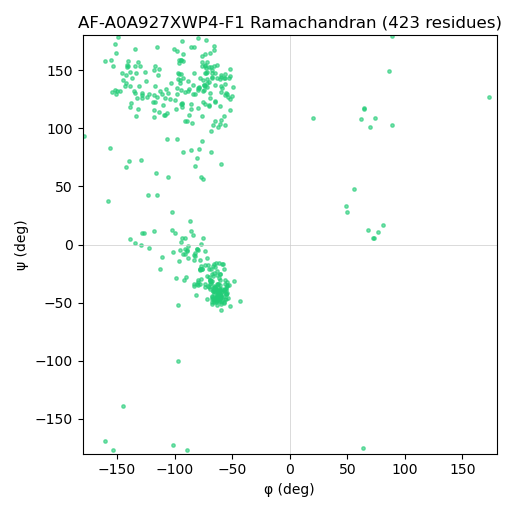80,84,81,85,84,88,85,88,80,84,93,75,86,78,76,86,74,74,78,78,74,72,78,82,78,75,59,77,80,58,59,35,41,50,92,55,54,51,54,36,32,38,37,38,26,60,58,67,43,56,77,30,66,49,77,59,65,66,72,46,52,66,49,40,36,61,45,88,81,72,78,75,59,68,71,58,54,74,70,40,60,65,37,56,46,48,46,63,35,51,41,56,87,83,70,67,99,65,83,49,76,63,55,54,47,54,47,52,50,30,49,34,56,41,36,68,72,59,52,69,36,43,37,84,74,37,56,44,53,38,75,42,54,43,44,28,38,40,24,64,42,38,59,50,23,66,57,22,40,67,34,71,91,59,58,72,86,38,68,64,50,46,56,77,41,44,37,41,58,38,52,40,89,98,52,88,49,68,34,82,72,77,38,66,36,53,34,41,34,34,65,39,64,26,79,86,42,64,21,42,38,28,38,66,30,13,37,33,97,42,50,79,14,44,53,66,25,59,68,39,44,52,60,48,35,50,54,50,50,51,57,69,64,66,66,75,81,47,74,66,73,68,70,33,63,55,48,74,54,58,33,56,66,57,43,62,31,39,12,35,34,41,36,39,42,50,85,78,51,94,78,46,52,48,60,57,48,49,44,51,47,23,74,71,36,98,75,27,81,35,52,40,38,38,51,49,55,35,41,96,79,43,81,61,55,72,69,42,48,54,38,45,77,50,63,36,40,78,39,37,60,92,26,39,65,86,50,55,68,68,63,40,53,51,39,40,51,54,52,48,35,50,52,54,50,63,58,71,112